Protein AF-0000000069804488 (afdb_homodimer)

Organism: Juglans regia (NCBI:txid51240)

Structure (mmCIF, N/CA/C/O backbone):
data_AF-0000000069804488-model_v1
#
loop_
_entity.id
_entity.type
_entity.pdbx_description
1 polymer 'soluble epoxide hydrolase'
#
loop_
_atom_site.group_PDB
_atom_site.id
_atom_site.type_symbol
_atom_site.label_atom_id
_atom_site.label_alt_id
_atom_site.label_comp_id
_atom_site.label_asym_id
_atom_site.label_entity_id
_atom_site.label_seq_id
_atom_site.pdbx_PDB_ins_code
_atom_site.Cartn_x
_atom_site.Cartn_y
_atom_site.Cartn_z
_atom_site.occupancy
_atom_site.B_iso_or_equiv
_atom_site.auth_seq_id
_atom_site.auth_comp_id
_atom_site.auth_asym_id
_atom_site.auth_atom_id
_atom_site.pdbx_PDB_model_num
ATOM 1 N N . MET A 1 1 ? -19.359 28.891 14.188 1 60.56 1 MET A N 1
ATOM 2 C CA . MET A 1 1 ? -19.047 27.469 14.344 1 60.56 1 MET A CA 1
ATOM 3 C C . MET A 1 1 ? -20.344 26.656 14.453 1 60.56 1 MET A C 1
ATOM 5 O O . MET A 1 1 ? -20.297 25.422 14.406 1 60.56 1 MET A O 1
ATOM 9 N N . GLU A 1 2 ? -21.266 27.312 14.578 1 68 2 GLU A N 1
ATOM 10 C CA . GLU A 1 2 ? -22.562 26.703 14.898 1 68 2 GLU A CA 1
ATOM 11 C C . GLU A 1 2 ? -23.141 25.953 13.703 1 68 2 GLU A C 1
ATOM 13 O O . GLU A 1 2 ? -23.938 25.031 13.859 1 68 2 GLU A O 1
ATOM 18 N N . LYS A 1 3 ? -22.578 26.078 12.438 1 87.81 3 LYS A N 1
ATOM 19 C CA . LYS A 1 3 ? -23.188 25.453 11.273 1 87.81 3 LYS A CA 1
ATOM 20 C C . LYS A 1 3 ? -22.422 24.203 10.852 1 87.81 3 LYS A C 1
ATOM 22 O O . LYS A 1 3 ? -22.859 23.453 9.984 1 87.81 3 LYS A O 1
ATOM 27 N N . ILE A 1 4 ? -21.297 23.984 11.594 1 95.69 4 ILE A N 1
ATOM 28 C CA . ILE A 1 4 ? -20.531 22.797 11.25 1 95.69 4 ILE A CA 1
ATOM 29 C C . ILE A 1 4 ? -21.156 21.562 11.891 1 95.69 4 ILE A C 1
ATOM 31 O O . ILE A 1 4 ? -21.375 21.531 13.102 1 95.69 4 ILE A O 1
ATOM 35 N N . GLU A 1 5 ? -21.547 20.656 11.094 1 96.81 5 GLU A N 1
ATOM 36 C CA . GLU A 1 5 ? -22.141 19.406 11.555 1 96.81 5 GLU A CA 1
ATOM 37 C C . GLU A 1 5 ? -21.078 18.391 11.914 1 96.81 5 GLU A C 1
ATOM 39 O O . GLU A 1 5 ? -20.062 18.266 11.219 1 96.81 5 GLU A O 1
ATOM 44 N N . HIS A 1 6 ? -21.266 17.703 13.031 1 97.69 6 HIS A N 1
ATOM 45 C CA . HIS A 1 6 ? -20.359 16.656 13.492 1 97.69 6 HIS A CA 1
ATOM 46 C C . HIS A 1 6 ? -21.016 15.289 13.484 1 97.69 6 HIS A C 1
ATOM 48 O O . HIS A 1 6 ? -22.109 15.117 14.031 1 97.69 6 HIS A O 1
ATOM 54 N N . THR A 1 7 ? -20.391 14.375 12.883 1 97.94 7 THR A N 1
ATOM 55 C CA . THR A 1 7 ? -20.891 13.008 12.836 1 97.94 7 THR A CA 1
ATOM 56 C C . THR A 1 7 ? -19.766 12.008 13.102 1 97.94 7 THR A C 1
ATOM 58 O O . THR A 1 7 ? -18.594 12.383 13.094 1 97.94 7 THR A O 1
ATOM 61 N N . THR A 1 8 ? -20.109 10.836 13.438 1 98.31 8 THR A N 1
ATOM 62 C CA . THR A 1 8 ? -19.188 9.719 13.57 1 98.31 8 THR A CA 1
ATOM 63 C C . THR A 1 8 ? -19.422 8.695 12.461 1 98.31 8 THR A C 1
ATOM 65 O O . THR A 1 8 ? -20.562 8.273 12.227 1 98.31 8 THR A O 1
ATOM 68 N N . VAL A 1 9 ? -18.422 8.375 11.75 1 97.94 9 VAL A N 1
ATOM 69 C CA . VAL A 1 9 ? -18.516 7.402 10.664 1 97.94 9 VAL A CA 1
ATOM 70 C C . VAL A 1 9 ? -17.625 6.203 10.969 1 97.94 9 VAL A C 1
ATOM 72 O O . VAL A 1 9 ? -16.438 6.367 11.266 1 97.94 9 VAL A O 1
ATOM 75 N N . THR A 1 10 ? -18.141 5.008 10.961 1 96.81 10 THR A N 1
ATOM 76 C CA . THR A 1 10 ? -17.359 3.793 11.18 1 96.81 10 THR A CA 1
ATOM 77 C C . THR A 1 10 ? -16.703 3.322 9.883 1 96.81 10 THR A C 1
ATOM 79 O O . THR A 1 10 ? -17.391 3.074 8.891 1 96.81 10 THR A O 1
ATOM 82 N N . THR A 1 11 ? -15.406 3.307 9.922 1 94.19 11 THR A N 1
ATOM 83 C CA . THR A 1 11 ? -14.672 2.871 8.734 1 94.19 11 THR A CA 1
ATOM 84 C C . THR A 1 11 ? -13.461 2.025 9.133 1 94.19 11 THR A C 1
ATOM 86 O O . THR A 1 11 ? -12.758 2.35 10.086 1 94.19 11 THR A O 1
ATOM 89 N N . ASN A 1 12 ? -13.305 0.901 8.445 1 94.56 12 ASN A N 1
ATOM 90 C CA . ASN A 1 12 ? -12.117 0.064 8.562 1 94.56 12 ASN A CA 1
ATOM 91 C C . ASN A 1 12 ? -11.758 -0.197 10.023 1 94.56 12 ASN A C 1
ATOM 93 O O . ASN A 1 12 ? -10.594 -0.061 10.414 1 94.56 12 ASN A O 1
ATOM 97 N N . GLY A 1 13 ? -12.711 -0.42 10.852 1 94.06 13 GLY A N 1
ATOM 98 C CA . GLY A 1 13 ? -12.492 -0.88 12.219 1 94.06 13 GLY A CA 1
ATOM 99 C C . GLY A 1 13 ? -12.359 0.255 13.219 1 94.06 13 GLY A C 1
ATOM 100 O O . GLY A 1 13 ? -12.109 0.02 14.398 1 94.06 13 GLY A O 1
ATOM 101 N N . ILE A 1 14 ? -12.469 1.543 12.758 1 97.44 14 ILE A N 1
ATOM 102 C CA . ILE A 1 14 ? -12.43 2.674 13.68 1 97.44 14 ILE A CA 1
ATOM 103 C C . ILE A 1 14 ? -13.688 3.523 13.516 1 97.44 14 ILE A C 1
ATOM 105 O O . ILE A 1 14 ? -14.367 3.443 12.484 1 97.44 14 ILE A O 1
ATOM 109 N N . ASN A 1 15 ? -13.953 4.27 14.516 1 98.44 15 ASN A N 1
ATOM 110 C CA . ASN A 1 15 ? -14.922 5.352 14.438 1 98.44 15 ASN A CA 1
ATOM 111 C C . ASN A 1 15 ? -14.25 6.699 14.203 1 98.44 15 ASN A C 1
ATOM 113 O O . ASN A 1 15 ? -13.406 7.121 15 1 98.44 15 ASN A O 1
ATOM 117 N N . MET A 1 16 ? -14.633 7.344 13.117 1 98.44 16 MET A N 1
ATOM 118 C CA . MET A 1 16 ? -14.008 8.602 12.719 1 98.44 16 MET A CA 1
ATOM 119 C C . MET A 1 16 ? -14.938 9.781 12.984 1 98.44 16 MET A C 1
ATOM 121 O O . MET A 1 16 ? -16.109 9.758 12.578 1 98.44 16 MET A O 1
ATOM 125 N N . HIS A 1 17 ? -14.43 10.734 13.664 1 98.75 17 HIS A N 1
ATOM 126 C CA . HIS A 1 17 ? -15.141 12 13.797 1 98.75 17 HIS A CA 1
ATOM 127 C C . HIS A 1 17 ? -15.023 12.836 12.523 1 98.75 17 HIS A C 1
ATOM 129 O O . HIS A 1 17 ? -13.922 13.023 12 1 98.75 17 HIS A O 1
ATOM 135 N N . VAL A 1 18 ? -16.141 13.328 12.062 1 98.56 18 VAL A N 1
ATOM 136 C CA . VAL A 1 18 ? -16.188 14.086 10.812 1 98.56 18 VAL A CA 1
ATOM 137 C C . VAL A 1 18 ? -16.938 15.406 11.031 1 98.56 18 VAL A C 1
ATOM 139 O O . VAL A 1 18 ? -18.094 15.406 11.461 1 98.56 18 VAL A O 1
ATOM 142 N N . ALA A 1 19 ? -16.234 16.484 10.789 1 98.44 19 ALA A N 1
ATOM 143 C CA . ALA A 1 19 ? -16.859 17.812 10.727 1 98.44 19 ALA A CA 1
ATOM 144 C C . ALA A 1 19 ? -17.156 18.203 9.281 1 98.44 19 ALA A C 1
ATOM 146 O O . ALA A 1 19 ? -16.328 18.047 8.398 1 98.44 19 ALA A O 1
ATOM 147 N N . SER A 1 20 ? -18.359 18.672 9.07 1 97.56 20 SER A N 1
ATOM 148 C CA . SER A 1 20 ? -18.75 18.984 7.699 1 97.56 20 SER A CA 1
ATOM 149 C C . SER A 1 20 ? -19.688 20.203 7.664 1 97.56 20 SER A C 1
ATOM 151 O O . SER A 1 20 ? -20.422 20.453 8.617 1 97.56 20 SER A O 1
ATOM 153 N N . ILE A 1 21 ? -19.578 20.953 6.578 1 97.69 21 ILE A N 1
ATOM 154 C CA . ILE A 1 21 ? -20.453 22.094 6.336 1 97.69 21 ILE A CA 1
ATOM 155 C C . ILE A 1 21 ? -20.578 22.328 4.836 1 97.69 21 ILE A C 1
ATOM 157 O O . ILE A 1 21 ? -19.609 22.188 4.086 1 97.69 21 ILE A O 1
ATOM 161 N N . GLY A 1 22 ? -21.797 22.609 4.348 1 93.94 22 GLY A N 1
ATOM 162 C CA . GLY A 1 22 ? -22.031 22.922 2.949 1 93.94 22 GLY A CA 1
ATOM 163 C C . GLY A 1 22 ? -22.562 21.734 2.158 1 93.94 22 GLY A C 1
ATOM 164 O O . GLY A 1 22 ? -22.938 20.719 2.734 1 93.94 22 GLY A O 1
ATOM 165 N N . THR A 1 23 ? -22.703 21.891 0.799 1 85.69 23 THR A N 1
ATOM 166 C CA . THR A 1 23 ? -23.406 20.875 0.028 1 85.69 23 THR A CA 1
ATOM 167 C C . THR A 1 23 ? -22.484 20.281 -1.043 1 85.69 23 THR A C 1
ATOM 169 O O . THR A 1 23 ? -22.156 19.094 -1.003 1 85.69 23 THR A O 1
ATOM 172 N N . CYS A 1 24 ? -22.141 21 -2.172 1 87.5 24 CYS A N 1
ATOM 173 C CA . CYS A 1 24 ? -21.266 20.562 -3.25 1 87.5 24 CYS A CA 1
ATOM 174 C C . CYS A 1 24 ? -20.703 21.766 -4.02 1 87.5 24 CYS A C 1
ATOM 176 O O . CYS A 1 24 ? -21.281 22.844 -3.988 1 87.5 24 CYS A O 1
ATOM 178 N N . PRO A 1 25 ? -19.516 21.406 -4.652 1 95.69 25 PRO A N 1
ATOM 179 C CA . PRO A 1 25 ? -18.625 20.234 -4.688 1 95.69 25 PRO A CA 1
ATOM 180 C C . PRO A 1 25 ? -17.859 20.047 -3.387 1 95.69 25 PRO A C 1
ATOM 182 O O . PRO A 1 25 ? -17.875 20.922 -2.516 1 95.69 25 PRO A O 1
ATOM 185 N N . VAL A 1 26 ? -17.125 18.906 -3.225 1 98.19 26 VAL A N 1
ATOM 186 C CA . VAL A 1 26 ? -16.625 18.484 -1.916 1 98.19 26 VAL A CA 1
ATOM 187 C C . VAL A 1 26 ? -15.141 18.828 -1.798 1 98.19 26 VAL A C 1
ATOM 189 O O . VAL A 1 26 ? -14.359 18.531 -2.697 1 98.19 26 VAL A O 1
ATOM 192 N N . VAL A 1 27 ? -14.742 19.484 -0.734 1 98.81 27 VAL A N 1
ATOM 193 C CA . VAL A 1 27 ? -13.359 19.703 -0.316 1 98.81 27 VAL A CA 1
ATOM 194 C C . VAL A 1 27 ? -13.062 18.859 0.928 1 98.81 27 VAL A C 1
ATOM 196 O O . VAL A 1 27 ? -13.797 18.922 1.917 1 98.81 27 VAL A O 1
ATOM 199 N N . LEU A 1 28 ? -12.094 18.016 0.867 1 98.94 28 LEU A N 1
ATOM 200 C CA . LEU A 1 28 ? -11.648 17.203 1.995 1 98.94 28 LEU A CA 1
ATOM 201 C C . LEU A 1 28 ? -10.359 17.75 2.586 1 98.94 28 LEU A C 1
ATOM 203 O O . LEU A 1 28 ? -9.375 17.938 1.87 1 98.94 28 LEU A O 1
ATOM 207 N N . PHE A 1 29 ? -10.367 18.047 3.885 1 98.94 29 PHE A N 1
ATOM 208 C CA . PHE A 1 29 ? -9.227 18.641 4.57 1 98.94 29 PHE A CA 1
ATOM 209 C C . PHE A 1 29 ? -8.539 17.625 5.473 1 98.94 29 PHE A C 1
ATOM 211 O O . PHE A 1 29 ? -9.203 16.922 6.238 1 98.94 29 PHE A O 1
ATOM 218 N N . LEU A 1 30 ? -7.211 17.547 5.406 1 98.94 30 LEU A N 1
ATOM 219 C CA . LEU A 1 30 ? -6.41 16.656 6.23 1 98.94 30 LEU A CA 1
ATOM 220 C C . LEU A 1 30 ? -5.445 17.438 7.113 1 98.94 30 LEU A C 1
ATOM 222 O O . LEU A 1 30 ? -4.578 18.156 6.605 1 98.94 30 LEU A O 1
ATOM 226 N N . HIS A 1 31 ? -5.547 17.25 8.422 1 98.88 31 HIS A N 1
ATOM 227 C CA . HIS A 1 31 ? -4.758 18.031 9.367 1 98.88 31 HIS A CA 1
ATOM 228 C C . HIS A 1 31 ? -3.449 17.328 9.711 1 98.88 31 HIS A C 1
ATOM 230 O O . HIS A 1 31 ? -3.25 16.172 9.344 1 98.88 31 HIS A O 1
ATOM 236 N N . GLY A 1 32 ? -2.57 18.094 10.352 1 98.31 32 GLY A N 1
ATOM 237 C CA . GLY A 1 32 ? -1.296 17.547 10.797 1 98.31 32 GLY A CA 1
ATOM 238 C C . GLY A 1 32 ? -1.172 17.469 12.305 1 98.31 32 GLY A C 1
ATOM 239 O O . GLY A 1 32 ? -2.168 17.266 13.008 1 98.31 32 GLY A O 1
ATOM 240 N N . PHE A 1 33 ? 0.049 17.453 12.828 1 98.12 33 PHE A N 1
ATOM 241 C CA . PHE A 1 33 ? 0.357 17.359 14.25 1 98.12 33 PHE A CA 1
ATOM 242 C C . PHE A 1 33 ? 0.805 18.719 14.789 1 98.12 33 PHE A C 1
ATOM 244 O O . PHE A 1 33 ? 1.603 19.406 14.156 1 98.12 33 PHE A O 1
ATOM 251 N N . PRO A 1 34 ? 0.34 19.062 15.938 1 97.56 34 PRO A N 1
ATOM 252 C CA . PRO A 1 34 ? -0.697 18.438 16.766 1 97.56 34 PRO A CA 1
ATOM 253 C C . PRO A 1 34 ? -2.068 19.078 16.578 1 97.56 34 PRO A C 1
ATOM 255 O O . PRO A 1 34 ? -2.67 19.562 17.547 1 97.56 34 PRO A O 1
ATOM 258 N N . GLU A 1 35 ? -2.508 18.953 15.391 1 98.31 35 GLU A N 1
ATOM 259 C CA . GLU A 1 35 ? -3.752 19.609 15 1 98.31 35 GLU A CA 1
ATOM 260 C C . GLU A 1 35 ? -4.93 18.641 15.055 1 98.31 35 GLU A C 1
ATOM 262 O O . GLU A 1 35 ? -4.789 17.516 15.539 1 98.31 35 GLU A O 1
ATOM 267 N N . LEU A 1 36 ? -6.113 19.125 14.805 1 98.69 36 LEU A N 1
ATOM 268 C CA . LEU A 1 36 ? -7.406 18.453 14.703 1 98.69 36 LEU A CA 1
ATOM 269 C C . LEU A 1 36 ? -8.203 18.984 13.516 1 98.69 36 LEU A C 1
ATOM 271 O O . LEU A 1 36 ? -7.754 19.906 12.82 1 98.69 36 LEU A O 1
ATOM 275 N N . TRP A 1 37 ? -9.414 18.375 13.289 1 98.69 37 TRP A N 1
ATOM 276 C CA . TRP A 1 37 ? -10.312 18.969 12.305 1 98.69 37 TRP A CA 1
ATOM 277 C C . TRP A 1 37 ? -10.438 20.484 12.523 1 98.69 37 TRP A C 1
ATOM 279 O O . TRP A 1 37 ? -10.547 21.234 11.562 1 98.69 37 TRP A O 1
ATOM 289 N N . TYR A 1 38 ? -10.391 20.891 13.719 1 98.62 38 TYR A N 1
ATOM 290 C CA . TYR A 1 38 ? -10.609 22.234 14.211 1 98.62 38 TYR A CA 1
ATOM 291 C C . TYR A 1 38 ? -9.625 23.219 13.578 1 98.62 38 TYR A C 1
ATOM 293 O O . TYR A 1 38 ? -9.93 24.391 13.406 1 98.62 38 TYR A O 1
ATOM 301 N N . SER A 1 39 ? -8.484 22.719 13.18 1 98.56 39 SER A N 1
ATOM 302 C CA . SER A 1 39 ? -7.465 23.562 12.57 1 98.56 39 SER A CA 1
ATOM 303 C C . SER A 1 39 ? -7.934 24.109 11.227 1 98.56 39 SER A C 1
ATOM 305 O O . SER A 1 39 ? -7.359 25.078 10.711 1 98.56 39 SER A O 1
ATOM 307 N N . TRP A 1 40 ? -8.969 23.516 10.688 1 98.75 40 TRP A N 1
ATOM 308 C CA . TRP A 1 40 ? -9.484 23.906 9.383 1 98.75 40 TRP A CA 1
ATOM 309 C C . TRP A 1 40 ? -10.734 24.766 9.531 1 98.75 40 TRP A C 1
ATOM 311 O O . TRP A 1 40 ? -11.406 25.078 8.539 1 98.75 40 TRP A O 1
ATOM 321 N N . ARG A 1 41 ? -11.055 25.281 10.703 1 98.06 41 ARG A N 1
ATOM 322 C CA . ARG A 1 41 ? -12.312 25.953 10.992 1 98.06 41 ARG A CA 1
ATOM 323 C C . ARG A 1 41 ? -12.492 27.172 10.102 1 98.06 41 ARG A C 1
ATOM 325 O O . ARG A 1 41 ? -13.602 27.469 9.641 1 98.06 41 ARG A O 1
ATOM 332 N N . HIS A 1 42 ? -11.414 27.906 9.789 1 98.12 42 HIS A N 1
ATOM 333 C CA . HIS A 1 42 ? -11.516 29.109 8.977 1 98.12 42 HIS A CA 1
ATOM 334 C C . HIS A 1 42 ? -11.812 28.766 7.516 1 98.12 42 HIS A C 1
ATOM 336 O O . HIS A 1 42 ? -12.648 29.406 6.879 1 98.12 42 HIS A O 1
ATOM 342 N N . GLN A 1 43 ? -11.133 27.766 6.98 1 98.69 43 GLN A N 1
ATOM 343 C CA . GLN A 1 43 ? -11.32 27.328 5.602 1 98.69 43 GLN A CA 1
ATOM 344 C C . GLN A 1 43 ? -12.703 26.719 5.402 1 98.69 43 GLN A C 1
ATOM 346 O O . GLN A 1 43 ? -13.336 26.906 4.363 1 98.69 43 GLN A O 1
ATOM 351 N N . LEU A 1 44 ? -13.133 25.906 6.441 1 98.25 44 LEU A N 1
ATOM 352 C CA . LEU A 1 44 ? -14.469 25.312 6.375 1 98.25 44 LEU A CA 1
ATOM 353 C C . LEU A 1 44 ? -15.531 26.391 6.195 1 98.25 44 LEU A C 1
ATOM 355 O O . LEU A 1 44 ? -16.359 26.297 5.289 1 98.25 44 LEU A O 1
ATOM 359 N N . LEU A 1 45 ? -15.453 27.422 7.02 1 97.38 45 LEU A N 1
ATOM 360 C CA . LEU A 1 45 ? -16.469 28.469 6.992 1 97.38 45 LEU A CA 1
ATOM 361 C C . LEU A 1 45 ? -16.359 29.297 5.711 1 97.38 45 LEU A C 1
ATOM 363 O O . LEU A 1 45 ? -17.359 29.609 5.078 1 97.38 45 LEU A O 1
ATOM 367 N N . TYR A 1 46 ? -15.164 29.609 5.305 1 97.69 46 TYR A N 1
ATOM 368 C CA . TYR A 1 46 ? -14.945 30.453 4.125 1 97.69 46 TYR A CA 1
ATOM 369 C C . TYR A 1 46 ? -15.43 29.75 2.863 1 97.69 46 TYR A C 1
ATOM 371 O O . TYR A 1 46 ? -16.25 30.281 2.119 1 97.69 46 TYR A O 1
ATOM 379 N N . LEU A 1 47 ? -15.023 28.516 2.629 1 98.06 47 LEU A N 1
ATOM 380 C CA . LEU A 1 47 ? -15.312 27.828 1.379 1 98.06 47 LEU A CA 1
ATOM 381 C C . LEU A 1 47 ? -16.781 27.422 1.312 1 98.06 47 LEU A C 1
ATOM 383 O O . LEU A 1 47 ? -17.375 27.406 0.232 1 98.06 47 LEU A O 1
ATOM 387 N N . SER A 1 48 ? -17.328 27.062 2.512 1 97.19 48 SER A N 1
ATOM 388 C CA . SER A 1 48 ? -18.75 26.75 2.508 1 97.19 48 SER A CA 1
ATOM 389 C C . SER A 1 48 ? -19.578 27.969 2.107 1 97.19 48 SER A C 1
ATOM 391 O O . SER A 1 48 ? -20.625 27.812 1.455 1 97.19 48 SER A O 1
ATOM 393 N N . SER A 1 49 ? -19.172 29.109 2.51 1 96.44 49 SER A N 1
ATOM 394 C CA . SER A 1 49 ? -19.875 30.344 2.152 1 96.44 49 SER A CA 1
ATOM 395 C C . SER A 1 49 ? -19.844 30.578 0.648 1 96.44 49 SER A C 1
ATOM 397 O O . SER A 1 49 ? -20.656 31.328 0.111 1 96.44 49 SER A O 1
ATOM 399 N N . LEU A 1 50 ? -18.922 29.953 -0.021 1 96.44 50 LEU A N 1
ATOM 400 C CA . LEU A 1 50 ? -18.781 30.109 -1.464 1 96.44 50 LEU A CA 1
ATOM 401 C C . LEU A 1 50 ? -19.422 28.938 -2.203 1 96.44 50 LEU A C 1
ATOM 403 O O . LEU A 1 50 ? -19.266 28.812 -3.42 1 96.44 50 LEU A O 1
ATOM 407 N N . GLY A 1 51 ? -20.047 27.984 -1.443 1 95.25 51 GLY A N 1
ATOM 408 C CA . GLY A 1 51 ? -20.859 26.953 -2.084 1 95.25 51 GLY A CA 1
ATOM 409 C C . GLY A 1 51 ? -20.219 25.594 -2.074 1 95.25 51 GLY A C 1
ATOM 410 O O . GLY A 1 51 ? -20.703 24.656 -2.727 1 95.25 51 GLY A O 1
ATOM 411 N N . TYR A 1 52 ? -19.156 25.406 -1.351 1 97.06 52 TYR A N 1
ATOM 412 C CA . TYR A 1 52 ? -18.5 24.109 -1.293 1 97.06 52 TYR A CA 1
ATOM 413 C C . TYR A 1 52 ? -19 23.297 -0.1 1 97.06 52 TYR A C 1
ATOM 415 O O . TYR A 1 52 ? -19.391 23.875 0.922 1 97.06 52 TYR A O 1
ATOM 423 N N . ARG A 1 53 ? -19.031 22.031 -0.28 1 97.69 53 ARG A N 1
ATOM 424 C CA . ARG A 1 53 ? -19.141 21.141 0.877 1 97.69 53 ARG A CA 1
ATOM 425 C C . ARG A 1 53 ? -17.766 20.844 1.452 1 97.69 53 ARG A C 1
ATOM 427 O O . ARG A 1 53 ? -16.953 20.172 0.805 1 97.69 53 ARG A O 1
ATOM 434 N N . CYS A 1 54 ? -17.531 21.297 2.613 1 98.44 54 CYS A N 1
ATOM 435 C CA . CYS A 1 54 ? -16.234 21.125 3.246 1 98.44 54 CYS A CA 1
ATOM 436 C C . CYS A 1 54 ? -16.281 20.047 4.32 1 98.44 54 CYS A C 1
ATOM 438 O O . CYS A 1 54 ? -17.172 20.047 5.164 1 98.44 54 CYS A O 1
ATOM 440 N N . ILE A 1 55 ? -15.344 19.125 4.227 1 98.75 55 ILE A N 1
ATOM 441 C CA . ILE A 1 55 ? -15.258 18.016 5.16 1 98.75 55 ILE A CA 1
ATOM 442 C C . ILE A 1 55 ? -13.875 17.969 5.797 1 98.75 55 ILE A C 1
ATOM 444 O O . ILE A 1 55 ? -12.859 18 5.094 1 98.75 55 ILE A O 1
ATOM 448 N N . ALA A 1 56 ? -13.828 18 7.09 1 98.69 56 ALA A N 1
ATOM 449 C CA . ALA A 1 56 ? -12.609 17.781 7.867 1 98.69 56 ALA A CA 1
ATOM 450 C C . ALA A 1 56 ? -12.82 16.734 8.953 1 98.69 56 ALA A C 1
ATOM 452 O O . ALA A 1 56 ? -13.695 16.891 9.805 1 98.69 56 ALA A O 1
ATOM 453 N N . SER A 1 57 ? -12.086 15.703 8.961 1 98.25 57 SER A N 1
ATOM 454 C CA . SER A 1 57 ? -12.164 14.695 10.008 1 98.25 57 SER A CA 1
ATOM 455 C C . SER A 1 57 ? -10.977 14.797 10.961 1 98.25 57 SER A C 1
ATOM 457 O O . SER A 1 57 ? -9.938 15.367 10.617 1 98.25 57 SER A O 1
ATOM 459 N N . ASP A 1 58 ? -11.18 14.383 12.211 1 98.88 58 ASP A N 1
ATOM 460 C CA . ASP A 1 58 ? -10.008 13.953 12.961 1 98.88 58 ASP A CA 1
ATOM 461 C C . ASP A 1 58 ? -9.414 12.68 12.375 1 98.88 58 ASP A C 1
ATOM 463 O O . ASP A 1 58 ? -10.086 11.648 12.297 1 98.88 58 ASP A O 1
ATOM 467 N N . LEU A 1 59 ? -8.227 12.781 11.945 1 98.81 59 LEU A N 1
ATOM 468 C CA . LEU A 1 59 ? -7.582 11.594 11.398 1 98.81 59 LEU A CA 1
ATOM 469 C C . LEU A 1 59 ? -7.383 10.531 12.477 1 98.81 59 LEU A C 1
ATOM 471 O O . LEU A 1 59 ? -7.426 10.836 13.672 1 98.81 59 LEU A O 1
ATOM 475 N N . ARG A 1 60 ? -7.23 9.336 12.031 1 98.62 60 ARG A N 1
ATOM 476 C CA . ARG A 1 60 ? -6.926 8.234 12.938 1 98.62 60 ARG A CA 1
ATOM 477 C C . ARG A 1 60 ? -5.902 8.648 13.984 1 98.62 60 ARG A C 1
ATOM 479 O O . ARG A 1 60 ? -4.852 9.195 13.656 1 98.62 60 ARG A O 1
ATOM 486 N N . GLY A 1 61 ? -6.289 8.422 15.281 1 98.44 61 GLY A N 1
ATOM 487 C CA . GLY A 1 61 ? -5.324 8.711 16.328 1 98.44 61 GLY A CA 1
ATOM 488 C C . GLY A 1 61 ? -5.48 10.102 16.922 1 98.44 61 GLY A C 1
ATOM 489 O O . GLY A 1 61 ? -4.789 10.461 17.875 1 98.44 61 GLY A O 1
ATOM 490 N N . TYR A 1 62 ? -6.449 10.914 16.453 1 98.62 62 TYR A N 1
ATOM 491 C CA . TYR A 1 62 ? -6.602 12.297 16.891 1 98.62 62 TYR A CA 1
ATOM 492 C C . TYR A 1 62 ? -8.031 12.578 17.328 1 98.62 62 TYR A C 1
ATOM 494 O O . TYR A 1 62 ? -8.977 12.023 16.766 1 98.62 62 TYR A O 1
ATOM 502 N N . GLY A 1 63 ? -8.102 13.484 18.266 1 98.5 63 GLY A N 1
ATOM 503 C CA . GLY A 1 63 ? -9.398 14.039 18.625 1 98.5 63 GLY A CA 1
ATOM 504 C C . GLY A 1 63 ? -10.406 12.984 19.031 1 98.5 63 GLY A C 1
ATOM 505 O O . GLY A 1 63 ? -10.125 12.148 19.891 1 98.5 63 GLY A O 1
ATOM 506 N N . ASP A 1 64 ? -11.531 13.023 18.328 1 98.44 64 ASP A N 1
ATOM 507 C CA . ASP A 1 64 ? -12.617 12.125 18.703 1 98.44 64 ASP A CA 1
ATOM 508 C C . ASP A 1 64 ? -12.656 10.898 17.797 1 98.44 64 ASP A C 1
ATOM 510 O O . ASP A 1 64 ? -13.625 10.133 17.812 1 98.44 64 ASP A O 1
ATOM 514 N N . THR A 1 65 ? -11.695 10.734 16.953 1 98.75 65 THR A N 1
ATOM 515 C CA . THR A 1 65 ? -11.508 9.516 16.188 1 98.75 65 THR A CA 1
ATOM 516 C C . THR A 1 65 ? -10.734 8.477 17 1 98.75 65 THR A C 1
ATOM 518 O O . THR A 1 65 ? -9.852 8.828 17.781 1 98.75 65 THR A O 1
ATOM 521 N N . ASP A 1 66 ? -11.062 7.188 16.781 1 98.5 66 ASP A N 1
ATOM 522 C CA . ASP A 1 66 ? -10.406 6.113 17.516 1 98.5 66 ASP A CA 1
ATOM 523 C C . ASP A 1 66 ? -8.891 6.16 17.328 1 98.5 66 ASP A C 1
ATOM 525 O O . ASP A 1 66 ? -8.406 6.504 16.25 1 98.5 66 ASP A O 1
ATOM 529 N N . ALA A 1 67 ? -8.188 5.766 18.359 1 97.69 67 ALA A N 1
ATOM 530 C CA . ALA A 1 67 ? -6.734 5.844 18.375 1 97.69 67 ALA A CA 1
ATOM 531 C C . ALA A 1 67 ? -6.113 4.492 18.719 1 97.69 67 ALA A C 1
ATOM 533 O O . ALA A 1 67 ? -5.59 4.312 19.828 1 97.69 67 ALA A O 1
ATOM 534 N N . PRO A 1 68 ? -6.059 3.613 17.766 1 97.06 68 PRO A N 1
ATOM 535 C CA . PRO A 1 68 ? -5.352 2.365 18.047 1 97.06 68 PRO A CA 1
ATOM 536 C C . PRO A 1 68 ? -3.949 2.598 18.609 1 97.06 68 PRO A C 1
ATOM 538 O O . PRO A 1 68 ? -3.289 3.574 18.25 1 97.06 68 PRO A O 1
ATOM 541 N N . LEU A 1 69 ? -3.432 1.664 19.375 1 95.44 69 LEU A N 1
ATOM 542 C CA . LEU A 1 69 ? -2.227 1.918 20.156 1 95.44 69 LEU A CA 1
ATOM 543 C C . LEU A 1 69 ? -0.975 1.61 19.344 1 95.44 69 LEU A C 1
ATOM 545 O O . LEU A 1 69 ? 0.027 2.322 19.438 1 95.44 69 LEU A O 1
ATOM 549 N N . SER A 1 70 ? -1.042 0.614 18.531 1 96.88 70 SER A N 1
ATOM 550 C CA . SER A 1 70 ? 0.158 0.134 17.859 1 96.88 70 SER A CA 1
ATOM 551 C C . SER A 1 70 ? 0.568 1.073 16.719 1 96.88 70 SER A C 1
ATOM 553 O O . SER A 1 70 ? -0.249 1.418 15.867 1 96.88 70 SER A O 1
ATOM 555 N N . PRO A 1 71 ? 1.848 1.45 16.688 1 98 71 PRO A N 1
ATOM 556 C CA . PRO A 1 71 ? 2.311 2.293 15.578 1 98 71 PRO A CA 1
ATOM 557 C C . PRO A 1 71 ? 2.045 1.667 14.211 1 98 71 PRO A C 1
ATOM 559 O O . PRO A 1 71 ? 1.792 2.383 13.234 1 98 71 PRO A O 1
ATOM 562 N N . ALA A 1 72 ? 2.023 0.366 14.164 1 97.44 72 ALA A N 1
ATOM 563 C CA . ALA A 1 72 ? 1.866 -0.337 12.898 1 97.44 72 ALA A CA 1
ATOM 564 C C . ALA A 1 72 ? 0.475 -0.109 12.312 1 97.44 72 ALA A C 1
ATOM 566 O O . ALA A 1 72 ? 0.229 -0.413 11.141 1 97.44 72 ALA A O 1
ATOM 567 N N . SER A 1 73 ? -0.421 0.519 13.016 1 97.94 73 SER A N 1
ATOM 568 C CA . SER A 1 73 ? -1.787 0.768 12.57 1 97.94 73 SER A CA 1
ATOM 569 C C . SER A 1 73 ? -1.931 2.172 11.992 1 97.94 73 SER A C 1
ATOM 571 O O . SER A 1 73 ? -3.047 2.654 11.789 1 97.94 73 SER A O 1
ATOM 573 N N . TYR A 1 74 ? -0.815 2.863 11.742 1 98.62 74 TYR A N 1
ATOM 574 C CA . TYR A 1 74 ? -0.882 4.258 11.32 1 98.62 74 TYR A CA 1
ATOM 575 C C . TYR A 1 74 ? -0.139 4.473 10.008 1 98.62 74 TYR A C 1
ATOM 577 O O . TYR A 1 74 ? 0.287 5.586 9.703 1 98.62 74 TYR A O 1
ATOM 585 N N . THR A 1 75 ? 0.081 3.393 9.258 1 98.69 75 THR A N 1
ATOM 586 C CA . THR A 1 75 ? 0.726 3.559 7.957 1 98.69 75 THR A CA 1
ATOM 587 C C . THR A 1 75 ? -0.127 4.43 7.039 1 98.69 75 THR A C 1
ATOM 589 O O . THR A 1 75 ? -1.318 4.621 7.289 1 98.69 75 THR A O 1
ATOM 592 N N . ALA A 1 76 ? 0.492 4.949 6 1 98.5 76 ALA A N 1
ATOM 593 C CA . ALA A 1 76 ? -0.224 5.707 4.977 1 98.5 76 ALA A CA 1
ATOM 594 C C . ALA A 1 76 ? -1.396 4.906 4.418 1 98.5 76 ALA A C 1
ATOM 596 O O . ALA A 1 76 ? -2.432 5.477 4.062 1 98.5 76 ALA A O 1
ATOM 597 N N . PHE A 1 77 ? -1.234 3.623 4.383 1 98.81 77 PHE A N 1
ATOM 598 C CA . PHE A 1 77 ? -2.242 2.723 3.834 1 98.81 77 PHE A CA 1
ATOM 599 C C . PHE A 1 77 ? -3.467 2.664 4.738 1 98.81 77 PHE A C 1
ATOM 601 O O . PHE A 1 77 ? -4.602 2.645 4.258 1 98.81 77 PHE A O 1
ATOM 608 N N . HIS A 1 78 ? -3.258 2.686 6.008 1 98.75 78 HIS A N 1
ATOM 609 C CA . HIS A 1 78 ? -4.371 2.744 6.949 1 98.75 78 HIS A CA 1
ATOM 610 C C . HIS A 1 78 ? -5.125 4.062 6.828 1 98.75 78 HIS A C 1
ATOM 612 O O . HIS A 1 78 ? -6.355 4.07 6.738 1 98.75 78 HIS A O 1
ATOM 618 N N . ILE A 1 79 ? -4.375 5.137 6.797 1 98.88 79 ILE A N 1
ATOM 619 C CA . ILE A 1 79 ? -4.992 6.457 6.848 1 98.88 79 ILE A CA 1
ATOM 620 C C . ILE A 1 79 ? -5.723 6.738 5.539 1 98.88 79 ILE A C 1
ATOM 622 O O . ILE A 1 79 ? -6.879 7.168 5.547 1 98.88 79 ILE A O 1
ATOM 626 N N . VAL A 1 80 ? -5.086 6.492 4.406 1 98.94 80 VAL A N 1
ATOM 627 C CA . VAL A 1 80 ? -5.758 6.684 3.127 1 98.94 80 VAL A CA 1
ATOM 628 C C . VAL A 1 80 ? -6.93 5.711 3.008 1 98.94 80 VAL A C 1
ATOM 630 O O . VAL A 1 80 ? -7.973 6.051 2.445 1 98.94 80 VAL A O 1
ATOM 633 N N . GLY A 1 81 ? -6.73 4.461 3.543 1 98.81 81 GLY A N 1
ATOM 634 C CA . GLY A 1 81 ? -7.84 3.521 3.578 1 98.81 81 GLY A CA 1
ATOM 635 C C . GLY A 1 81 ? -9.047 4.055 4.324 1 98.81 81 GLY A C 1
ATOM 636 O O . GLY A 1 81 ? -10.18 3.895 3.869 1 98.81 81 GLY A O 1
ATOM 637 N N . ASP A 1 82 ? -8.82 4.68 5.465 1 98.81 82 ASP A N 1
ATOM 638 C CA . ASP A 1 82 ? -9.898 5.312 6.219 1 98.81 82 ASP A CA 1
ATOM 639 C C . ASP A 1 82 ? -10.617 6.359 5.375 1 98.81 82 ASP A C 1
ATOM 641 O O . ASP A 1 82 ? -11.852 6.441 5.391 1 98.81 82 ASP A O 1
ATOM 645 N N . LEU A 1 83 ? -9.852 7.117 4.645 1 98.88 83 LEU A N 1
ATOM 646 C CA . LEU A 1 83 ? -10.406 8.219 3.867 1 98.88 83 LEU A CA 1
ATOM 647 C C . LEU A 1 83 ? -11.234 7.703 2.693 1 98.88 83 LEU A C 1
ATOM 649 O O . LEU A 1 83 ? -12.297 8.234 2.395 1 98.88 83 LEU A O 1
ATOM 653 N N . ILE A 1 84 ? -10.734 6.672 2.01 1 98.81 84 ILE A N 1
ATOM 654 C CA . ILE A 1 84 ? -11.484 6.074 0.911 1 98.81 84 ILE A CA 1
ATOM 655 C C . ILE A 1 84 ? -12.812 5.516 1.434 1 98.81 84 ILE A C 1
ATOM 657 O O . ILE A 1 84 ? -13.867 5.734 0.833 1 98.81 84 ILE A O 1
ATOM 661 N N . ALA A 1 85 ? -12.734 4.82 2.562 1 98.44 85 ALA A N 1
ATOM 662 C CA . ALA A 1 85 ? -13.953 4.27 3.15 1 98.44 85 ALA A CA 1
ATOM 663 C C . ALA A 1 85 ? -14.922 5.375 3.541 1 98.44 85 ALA A C 1
ATOM 665 O O . ALA A 1 85 ? -16.141 5.238 3.361 1 98.44 85 ALA A O 1
ATOM 666 N N . LEU A 1 86 ? -14.391 6.434 4.094 1 98.44 86 LEU A N 1
ATOM 667 C CA . LEU A 1 86 ? -15.219 7.586 4.441 1 98.44 86 LEU A CA 1
ATOM 668 C C . LEU A 1 86 ? -15.922 8.141 3.211 1 98.44 86 LEU A C 1
ATOM 670 O O . LEU A 1 86 ? -17.141 8.352 3.232 1 98.44 86 LEU A O 1
ATOM 674 N N . LEU A 1 87 ? -15.18 8.391 2.133 1 98.31 87 LEU A N 1
ATOM 675 C CA . LEU A 1 87 ? -15.758 8.922 0.903 1 98.31 87 LEU A CA 1
ATOM 676 C C . LEU A 1 87 ? -16.828 7.992 0.354 1 98.31 87 LEU A C 1
ATOM 678 O O . LEU A 1 87 ? -17.891 8.445 -0.071 1 98.31 87 LEU A O 1
ATOM 682 N N . ASP A 1 88 ? -16.547 6.695 0.399 1 97.75 88 ASP A N 1
ATOM 683 C CA . ASP A 1 88 ? -17.516 5.715 -0.085 1 97.75 88 ASP A CA 1
ATOM 684 C C . ASP A 1 88 ? -18.797 5.766 0.734 1 97.75 88 ASP A C 1
ATOM 686 O O . ASP A 1 88 ? -19.906 5.746 0.174 1 97.75 88 ASP A O 1
ATOM 690 N N . LYS A 1 89 ? -18.656 5.828 2.031 1 97.12 89 LYS A N 1
ATOM 691 C CA . LYS A 1 89 ? -19.812 5.875 2.918 1 97.12 89 LYS A CA 1
ATOM 692 C C . LYS A 1 89 ? -20.641 7.133 2.674 1 97.12 89 LYS A C 1
ATOM 694 O O . LYS A 1 89 ? -21.859 7.113 2.812 1 97.12 89 LYS A O 1
ATOM 699 N N . LEU A 1 90 ? -19.984 8.18 2.283 1 96.25 90 LEU A N 1
ATOM 700 C CA . LEU A 1 90 ? -20.656 9.461 2.07 1 96.25 90 LEU A CA 1
ATOM 701 C C . LEU A 1 90 ? -21.109 9.594 0.621 1 96.25 90 LEU A C 1
ATOM 703 O O . LEU A 1 90 ? -21.719 10.609 0.248 1 96.25 90 LEU A O 1
ATOM 707 N N . GLY A 1 91 ? -20.844 8.633 -0.209 1 96.56 91 GLY A N 1
ATOM 708 C CA . GLY A 1 91 ? -21.25 8.656 -1.605 1 96.56 91 GLY A CA 1
ATOM 709 C C . GLY A 1 91 ? -20.516 9.703 -2.422 1 96.56 91 GLY A C 1
ATOM 710 O O . GLY A 1 91 ? -21.078 10.297 -3.338 1 96.56 91 GLY A O 1
ATOM 711 N N . ILE A 1 92 ? -19.281 10.008 -2.055 1 97.62 92 ILE A N 1
ATOM 712 C CA . ILE A 1 92 ? -18.484 11.031 -2.725 1 97.62 92 ILE A CA 1
ATOM 713 C C . ILE A 1 92 ? -17.5 10.375 -3.682 1 97.62 92 ILE A C 1
ATOM 715 O O . ILE A 1 92 ? -16.656 9.578 -3.262 1 97.62 92 ILE A O 1
ATOM 719 N N . GLU A 1 93 ? -17.516 10.695 -4.891 1 97.31 93 GLU A N 1
ATOM 720 C CA . GLU A 1 93 ? -16.688 10.062 -5.91 1 97.31 93 GLU A CA 1
ATOM 721 C C . GLU A 1 93 ? -15.312 10.734 -5.988 1 97.31 93 GLU A C 1
ATOM 723 O O . GLU A 1 93 ? -14.289 10.047 -6.039 1 97.31 93 GLU A O 1
ATOM 728 N N . GLN A 1 94 ? -15.312 12.055 -6.008 1 97.81 94 GLN A N 1
ATOM 729 C CA . GLN A 1 94 ? -14.078 12.82 -6.16 1 97.81 94 GLN A CA 1
ATOM 730 C C . GLN A 1 94 ? -14.07 14.047 -5.254 1 97.81 94 GLN A C 1
ATOM 732 O O . GLN A 1 94 ? -15.125 14.609 -4.957 1 97.81 94 GLN A O 1
ATOM 737 N N . VAL A 1 95 ? -12.852 14.453 -4.844 1 98.75 95 VAL A N 1
ATOM 738 C CA . VAL A 1 95 ? -12.773 15.586 -3.924 1 98.75 95 VAL A CA 1
ATOM 739 C C . VAL A 1 95 ? -11.664 16.531 -4.363 1 98.75 95 VAL A C 1
ATOM 741 O O . VAL A 1 95 ? -10.742 16.125 -5.078 1 98.75 95 VAL A O 1
ATOM 744 N N . PHE A 1 96 ? -11.805 17.828 -3.998 1 98.88 96 PHE A N 1
ATOM 745 C CA . PHE A 1 96 ? -10.648 18.688 -3.803 1 98.88 96 PHE A CA 1
ATOM 746 C C . PHE A 1 96 ? -9.93 18.359 -2.502 1 98.88 96 PHE A C 1
ATOM 748 O O . PHE A 1 96 ? -10.531 18.391 -1.427 1 98.88 96 PHE A O 1
ATOM 755 N N . LEU A 1 97 ? -8.703 17.984 -2.611 1 98.94 97 LEU A N 1
ATOM 756 C CA . LEU A 1 97 ? -7.98 17.484 -1.448 1 98.94 97 LEU A CA 1
ATOM 757 C C . LEU A 1 97 ? -6.992 18.531 -0.939 1 98.94 97 LEU A C 1
ATOM 759 O O . LEU A 1 97 ? -6.156 19.016 -1.698 1 98.94 97 LEU A O 1
ATOM 763 N N . VAL A 1 98 ? -7.117 18.938 0.316 1 98.94 98 VAL A N 1
ATOM 764 C CA . VAL A 1 98 ? -6.238 19.922 0.93 1 98.94 98 VAL A CA 1
ATOM 765 C C . VAL A 1 98 ? -5.578 19.328 2.17 1 98.94 98 VAL A C 1
ATOM 767 O O . VAL A 1 98 ? -6.262 18.844 3.076 1 98.94 98 VAL A O 1
ATOM 770 N N . GLY A 1 99 ? -4.289 19.297 2.203 1 98.94 99 GLY A N 1
ATOM 771 C CA . GLY A 1 99 ? -3.566 18.719 3.332 1 98.94 99 GLY A CA 1
ATOM 772 C C . GLY A 1 99 ? -2.561 19.688 3.938 1 98.94 99 GLY A C 1
ATOM 773 O O . GLY A 1 99 ? -1.961 20.5 3.227 1 98.94 99 GLY A O 1
ATOM 774 N N . HIS A 1 100 ? -2.324 19.641 5.23 1 98.88 100 HIS A N 1
ATOM 775 C CA . HIS A 1 100 ? -1.316 20.406 5.961 1 98.88 100 HIS A CA 1
ATOM 776 C C . HIS A 1 100 ? -0.448 19.484 6.816 1 98.88 100 HIS A C 1
ATOM 778 O O . HIS A 1 100 ? -0.963 18.609 7.52 1 98.88 100 HIS A O 1
ATOM 784 N N . ASP A 1 101 ? 0.92 19.688 6.766 1 98.38 101 ASP A N 1
ATOM 785 C CA . ASP A 1 101 ? 1.835 18.938 7.637 1 98.38 101 ASP A CA 1
ATOM 786 C C . ASP A 1 101 ? 1.722 17.438 7.402 1 98.38 101 ASP A C 1
ATOM 788 O O . ASP A 1 101 ? 1.887 16.969 6.273 1 98.38 101 ASP A O 1
ATOM 792 N N . TRP A 1 102 ? 1.376 16.656 8.391 1 98.69 102 TRP A N 1
ATOM 793 C CA . TRP A 1 102 ? 1.154 15.234 8.172 1 98.69 102 TRP A CA 1
ATOM 794 C C . TRP A 1 102 ? -0.012 15 7.219 1 98.69 102 TRP A C 1
ATOM 796 O O . TRP A 1 102 ? -0.007 14.047 6.445 1 98.69 102 TRP A O 1
ATOM 806 N N . GLY A 1 103 ? -1.009 15.852 7.309 1 98.88 103 GLY A N 1
ATOM 807 C CA . GLY A 1 103 ? -2.092 15.766 6.344 1 98.88 103 GLY A CA 1
ATOM 808 C C . GLY A 1 103 ? -1.629 15.953 4.91 1 98.88 103 GLY A C 1
ATOM 809 O O . GLY A 1 103 ? -2.164 15.32 3.994 1 98.88 103 GLY A O 1
ATOM 810 N N . ALA A 1 104 ? -0.672 16.812 4.719 1 98.88 104 ALA A N 1
ATOM 811 C CA . ALA A 1 104 ? -0.092 16.984 3.389 1 98.88 104 ALA A CA 1
ATOM 812 C C . ALA A 1 104 ? 0.619 15.711 2.932 1 98.88 104 ALA A C 1
ATOM 814 O O . ALA A 1 104 ? 0.47 15.289 1.782 1 98.88 104 ALA A O 1
ATOM 815 N N . MET A 1 105 ? 1.407 15.094 3.824 1 98.56 105 MET A N 1
ATOM 816 C CA . MET A 1 105 ? 2.074 13.836 3.492 1 98.56 105 MET A CA 1
ATOM 817 C C . MET A 1 105 ? 1.061 12.773 3.096 1 98.56 105 MET A C 1
ATOM 819 O O . MET A 1 105 ? 1.245 12.078 2.096 1 98.56 105 MET A O 1
ATOM 823 N N . ILE A 1 106 ? 0.009 12.672 3.863 1 98.88 106 ILE A N 1
ATOM 824 C CA . ILE A 1 106 ? -1.044 11.703 3.584 1 98.88 106 ILE A CA 1
ATOM 825 C C . ILE A 1 106 ? -1.7 12.023 2.244 1 98.88 106 ILE A C 1
ATOM 827 O O . ILE A 1 106 ? -2.023 11.117 1.471 1 98.88 106 ILE A O 1
ATOM 831 N N . ALA A 1 107 ? -1.881 13.273 1.962 1 98.94 107 ALA A N 1
ATOM 832 C CA . ALA A 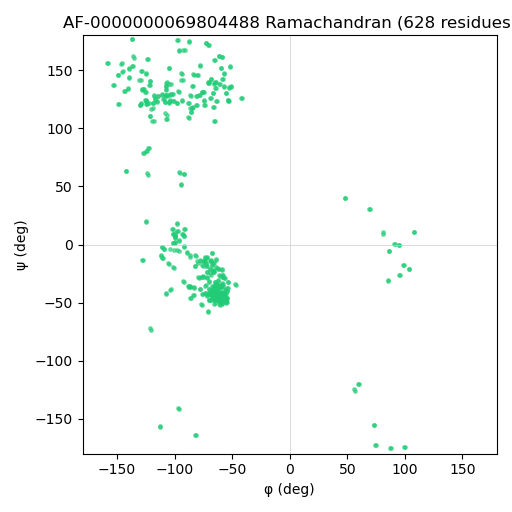1 107 ? -2.475 13.688 0.692 1 98.94 107 ALA A CA 1
ATOM 833 C C . ALA A 1 107 ? -1.6 13.266 -0.484 1 98.94 107 ALA A C 1
ATOM 835 O O . ALA A 1 107 ? -2.109 12.836 -1.521 1 98.94 107 ALA A O 1
ATOM 836 N N . TRP A 1 108 ? -0.296 13.43 -0.346 1 98.88 108 TRP A N 1
ATOM 837 C CA . TRP A 1 108 ? 0.603 12.969 -1.398 1 98.88 108 TRP A CA 1
ATOM 838 C C . TRP A 1 108 ? 0.476 11.461 -1.602 1 98.88 108 TRP A C 1
ATOM 840 O O . TRP A 1 108 ? 0.403 10.984 -2.736 1 98.88 108 TRP A O 1
ATOM 850 N N . TYR A 1 109 ? 0.425 10.68 -0.513 1 98.81 109 TYR A N 1
ATOM 851 C CA . TYR A 1 109 ? 0.212 9.242 -0.63 1 98.81 109 TYR A CA 1
ATOM 852 C C . TYR A 1 109 ? -1.119 8.945 -1.31 1 98.81 109 TYR A C 1
ATOM 854 O O . TYR A 1 109 ? -1.209 8.031 -2.137 1 98.81 109 TYR A O 1
ATOM 862 N N . PHE A 1 110 ? -2.129 9.742 -0.893 1 98.88 110 PHE A N 1
ATOM 863 C CA . PHE A 1 110 ? -3.445 9.609 -1.507 1 98.88 110 PHE A CA 1
ATOM 864 C C . PHE A 1 110 ? -3.357 9.781 -3.02 1 98.88 110 PHE A C 1
ATOM 866 O O . PHE A 1 110 ? -3.961 9.016 -3.773 1 98.88 110 PHE A O 1
ATOM 873 N N . CYS A 1 111 ? -2.564 10.664 -3.545 1 98.81 111 CYS A N 1
ATOM 874 C CA . CYS A 1 111 ? -2.363 10.898 -4.969 1 98.81 111 CYS A CA 1
ATOM 875 C C . CYS A 1 111 ? -1.712 9.695 -5.637 1 98.81 111 CYS A C 1
ATOM 877 O O . CYS A 1 111 ? -2.002 9.383 -6.793 1 98.81 111 CYS A O 1
ATOM 879 N N . TRP A 1 112 ? -0.806 9.031 -4.914 1 98.5 112 TRP A N 1
ATOM 880 C CA . TRP A 1 112 ? -0.185 7.809 -5.422 1 98.5 112 TRP A CA 1
ATOM 881 C C . TRP A 1 112 ? -1.205 6.68 -5.52 1 98.5 112 TRP A C 1
ATOM 883 O O . TRP A 1 112 ? -1.268 5.977 -6.531 1 98.5 112 TRP A O 1
ATOM 893 N N . PHE A 1 113 ? -2.002 6.547 -4.492 1 98.62 113 PHE A N 1
ATOM 894 C CA . PHE A 1 113 ? -2.82 5.355 -4.305 1 98.62 113 PHE A CA 1
ATOM 895 C C . PHE A 1 113 ? -4.109 5.453 -5.105 1 98.62 113 PHE A C 1
ATOM 897 O O . PHE A 1 113 ? -4.531 4.48 -5.734 1 98.62 113 PHE A O 1
ATOM 904 N N . ARG A 1 114 ? -4.742 6.633 -5.07 1 98.62 114 ARG A N 1
ATOM 905 C CA . ARG A 1 114 ? -6.066 6.809 -5.656 1 98.62 114 ARG A CA 1
ATOM 906 C C . ARG A 1 114 ? -6.195 8.172 -6.328 1 98.62 114 ARG A C 1
ATOM 908 O O . ARG A 1 114 ? -7.039 8.984 -5.941 1 98.62 114 ARG A O 1
ATOM 915 N N . PRO A 1 115 ? -5.391 8.375 -7.352 1 98.5 115 PRO A N 1
ATOM 916 C CA . PRO A 1 115 ? -5.504 9.656 -8.055 1 98.5 115 PRO A CA 1
ATOM 917 C C . PRO A 1 115 ? -6.883 9.867 -8.68 1 98.5 115 PRO A C 1
ATOM 919 O O . PRO A 1 115 ? -7.301 11.008 -8.891 1 98.5 115 PRO A O 1
ATOM 922 N N . ASP A 1 116 ? -7.59 8.773 -8.891 1 98.06 116 ASP A N 1
ATOM 923 C CA . ASP A 1 116 ? -8.906 8.812 -9.523 1 98.06 116 ASP A CA 1
ATOM 924 C C . ASP A 1 116 ? -9.93 9.492 -8.625 1 98.06 116 ASP A C 1
ATOM 926 O O . ASP A 1 116 ? -10.984 9.938 -9.094 1 98.06 116 ASP A O 1
ATOM 930 N N . ARG A 1 117 ? -9.641 9.617 -7.328 1 98.69 117 ARG A N 1
ATOM 931 C CA . ARG A 1 117 ? -10.586 10.164 -6.359 1 98.69 117 ARG A CA 1
ATOM 932 C C . ARG A 1 117 ? -10.281 11.625 -6.062 1 98.69 117 ARG A C 1
ATOM 934 O O . ARG A 1 117 ? -10.922 12.242 -5.203 1 98.69 117 ARG A O 1
ATOM 941 N N . ILE A 1 118 ? -9.312 12.242 -6.789 1 98.81 118 ILE A N 1
ATOM 942 C CA . ILE A 1 118 ? -8.859 13.594 -6.473 1 98.81 118 ILE A CA 1
ATOM 943 C C . ILE A 1 118 ? -8.977 14.477 -7.711 1 98.81 118 ILE A C 1
ATOM 945 O O . ILE A 1 118 ? -8.414 14.164 -8.758 1 98.81 118 ILE A O 1
ATOM 949 N N . LYS A 1 119 ? -9.68 15.547 -7.582 1 98.38 119 LYS A N 1
ATOM 950 C CA . LYS A 1 119 ? -9.75 16.516 -8.664 1 98.38 119 LYS A CA 1
ATOM 951 C C . LYS A 1 119 ? -8.469 17.359 -8.734 1 98.38 119 LYS A C 1
ATOM 953 O O . LYS A 1 119 ? -7.859 17.484 -9.797 1 98.38 119 LYS A O 1
ATOM 958 N N . VAL A 1 120 ? -8.07 17.953 -7.633 1 98.44 120 VAL A N 1
ATOM 959 C CA . VAL A 1 120 ? -6.801 18.641 -7.453 1 98.44 120 VAL A CA 1
ATOM 960 C C . VAL A 1 120 ? -6.312 18.453 -6.02 1 98.44 120 VAL A C 1
ATOM 962 O O . VAL A 1 120 ? -7.098 18.141 -5.121 1 98.44 120 VAL A O 1
ATOM 965 N N . VAL A 1 121 ? -5.008 18.578 -5.832 1 98.81 121 VAL A N 1
ATOM 966 C CA . VAL A 1 121 ? -4.43 18.516 -4.492 1 98.81 121 VAL A CA 1
ATOM 967 C C . VAL A 1 121 ? -3.752 19.844 -4.16 1 98.81 121 VAL A C 1
ATOM 969 O O . VAL A 1 121 ? -3.053 20.422 -5 1 98.81 121 VAL A O 1
ATOM 972 N N . ILE A 1 122 ? -4.094 20.422 -3.02 1 98.94 122 ILE A N 1
ATOM 973 C CA . ILE A 1 122 ? -3.465 21.625 -2.49 1 98.94 122 ILE A CA 1
ATOM 974 C C . ILE A 1 122 ? -2.809 21.312 -1.146 1 98.94 122 ILE A C 1
ATOM 976 O O . ILE A 1 122 ? -3.496 21.172 -0.133 1 98.94 122 ILE A O 1
ATOM 980 N N . ASN A 1 123 ? -1.509 21.25 -1.175 1 98.81 123 ASN A N 1
ATOM 981 C CA . ASN A 1 123 ? -0.794 20.875 0.041 1 98.81 123 ASN A CA 1
ATOM 982 C C . ASN A 1 123 ? -0.071 22.062 0.657 1 98.81 123 ASN A C 1
ATOM 984 O O . ASN A 1 123 ? 0.504 22.891 -0.061 1 98.81 123 ASN A O 1
ATOM 988 N N . LEU A 1 124 ? -0.209 22.125 1.943 1 98.88 124 LEU A N 1
ATOM 989 C CA . LEU A 1 124 ? 0.379 23.203 2.732 1 98.88 124 LEU A CA 1
ATOM 990 C C . LEU A 1 124 ? 1.562 22.688 3.549 1 98.88 124 LEU A C 1
ATOM 992 O O . LEU A 1 124 ? 1.479 21.641 4.18 1 98.88 124 LEU A O 1
ATOM 996 N N . SER A 1 125 ? 2.734 23.359 3.459 1 98.56 125 SER A N 1
ATOM 997 C CA . SER A 1 125 ? 3.873 23.312 4.371 1 98.56 125 SER A CA 1
ATOM 998 C C . SER A 1 125 ? 4.797 22.141 4.039 1 98.56 125 SER A C 1
ATOM 1000 O O . SER A 1 125 ? 6 22.203 4.305 1 98.56 125 SER A O 1
ATOM 1002 N N . VAL A 1 126 ? 4.297 21.016 3.52 1 98.38 126 VAL A N 1
ATOM 1003 C CA . VAL A 1 126 ? 5.137 19.859 3.258 1 98.38 126 VAL A CA 1
ATOM 1004 C C . VAL A 1 126 ? 5.066 19.484 1.776 1 98.38 126 VAL A C 1
ATOM 1006 O O . VAL A 1 126 ? 4.023 19.047 1.287 1 98.38 126 VAL A O 1
ATOM 1009 N N . PRO A 1 127 ? 6.137 19.672 1.03 1 98.44 127 PRO A N 1
ATOM 1010 C CA . PRO A 1 127 ? 6.145 19.266 -0.379 1 98.44 127 PRO A CA 1
ATOM 1011 C C . PRO A 1 127 ? 6.207 17.75 -0.562 1 98.44 127 PRO A C 1
ATOM 1013 O O . PRO A 1 127 ? 6.301 17.016 0.42 1 98.44 127 PRO A O 1
ATOM 1016 N N . PHE A 1 128 ? 6.078 17.359 -1.776 1 98.12 128 PHE A N 1
ATOM 1017 C CA . PHE A 1 128 ? 6.227 15.938 -2.084 1 98.12 128 PHE A CA 1
ATOM 1018 C C . PHE A 1 128 ? 7.688 15.516 -2.025 1 98.12 128 PHE A C 1
ATOM 1020 O O . PHE A 1 128 ? 8.547 16.141 -2.662 1 98.12 128 PHE A O 1
ATOM 1027 N N . PHE A 1 129 ? 7.969 14.539 -1.224 1 94.31 129 PHE A N 1
ATOM 1028 C CA . PHE A 1 129 ? 9.281 13.898 -1.194 1 94.31 129 PHE A CA 1
ATOM 1029 C C . PHE A 1 129 ? 9.227 12.516 -1.823 1 94.31 129 PHE A C 1
ATOM 1031 O O . PHE A 1 129 ? 8.695 11.57 -1.222 1 94.31 129 PHE A O 1
ATOM 1038 N N . PRO A 1 130 ? 9.82 12.352 -3.041 1 95.94 130 PRO A N 1
ATOM 1039 C CA . PRO A 1 130 ? 9.844 11 -3.602 1 95.94 130 PRO A CA 1
ATOM 1040 C C . PRO A 1 130 ? 10.57 10 -2.705 1 95.94 130 PRO A C 1
ATOM 1042 O O . PRO A 1 130 ? 11.438 10.391 -1.921 1 95.94 130 PRO A O 1
ATOM 1045 N N . ARG A 1 131 ? 10.172 8.758 -2.805 1 96.38 131 ARG A N 1
ATOM 1046 C CA . ARG A 1 131 ? 10.828 7.73 -2.002 1 96.38 131 ARG A CA 1
ATOM 1047 C C . ARG A 1 131 ? 12.297 7.594 -2.389 1 96.38 131 ARG A C 1
ATOM 1049 O O . ARG A 1 131 ? 12.617 7.438 -3.566 1 96.38 131 ARG A O 1
ATOM 1056 N N . ASN A 1 132 ? 13.148 7.758 -1.424 1 95 132 ASN A N 1
ATOM 1057 C CA . ASN A 1 132 ? 14.555 7.418 -1.581 1 95 132 ASN A CA 1
ATOM 1058 C C . ASN A 1 132 ? 14.828 5.957 -1.232 1 95 132 ASN A C 1
ATOM 1060 O O . ASN A 1 132 ? 14.75 5.566 -0.066 1 95 132 ASN A O 1
ATOM 1064 N N . PRO A 1 133 ? 15.125 5.133 -2.229 1 93.56 133 PRO A N 1
ATOM 1065 C CA . PRO A 1 133 ? 15.227 3.695 -1.971 1 93.56 133 PRO A CA 1
ATOM 1066 C C . PRO A 1 133 ? 16.359 3.346 -1.015 1 93.56 133 PRO A C 1
ATOM 1068 O O . PRO A 1 133 ? 16.422 2.227 -0.497 1 93.56 133 PRO A O 1
ATOM 1071 N N . THR A 1 134 ? 17.281 4.273 -0.716 1 92.31 134 THR A N 1
ATOM 1072 C CA . THR A 1 134 ? 18.469 3.922 0.062 1 92.31 134 THR A CA 1
ATOM 1073 C C . THR A 1 134 ? 18.422 4.574 1.441 1 92.31 134 THR A C 1
ATOM 1075 O O . THR A 1 134 ? 19.266 4.297 2.295 1 92.31 134 THR A O 1
ATOM 1078 N N . LEU A 1 135 ? 17.484 5.453 1.627 1 92.62 135 LEU A N 1
ATOM 1079 C CA . LEU A 1 135 ? 17.453 6.227 2.865 1 92.62 135 LEU A CA 1
ATOM 1080 C C . LEU A 1 135 ? 16.031 6.578 3.262 1 92.62 135 LEU A C 1
ATOM 1082 O O . LEU A 1 135 ? 15.32 7.246 2.506 1 92.62 135 LEU A O 1
ATOM 1086 N N . ASP A 1 136 ? 15.656 6.113 4.488 1 92.31 136 ASP A N 1
ATOM 1087 C CA . ASP A 1 136 ? 14.328 6.531 4.91 1 92.31 136 ASP A CA 1
ATOM 1088 C C . ASP A 1 136 ? 14.375 7.879 5.625 1 92.31 136 ASP A C 1
ATOM 1090 O O . ASP A 1 136 ? 15.461 8.43 5.855 1 92.31 136 ASP A O 1
ATOM 1094 N N . LEU A 1 137 ? 13.227 8.445 5.992 1 91.62 137 LEU A N 1
ATOM 1095 C CA . LEU A 1 137 ? 13.094 9.797 6.523 1 91.62 137 LEU A CA 1
ATOM 1096 C C . LEU A 1 137 ? 13.844 9.938 7.844 1 91.62 137 LEU A C 1
ATOM 1098 O O . LEU A 1 137 ? 14.594 10.898 8.031 1 91.62 137 LEU A O 1
ATOM 1102 N N . ALA A 1 138 ? 13.664 8.992 8.734 1 93.81 138 ALA A N 1
ATOM 1103 C CA . ALA A 1 138 ? 14.273 9.07 10.055 1 93.81 138 ALA A CA 1
ATOM 1104 C C . ALA A 1 138 ? 15.797 9.031 9.961 1 93.81 138 ALA A C 1
ATOM 1106 O O . ALA A 1 138 ? 16.484 9.789 10.648 1 93.81 138 ALA A O 1
ATOM 1107 N N . GLU A 1 139 ? 16.297 8.195 9.094 1 94.31 139 GLU A N 1
ATOM 1108 C CA . GLU A 1 139 ? 17.734 8.117 8.875 1 94.31 139 GLU A CA 1
ATOM 1109 C C . GLU A 1 139 ? 18.281 9.422 8.297 1 94.31 139 GLU A C 1
ATOM 1111 O O . GLU A 1 139 ? 19.359 9.875 8.688 1 94.31 139 GLU A O 1
ATOM 1116 N N . GLY A 1 140 ? 17.578 9.938 7.395 1 94.56 140 GLY A N 1
ATOM 1117 C CA . GLY A 1 140 ? 17.969 11.227 6.836 1 94.56 140 GLY A CA 1
ATOM 1118 C C . GLY A 1 140 ? 18.016 12.336 7.871 1 94.56 140 GLY A C 1
ATOM 1119 O O . GLY A 1 140 ? 18.984 13.102 7.914 1 94.56 140 GLY A O 1
ATOM 1120 N N . PHE A 1 141 ? 16.984 12.398 8.727 1 96.31 141 PHE A N 1
ATOM 1121 C CA . PHE A 1 141 ? 16.938 13.43 9.758 1 96.31 141 PHE A CA 1
ATOM 1122 C C . PHE A 1 141 ? 18.031 13.219 10.797 1 96.31 141 PHE A C 1
ATOM 1124 O O . PHE A 1 141 ? 18.625 14.188 11.289 1 96.31 141 PHE A O 1
ATOM 1131 N N . ARG A 1 142 ? 18.281 12.016 11.141 1 96 142 ARG A N 1
ATOM 1132 C CA . ARG A 1 142 ? 19.375 11.742 12.07 1 96 142 ARG A CA 1
ATOM 1133 C C . ARG A 1 142 ? 20.703 12.25 11.523 1 96 142 ARG A C 1
ATOM 1135 O O . ARG A 1 142 ? 21.484 12.859 12.258 1 96 142 ARG A O 1
ATOM 1142 N N . ALA A 1 143 ? 20.922 11.945 10.25 1 95.56 143 ALA A N 1
ATOM 1143 C CA . ALA A 1 143 ? 22.172 12.359 9.609 1 95.56 143 ALA A CA 1
ATOM 1144 C C . ALA A 1 143 ? 22.297 13.883 9.57 1 95.56 143 ALA A C 1
ATOM 1146 O O . ALA A 1 143 ? 23.391 14.43 9.719 1 95.56 143 ALA A O 1
ATOM 1147 N N . SER A 1 144 ? 21.219 14.531 9.398 1 94.62 144 SER A N 1
ATOM 1148 C CA . SER A 1 144 ? 21.219 15.977 9.203 1 94.62 144 SER A CA 1
ATOM 1149 C C . SER A 1 144 ? 21.219 16.719 10.539 1 94.62 144 SER A C 1
ATOM 1151 O O . SER A 1 144 ? 21.844 17.766 10.664 1 94.62 144 SER A O 1
ATOM 1153 N N . PHE A 1 145 ? 20.484 16.156 11.57 1 96.25 145 PHE A N 1
ATOM 1154 C CA . PHE A 1 145 ? 20.188 16.984 12.734 1 96.25 145 PHE A CA 1
ATOM 1155 C C . PHE A 1 145 ? 20.594 16.281 14.016 1 96.25 145 PHE A C 1
ATOM 1157 O O . PHE A 1 145 ? 20.656 16.891 15.078 1 96.25 145 PHE A O 1
ATOM 1164 N N . GLY A 1 146 ? 20.875 15 13.922 1 96.19 146 GLY A N 1
ATOM 1165 C CA . GLY A 1 146 ? 21.266 14.242 15.102 1 96.19 146 GLY A CA 1
ATOM 1166 C C . GLY A 1 146 ? 20.094 13.672 15.867 1 96.19 146 GLY A C 1
ATOM 1167 O O . GLY A 1 146 ? 18.938 13.844 15.469 1 96.19 146 GLY A O 1
ATOM 1168 N N . ASP A 1 147 ? 20.312 13.07 16.984 1 96.25 147 ASP A N 1
ATOM 1169 C CA . ASP A 1 147 ? 19.328 12.258 17.719 1 96.25 147 ASP A CA 1
ATOM 1170 C C . ASP A 1 147 ? 18.391 13.141 18.531 1 96.25 147 ASP A C 1
ATOM 1172 O O . ASP A 1 147 ? 17.328 12.68 18.969 1 96.25 147 ASP A O 1
ATOM 1176 N N . ASP A 1 148 ? 18.75 14.383 18.703 1 96.69 148 ASP A N 1
ATOM 1177 C CA . ASP A 1 148 ? 17.922 15.258 19.531 1 96.69 148 ASP A CA 1
ATOM 1178 C C . ASP A 1 148 ? 16.859 15.953 18.703 1 96.69 148 ASP A C 1
ATOM 1180 O O . ASP A 1 148 ? 16 16.656 19.234 1 96.69 148 ASP A O 1
ATOM 1184 N N . TYR A 1 149 ? 16.969 15.758 17.391 1 96.5 149 TYR A N 1
ATOM 1185 C CA . TYR A 1 149 ? 15.93 16.312 16.531 1 96.5 149 TYR A CA 1
ATOM 1186 C C . TYR A 1 149 ? 14.562 15.781 16.922 1 96.5 149 TYR A C 1
ATOM 1188 O O . TYR A 1 149 ? 14.406 14.594 17.219 1 96.5 149 TYR A O 1
ATOM 1196 N N . TYR A 1 150 ? 13.578 16.594 16.984 1 96.12 150 TYR A N 1
ATOM 1197 C CA . TYR A 1 150 ? 12.289 16.234 17.578 1 96.12 150 TYR A CA 1
ATOM 1198 C C . TYR A 1 150 ? 11.734 14.977 16.938 1 96.12 150 TYR A C 1
ATOM 1200 O O . TYR A 1 150 ? 11.172 14.109 17.625 1 96.12 150 TYR A O 1
ATOM 1208 N N . PHE A 1 151 ? 11.867 14.836 15.617 1 97 151 PHE A N 1
ATOM 1209 C CA . PHE A 1 151 ? 11.359 13.688 14.875 1 97 151 PHE A CA 1
ATOM 1210 C C . PHE A 1 151 ? 11.906 12.383 15.453 1 97 151 PHE A C 1
ATOM 1212 O O . PHE A 1 151 ? 11.156 11.422 15.648 1 97 151 PHE A O 1
ATOM 1219 N N . LEU A 1 152 ? 13.156 12.328 15.789 1 97.62 152 LEU A N 1
ATOM 1220 C CA . LEU A 1 152 ? 13.828 11.156 16.328 1 97.62 152 LEU A CA 1
ATOM 1221 C C . LEU A 1 152 ? 13.445 10.938 17.797 1 97.62 152 LEU A C 1
ATOM 1223 O O . LEU A 1 152 ? 13.359 9.789 18.25 1 97.62 152 LEU A O 1
ATOM 1227 N N . ARG A 1 153 ? 13.102 12 18.453 1 97.25 153 ARG A N 1
ATOM 1228 C CA . ARG A 1 153 ? 12.711 11.922 19.859 1 97.25 153 ARG A CA 1
ATOM 1229 C C . ARG A 1 153 ? 11.312 11.328 20 1 97.25 153 ARG A C 1
ATOM 1231 O O . ARG A 1 153 ? 10.914 10.898 21.078 1 97.25 153 ARG A O 1
ATOM 1238 N N . PHE A 1 154 ? 10.594 11.258 18.891 1 97.88 154 PHE A N 1
ATOM 1239 C CA . PHE A 1 154 ? 9.219 10.758 18.922 1 97.88 154 PHE A CA 1
ATOM 1240 C C . PHE A 1 154 ? 9.18 9.273 18.562 1 97.88 154 PHE A C 1
ATOM 1242 O O . PHE A 1 154 ? 8.109 8.664 18.562 1 97.88 154 PHE A O 1
ATOM 1249 N N . GLN A 1 155 ? 10.297 8.562 18.328 1 97.56 155 GLN A N 1
ATOM 1250 C CA . GLN A 1 155 ? 10.32 7.25 17.688 1 97.56 155 GLN A CA 1
ATOM 1251 C C . GLN A 1 155 ? 10.039 6.141 18.703 1 97.56 155 GLN A C 1
ATOM 1253 O O . GLN A 1 155 ? 9.336 5.176 18.391 1 97.56 155 GLN A O 1
ATOM 1258 N N . GLU A 1 156 ? 10.516 6.25 19.938 1 96.88 156 GLU A N 1
ATOM 1259 C CA . GLU A 1 156 ? 10.398 5.188 20.922 1 96.88 156 GLU A CA 1
ATOM 1260 C C . GLU A 1 156 ? 9.07 5.262 21.672 1 96.88 156 GLU A C 1
ATOM 1262 O O . GLU A 1 156 ? 8.797 6.23 22.375 1 96.88 156 GLU A O 1
ATOM 1267 N N . PRO A 1 157 ? 8.234 4.207 21.531 1 97.69 157 PRO A N 1
ATOM 1268 C CA . PRO A 1 157 ? 6.941 4.25 22.219 1 97.69 157 PRO A CA 1
ATOM 1269 C C . PRO A 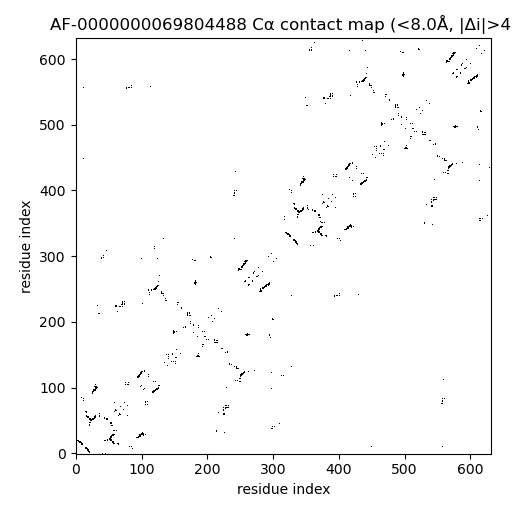1 157 ? 7.078 4.488 23.719 1 97.69 157 PRO A C 1
ATOM 1271 O O . PRO A 1 157 ? 7.871 3.816 24.391 1 97.69 157 PRO A O 1
ATOM 1274 N N . GLY A 1 158 ? 6.316 5.449 24.172 1 97.38 158 GLY A N 1
ATOM 1275 C CA . GLY A 1 158 ? 6.27 5.715 25.609 1 97.38 158 GLY A CA 1
ATOM 1276 C C . GLY A 1 158 ? 7.211 6.82 26.047 1 97.38 158 GLY A C 1
ATOM 1277 O O . GLY A 1 158 ? 6.973 7.484 27.047 1 97.38 158 GLY A O 1
ATOM 1278 N N . GLU A 1 159 ? 8.281 7.07 25.344 1 97.5 159 GLU A N 1
ATOM 1279 C CA . GLU A 1 159 ? 9.281 8.039 25.766 1 97.5 159 GLU A CA 1
ATOM 1280 C C . GLU A 1 159 ? 8.758 9.469 25.656 1 97.5 159 GLU A C 1
ATOM 1282 O O . GLU A 1 159 ? 8.75 10.211 26.641 1 97.5 159 GLU A O 1
ATOM 1287 N N . ALA A 1 160 ? 8.359 9.852 24.484 1 97.88 160 ALA A N 1
ATOM 1288 C CA . ALA A 1 160 ? 7.844 11.203 24.281 1 97.88 160 ALA A CA 1
ATOM 1289 C C . ALA A 1 160 ? 6.578 11.438 25.109 1 97.88 160 ALA A C 1
ATOM 1291 O O . ALA A 1 160 ? 6.371 12.531 25.641 1 97.88 160 ALA A O 1
ATOM 1292 N N . GLU A 1 161 ? 5.75 10.43 25.203 1 97.94 161 GLU A N 1
ATOM 1293 C CA . GLU A 1 161 ? 4.543 10.539 26.016 1 97.94 161 GLU A CA 1
ATOM 1294 C C . GLU A 1 161 ? 4.875 10.891 27.453 1 97.94 161 GLU A C 1
ATOM 1296 O O . GLU A 1 161 ? 4.242 11.766 28.047 1 97.94 161 GLU A O 1
ATOM 1301 N N . GLU A 1 162 ? 5.801 10.188 27.984 1 97.69 162 GLU A N 1
ATOM 1302 C CA . GLU A 1 162 ? 6.223 10.453 29.359 1 97.69 162 GLU A CA 1
ATOM 1303 C C . GLU A 1 162 ? 6.777 11.867 29.5 1 97.69 162 GLU A C 1
ATOM 1305 O O . GLU A 1 162 ? 6.504 12.547 30.484 1 97.69 162 GLU A O 1
ATOM 1310 N N . ASP A 1 163 ? 7.543 12.234 28.594 1 98.06 163 ASP A N 1
ATOM 1311 C CA . ASP A 1 163 ? 8.094 13.586 28.594 1 98.06 163 ASP A CA 1
ATOM 1312 C C . ASP A 1 163 ? 6.988 14.633 28.531 1 98.06 163 ASP A C 1
ATOM 1314 O O . ASP A 1 163 ? 6.988 15.586 29.312 1 98.06 163 ASP A O 1
ATOM 1318 N N . PHE A 1 164 ? 6.043 14.477 27.609 1 98.06 164 PHE A N 1
ATOM 1319 C CA . PHE A 1 164 ? 4.93 15.406 27.422 1 98.06 164 PHE A CA 1
ATOM 1320 C C . PHE A 1 164 ? 4.109 15.516 28.703 1 98.06 164 PHE A C 1
ATOM 1322 O O . PHE A 1 164 ? 3.582 16.594 29.016 1 98.06 164 PHE A O 1
ATOM 1329 N N . ALA A 1 165 ? 3.998 14.461 29.453 1 96.75 165 ALA A N 1
ATOM 1330 C CA . ALA A 1 165 ? 3.182 14.406 30.656 1 96.75 165 ALA A CA 1
ATOM 1331 C C . ALA A 1 165 ? 3.77 15.281 31.766 1 96.75 165 ALA A C 1
ATOM 1333 O O . ALA A 1 165 ? 3.092 15.594 32.75 1 96.75 165 ALA A O 1
ATOM 1334 N N . CYS A 1 166 ? 4.965 15.703 31.609 1 95.69 166 CYS A N 1
ATOM 1335 C CA . CYS A 1 166 ? 5.637 16.516 32.625 1 95.69 166 CYS A CA 1
ATOM 1336 C C . CYS A 1 166 ? 5.234 17.969 32.5 1 95.69 166 CYS A C 1
ATOM 1338 O O . CYS A 1 166 ? 5.578 18.781 33.375 1 95.69 166 CYS A O 1
ATOM 1340 N N . VAL A 1 167 ? 4.559 18.312 31.484 1 96.38 167 VAL A N 1
ATOM 1341 C CA . VAL A 1 167 ? 4.145 19.688 31.219 1 96.38 167 VAL A CA 1
ATOM 1342 C C . VAL A 1 167 ? 2.623 19.75 31.094 1 96.38 167 VAL A C 1
ATOM 1344 O O . VAL A 1 167 ? 2.002 18.844 30.531 1 96.38 167 VAL A O 1
ATOM 1347 N N . ASP A 1 168 ? 2.049 20.812 31.719 1 97 168 ASP A N 1
ATOM 1348 C CA . ASP A 1 168 ? 0.616 21.016 31.516 1 97 168 ASP A CA 1
ATOM 1349 C C . ASP A 1 168 ? 0.267 21 30.031 1 97 168 ASP A C 1
ATOM 1351 O O . ASP A 1 168 ? 0.962 21.625 29.219 1 97 168 ASP A O 1
ATOM 1355 N N . THR A 1 169 ? -0.774 20.328 29.641 1 98.06 169 THR A N 1
ATOM 1356 C CA . THR A 1 169 ? -1.088 20.094 28.234 1 98.06 169 THR A CA 1
ATOM 1357 C C . THR A 1 169 ? -1.319 21.422 27.516 1 98.06 169 THR A C 1
ATOM 1359 O O . THR A 1 169 ? -0.942 21.578 26.344 1 98.06 169 THR A O 1
ATOM 1362 N N . ALA A 1 170 ? -2.031 22.328 28.141 1 97.69 170 ALA A N 1
ATOM 1363 C CA . ALA A 1 170 ? -2.24 23.625 27.5 1 97.69 170 ALA A CA 1
ATOM 1364 C C . ALA A 1 170 ? -0.913 24.328 27.234 1 97.69 170 ALA A C 1
ATOM 1366 O O . ALA A 1 170 ? -0.726 24.938 26.188 1 97.69 170 ALA A O 1
ATOM 1367 N N . ILE A 1 171 ? 0.015 24.297 28.188 1 97.19 171 ILE A N 1
ATOM 1368 C CA . ILE A 1 171 ? 1.342 24.875 28.031 1 97.19 171 ILE A CA 1
ATOM 1369 C C . ILE A 1 171 ? 2.088 24.156 26.906 1 97.19 171 ILE A C 1
ATOM 1371 O O . ILE A 1 171 ? 2.75 24.797 26.094 1 97.19 171 ILE A O 1
ATOM 1375 N N . LEU A 1 172 ? 2 22.844 26.922 1 97.56 172 LEU A N 1
ATOM 1376 C CA . LEU A 1 172 ? 2.623 22.062 25.859 1 97.56 172 LEU A CA 1
ATOM 1377 C C . LEU A 1 172 ? 2.098 22.484 24.5 1 97.56 172 LEU A C 1
ATOM 1379 O O . LEU A 1 172 ? 2.873 22.625 23.547 1 97.56 172 LEU A O 1
ATOM 1383 N N . MET A 1 173 ? 0.766 22.656 24.375 1 97.56 173 MET A N 1
ATOM 1384 C CA . MET A 1 173 ? 0.174 23.094 23.125 1 97.56 173 MET A CA 1
ATOM 1385 C C . MET A 1 173 ? 0.719 24.453 22.719 1 97.56 173 MET A C 1
ATOM 1387 O O . MET A 1 173 ? 1.004 24.688 21.531 1 97.56 173 MET A O 1
ATOM 1391 N N . LYS A 1 174 ? 0.858 25.375 23.688 1 97.12 174 LYS A N 1
ATOM 1392 C CA . LYS A 1 174 ? 1.444 26.688 23.406 1 97.12 174 LYS A CA 1
ATOM 1393 C C . LYS A 1 174 ? 2.861 26.547 22.859 1 97.12 174 LYS A C 1
ATOM 1395 O O . LYS A 1 174 ? 3.234 27.234 21.906 1 97.12 174 LYS A O 1
ATOM 1400 N N . LYS A 1 175 ? 3.646 25.672 23.484 1 95.81 175 LYS A N 1
ATOM 1401 C CA . LYS A 1 175 ? 5.004 25.422 23.016 1 95.81 175 LYS A CA 1
ATOM 1402 C C . LYS A 1 175 ? 4.996 24.891 21.578 1 95.81 175 LYS A C 1
ATOM 1404 O O . LYS A 1 175 ? 5.715 25.406 20.719 1 95.81 175 LYS A O 1
ATOM 1409 N N . PHE A 1 176 ? 4.188 23.938 21.25 1 95.94 176 PHE A N 1
ATOM 1410 C CA . PHE A 1 176 ? 4.172 23.281 19.938 1 95.94 176 PHE A CA 1
ATOM 1411 C C . PHE A 1 176 ? 3.715 24.234 18.859 1 95.94 176 PHE A C 1
ATOM 1413 O O . PHE A 1 176 ? 4.262 24.234 17.75 1 95.94 176 PHE A O 1
ATOM 1420 N N . PHE A 1 177 ? 2.74 25.016 19.094 1 95.75 177 PHE A N 1
ATOM 1421 C CA . PHE A 1 177 ? 2.229 25.922 18.078 1 95.75 177 PHE A CA 1
ATOM 1422 C C . PHE A 1 177 ? 3.191 27.094 17.844 1 95.75 177 PHE A C 1
ATOM 1424 O O . PHE A 1 177 ? 3.07 27.812 16.859 1 95.75 177 PHE A O 1
ATOM 1431 N N . SER A 1 178 ? 4.207 27.219 18.766 1 90.5 178 SER A N 1
ATOM 1432 C CA . SER A 1 178 ? 5.109 28.359 18.672 1 90.5 178 SER A CA 1
ATOM 1433 C C . SER A 1 178 ? 6.508 27.922 18.25 1 90.5 178 SER A C 1
ATOM 1435 O O . SER A 1 178 ? 7.328 28.75 17.844 1 90.5 178 SER A O 1
ATOM 1437 N N . ILE A 1 179 ? 6.848 26.641 18.234 1 86 179 ILE A N 1
ATOM 1438 C CA . ILE A 1 179 ? 8.234 26.203 18.109 1 86 179 ILE A CA 1
ATOM 1439 C C . ILE A 1 179 ? 8.539 25.875 16.641 1 86 179 ILE A C 1
ATOM 1441 O O . ILE A 1 179 ? 9.695 25.625 16.281 1 86 179 ILE A O 1
ATOM 1445 N N . PHE A 1 180 ? 7.562 25.906 15.766 1 84.88 180 PHE A N 1
ATOM 1446 C CA . PHE A 1 180 ? 7.77 25.469 14.391 1 84.88 180 PHE A CA 1
ATOM 1447 C C . PHE A 1 180 ? 8.102 26.656 13.5 1 84.88 180 PHE A C 1
ATOM 1449 O O . PHE A 1 180 ? 7.508 26.828 12.43 1 84.88 180 PHE A O 1
ATOM 1456 N N . GLY A 1 181 ? 9.148 27.469 13.93 1 87.94 181 GLY A N 1
ATOM 1457 C CA . GLY A 1 181 ? 9.82 28.484 13.125 1 87.94 181 GLY A CA 1
ATOM 1458 C C . GLY A 1 181 ? 10.891 27.906 12.219 1 87.94 181 GLY A C 1
ATOM 1459 O O . GLY A 1 181 ? 10.883 26.703 11.914 1 87.94 181 GLY A O 1
ATOM 1460 N N . PRO A 1 182 ? 11.773 28.688 11.688 1 93 182 PRO A N 1
ATOM 1461 C CA . PRO A 1 182 ? 12.734 28.234 10.68 1 93 182 PRO A CA 1
ATOM 1462 C C . PRO A 1 182 ? 13.828 27.344 11.258 1 93 182 PRO A C 1
ATOM 1464 O O . PRO A 1 182 ? 14.523 26.656 10.508 1 93 182 PRO A O 1
ATOM 1467 N N . ASN A 1 183 ? 13.977 27.391 12.594 1 91.81 183 ASN A N 1
ATOM 1468 C CA . ASN A 1 183 ? 15.023 26.578 13.211 1 91.81 183 ASN A CA 1
ATOM 1469 C C . ASN A 1 183 ? 14.492 25.219 13.648 1 91.81 183 ASN A C 1
ATOM 1471 O O . ASN A 1 183 ? 13.352 25.109 14.102 1 91.81 183 ASN A O 1
ATOM 1475 N N . PRO A 1 184 ? 15.297 24.203 13.477 1 90 184 PRO A N 1
ATOM 1476 C CA . PRO A 1 184 ? 14.844 22.859 13.867 1 90 184 PRO A CA 1
ATOM 1477 C C . PRO A 1 184 ? 14.656 22.719 15.375 1 90 184 PRO A C 1
ATOM 1479 O O . PRO A 1 184 ? 15.539 23.094 16.156 1 90 184 PRO A O 1
ATOM 1482 N N . PRO A 1 185 ? 13.531 22.219 15.758 1 91.88 185 PRO A N 1
ATOM 1483 C CA . PRO A 1 185 ? 13.344 21.984 17.188 1 91.88 185 PRO A CA 1
ATOM 1484 C C . PRO A 1 185 ? 14.227 20.844 17.719 1 91.88 185 PRO A C 1
ATOM 1486 O O . PRO A 1 185 ? 14.203 19.75 17.172 1 91.88 185 PRO A O 1
ATOM 1489 N N . MET A 1 186 ? 14.969 21.141 18.719 1 94.94 186 MET A N 1
ATOM 1490 C CA . MET A 1 186 ? 15.836 20.172 19.391 1 94.94 186 MET A CA 1
ATOM 1491 C C . MET A 1 186 ? 15.32 19.859 20.781 1 94.94 186 MET A C 1
ATOM 1493 O O . MET A 1 186 ? 15.016 20.766 21.562 1 94.94 186 MET A O 1
ATOM 1497 N N . ILE A 1 187 ? 15.172 18.578 21.094 1 96.19 187 ILE A N 1
ATOM 1498 C CA . ILE A 1 187 ? 14.648 18.125 22.375 1 96.19 187 ILE A CA 1
ATOM 1499 C C . ILE A 1 187 ? 15.641 17.156 23.031 1 96.19 187 ILE A C 1
ATOM 1501 O O . ILE A 1 187 ? 15.445 15.945 23 1 96.19 187 ILE A O 1
ATOM 1505 N N . PRO A 1 188 ? 16.594 17.703 23.625 1 95.81 188 PRO A N 1
ATOM 1506 C CA . PRO A 1 188 ? 17.547 16.812 24.297 1 95.81 188 PRO A CA 1
ATOM 1507 C C . PRO A 1 188 ? 16.875 15.922 25.344 1 95.81 188 PRO A C 1
ATOM 1509 O O . PRO A 1 188 ? 15.969 16.359 26.047 1 95.81 188 PRO A O 1
ATOM 1512 N N . LYS A 1 189 ? 17.328 14.711 25.438 1 90.88 189 LYS A N 1
ATOM 1513 C CA . LYS A 1 189 ? 16.734 13.703 26.312 1 90.88 189 LYS A CA 1
ATOM 1514 C C . LYS A 1 189 ? 16.766 14.148 27.766 1 90.88 189 LYS A C 1
ATOM 1516 O O . LYS A 1 189 ? 15.836 13.859 28.531 1 90.88 189 LYS A O 1
ATOM 1521 N N . GLU A 1 190 ? 17.781 14.844 28.156 1 93.38 190 GLU A N 1
ATOM 1522 C CA . GLU A 1 190 ? 18 15.227 29.547 1 93.38 190 GLU A CA 1
ATOM 1523 C C . GLU A 1 190 ? 16.984 16.281 30 1 93.38 190 GLU A C 1
ATOM 1525 O O . GLU A 1 190 ? 16.594 16.328 31.156 1 93.38 190 GLU A O 1
ATOM 1530 N N . VAL A 1 191 ? 16.578 17.094 29.125 1 95.38 191 VAL A N 1
ATOM 1531 C CA . VAL A 1 191 ? 15.734 18.219 29.484 1 95.38 191 VAL A CA 1
ATOM 1532 C C . VAL A 1 191 ? 14.305 17.969 29 1 95.38 191 VAL A C 1
ATOM 1534 O O . VAL A 1 191 ? 13.344 18.281 29.703 1 95.38 191 VAL A O 1
ATOM 1537 N N . GLY A 1 192 ? 14.172 17.438 27.781 1 96.38 192 GLY A N 1
ATOM 1538 C CA . GLY A 1 192 ? 12.867 17.156 27.203 1 96.38 192 GLY A CA 1
ATOM 1539 C C . GLY A 1 192 ? 12.133 18.406 26.766 1 96.38 192 GLY A C 1
ATOM 1540 O O . GLY A 1 192 ? 12.758 19.422 26.469 1 96.38 192 GLY A O 1
ATOM 1541 N N . VAL A 1 193 ? 10.828 18.328 26.703 1 96.06 193 VAL A N 1
ATOM 1542 C CA . VAL A 1 193 ? 10.008 19.406 26.156 1 96.06 193 VAL A CA 1
ATOM 1543 C C . VAL A 1 193 ? 9.984 20.578 27.141 1 96.06 193 VAL A C 1
ATOM 1545 O O . VAL A 1 193 ? 9.602 21.688 26.766 1 96.06 193 VAL A O 1
ATOM 1548 N N . ARG A 1 194 ? 10.32 20.328 28.359 1 94.31 194 ARG A N 1
ATOM 1549 C CA . ARG A 1 194 ? 10.422 21.422 29.328 1 94.31 194 ARG A CA 1
ATOM 1550 C C . ARG A 1 194 ? 11.438 22.469 28.875 1 94.31 194 ARG A C 1
ATOM 1552 O O . ARG A 1 194 ? 11.328 23.641 29.234 1 94.31 194 ARG A O 1
ATOM 1559 N N . GLY A 1 195 ? 12.398 21.953 28.094 1 92.5 195 GLY A N 1
ATOM 1560 C CA . GLY A 1 195 ? 13.438 22.844 27.594 1 92.5 195 GLY A CA 1
ATOM 1561 C C . GLY A 1 195 ? 12.969 23.734 26.453 1 92.5 195 GLY A C 1
ATOM 1562 O O . GLY A 1 195 ? 13.633 24.719 26.109 1 92.5 195 GLY A O 1
ATOM 1563 N N . LEU A 1 196 ? 11.883 23.422 25.812 1 92.62 196 LEU A N 1
ATOM 1564 C CA . LEU A 1 196 ? 11.336 24.25 24.734 1 92.62 196 LEU A CA 1
ATOM 1565 C C . LEU A 1 196 ? 10.75 25.547 25.297 1 92.62 196 LEU A C 1
ATOM 1567 O O . LEU A 1 196 ? 10.125 25.547 26.359 1 92.62 196 LEU A O 1
ATOM 1571 N N . PRO A 1 197 ? 10.961 26.625 24.641 1 90.19 197 PRO A N 1
ATOM 1572 C CA . PRO A 1 197 ? 10.445 27.906 25.141 1 90.19 197 PRO A CA 1
ATOM 1573 C C . PRO A 1 197 ? 8.914 27.969 25.141 1 90.19 197 PRO A C 1
ATOM 1575 O O . PRO A 1 197 ? 8.273 27.453 24.219 1 90.19 197 PRO A O 1
ATOM 1578 N N . THR A 1 198 ? 8.359 28.516 26.188 1 91.19 198 THR A N 1
ATOM 1579 C CA . THR A 1 198 ? 6.949 28.891 26.234 1 91.19 198 THR A CA 1
ATOM 1580 C C . THR A 1 198 ? 6.754 30.344 25.844 1 91.19 198 THR A C 1
ATOM 1582 O O . THR A 1 198 ? 7.379 31.234 26.406 1 91.19 198 THR A O 1
ATOM 1585 N N . PRO A 1 199 ? 5.941 30.531 24.859 1 91.56 199 PRO A N 1
ATOM 1586 C CA . PRO A 1 199 ? 5.773 31.922 24.453 1 91.56 199 PRO A CA 1
ATOM 1587 C C . PRO A 1 199 ? 5.133 32.781 25.531 1 91.56 199 PRO A C 1
ATOM 1589 O O . PRO A 1 199 ? 4.23 32.344 26.25 1 91.56 199 PRO A O 1
ATOM 1592 N N . ASP A 1 200 ? 5.613 33.938 25.672 1 90.25 200 ASP A N 1
ATOM 1593 C CA . ASP A 1 200 ? 5.07 34.906 26.641 1 90.25 200 ASP A CA 1
ATOM 1594 C C . ASP A 1 200 ? 3.65 35.312 26.281 1 90.25 200 ASP A C 1
ATOM 1596 O O . ASP A 1 200 ? 2.797 35.469 27.141 1 90.25 200 ASP A O 1
ATOM 1600 N N . ALA A 1 201 ? 3.512 35.562 25.031 1 93.5 201 ALA A N 1
ATOM 1601 C CA . ALA A 1 201 ? 2.213 35.906 24.469 1 93.5 201 ALA A CA 1
ATOM 1602 C C . ALA A 1 201 ? 1.887 35.062 23.25 1 93.5 201 ALA A C 1
ATOM 1604 O O . ALA A 1 201 ? 2.779 34.719 22.469 1 93.5 201 ALA A O 1
ATOM 1605 N N . LEU A 1 202 ? 0.646 34.719 23.172 1 95.44 202 LEU A N 1
ATOM 1606 C CA . LEU A 1 202 ? 0.209 34 22 1 95.44 202 LEU A CA 1
ATOM 1607 C C . LEU A 1 202 ? 0.235 34.875 20.75 1 95.44 202 LEU A C 1
ATOM 1609 O O . LEU A 1 202 ? 0.006 36.062 20.844 1 95.44 202 LEU A O 1
ATOM 1613 N N . PRO A 1 203 ? 0.617 34.219 19.672 1 93.31 203 PRO A N 1
ATOM 1614 C CA . PRO A 1 203 ? 0.464 35 18.438 1 93.31 203 PRO A CA 1
ATOM 1615 C C . PRO A 1 203 ? -0.98 35.438 18.188 1 93.31 203 PRO A C 1
ATOM 1617 O O . PRO A 1 203 ? -1.909 34.844 18.734 1 93.31 203 PRO A O 1
ATOM 1620 N N . SER A 1 204 ? -1.22 36.438 17.344 1 93.81 204 SER A N 1
ATOM 1621 C CA . SER A 1 204 ? -2.521 37.062 17.156 1 93.81 204 SER A CA 1
ATOM 1622 C C . SER A 1 204 ? -3.527 36.062 16.547 1 93.81 204 SER A C 1
ATOM 1624 O O . SER A 1 204 ? -4.734 36.219 16.75 1 93.81 204 SER A O 1
ATOM 1626 N N . TRP A 1 205 ? -3.037 35.062 15.875 1 95.5 205 TRP A N 1
ATOM 1627 C CA . TRP A 1 205 ? -3.939 34.156 15.172 1 95.5 205 TRP A CA 1
ATOM 1628 C C . TRP A 1 205 ? -4.422 33.031 16.094 1 95.5 205 TRP A C 1
ATOM 1630 O O . TRP A 1 205 ? -5.309 32.281 15.734 1 95.5 205 TRP A O 1
ATOM 1640 N N . LEU A 1 206 ? -3.828 32.906 17.312 1 96.44 206 LEU A N 1
ATOM 1641 C CA . LEU A 1 206 ? -4.105 31.812 18.25 1 96.44 206 LEU A CA 1
ATOM 1642 C C . LEU A 1 206 ? -4.633 32.344 19.578 1 96.44 206 LEU A C 1
ATOM 1644 O O . LEU A 1 206 ? -3.938 33.125 20.266 1 96.44 206 LEU A O 1
ATOM 1648 N N . SER A 1 207 ? -5.879 32 19.953 1 97.44 207 SER A N 1
ATOM 1649 C CA . SER A 1 207 ? -6.477 32.469 21.203 1 97.44 207 SER A CA 1
ATOM 1650 C C . SER A 1 207 ? -6.32 31.453 22.312 1 97.44 207 SER A C 1
ATOM 1652 O O . SER A 1 207 ? -6.008 30.297 22.047 1 97.44 207 SER A O 1
ATOM 1654 N N . GLU A 1 208 ? -6.59 31.906 23.484 1 97.5 208 GLU A N 1
ATOM 1655 C CA . GLU A 1 208 ? -6.609 30.984 24.609 1 97.5 208 GLU A CA 1
ATOM 1656 C C . GLU A 1 208 ? -7.711 29.938 24.453 1 97.5 208 GLU A C 1
ATOM 1658 O O . GLU A 1 208 ? -7.555 28.797 24.875 1 97.5 208 GLU A O 1
ATOM 1663 N N . GLU A 1 209 ? -8.781 30.359 23.859 1 97.88 209 GLU A N 1
ATOM 1664 C CA . GLU A 1 209 ? -9.867 29.422 23.609 1 97.88 209 GLU A CA 1
ATOM 1665 C C . GLU A 1 209 ? -9.438 28.328 22.625 1 97.88 209 GLU A C 1
ATOM 1667 O O . GLU A 1 209 ? -9.797 27.156 22.797 1 97.88 209 GLU A O 1
ATOM 1672 N N . ASP A 1 210 ? -8.711 28.719 21.609 1 98.06 210 ASP A N 1
ATOM 1673 C CA . ASP A 1 210 ? -8.164 27.734 20.672 1 98.06 210 ASP A CA 1
ATOM 1674 C C . ASP A 1 210 ? -7.266 26.75 21.406 1 98.06 210 ASP A C 1
ATOM 1676 O O . ASP A 1 210 ? -7.414 25.531 21.234 1 98.06 210 ASP A O 1
ATOM 1680 N N . ILE A 1 211 ? -6.336 27.266 22.203 1 98.19 211 ILE A N 1
ATOM 1681 C CA . ILE A 1 211 ? -5.398 26.438 22.953 1 98.19 211 ILE A CA 1
ATOM 1682 C C . ILE A 1 211 ? -6.164 25.453 23.828 1 98.19 211 ILE A C 1
ATOM 1684 O O . ILE A 1 211 ? -5.848 24.266 23.875 1 98.19 211 ILE A O 1
ATOM 1688 N N . ASN A 1 212 ? -7.145 25.969 24.484 1 98.19 212 ASN A N 1
ATOM 1689 C CA . ASN A 1 212 ? -7.926 25.125 25.391 1 98.19 212 ASN A CA 1
ATOM 1690 C C . ASN A 1 212 ? -8.664 24.031 24.641 1 98.19 212 ASN A C 1
ATOM 1692 O O . ASN A 1 212 ? -8.82 22.922 25.156 1 98.19 212 ASN A O 1
ATOM 1696 N N . TYR A 1 213 ? -9.125 24.312 23.484 1 98.19 213 TYR A N 1
ATOM 1697 C CA . TYR A 1 213 ? -9.789 23.297 22.672 1 98.19 213 TYR A CA 1
ATOM 1698 C C . TYR A 1 213 ? -8.836 22.141 22.359 1 98.19 213 TYR A C 1
ATOM 1700 O O . TYR A 1 213 ? -9.156 20.984 22.609 1 98.19 213 TYR A O 1
ATOM 1708 N N . TYR A 1 214 ? -7.699 22.453 21.859 1 98.5 214 TYR A N 1
ATOM 1709 C CA . TYR A 1 214 ? -6.703 21.438 21.547 1 98.5 214 TYR A CA 1
ATOM 1710 C C . TYR A 1 214 ? -6.309 20.672 22.812 1 98.5 214 TYR A C 1
ATOM 1712 O O . TYR A 1 214 ? -6.289 19.438 22.812 1 98.5 214 TYR A O 1
ATOM 1720 N N . ALA A 1 215 ? -6.02 21.438 23.828 1 98.56 215 ALA A N 1
ATOM 1721 C CA . ALA A 1 215 ? -5.543 20.844 25.062 1 98.56 215 ALA A CA 1
ATOM 1722 C C . ALA A 1 215 ? -6.566 19.859 25.641 1 98.56 215 ALA A C 1
ATOM 1724 O O . ALA A 1 215 ? -6.203 18.781 26.109 1 98.56 215 ALA A O 1
ATOM 1725 N N . THR A 1 216 ? -7.773 20.234 25.594 1 98.25 216 THR A N 1
ATOM 1726 C CA . THR A 1 216 ? -8.828 19.375 26.125 1 98.25 216 THR A CA 1
ATOM 1727 C C . THR A 1 216 ? -8.883 18.047 25.375 1 98.25 216 THR A C 1
ATOM 1729 O O . THR A 1 216 ? -8.977 16.984 25.969 1 98.25 216 THR A O 1
ATOM 1732 N N . LYS A 1 217 ? -8.805 18.078 24.047 1 98.31 217 LYS A N 1
ATOM 1733 C CA . LYS A 1 217 ? -8.859 16.875 23.234 1 98.31 217 LYS A CA 1
ATOM 1734 C C . LYS A 1 217 ? -7.633 15.992 23.453 1 98.31 217 LYS A C 1
ATOM 1736 O O . LYS A 1 217 ? -7.758 14.781 23.625 1 98.31 217 LYS A O 1
ATOM 1741 N N . PHE A 1 218 ? -6.477 16.578 23.562 1 98.25 218 PHE A N 1
ATOM 1742 C CA . PHE A 1 218 ? -5.254 15.812 23.734 1 98.25 218 PHE A CA 1
ATOM 1743 C C . PHE A 1 218 ? -5.121 15.297 25.156 1 98.25 218 PHE A C 1
ATOM 1745 O O . PHE A 1 218 ? -4.453 14.289 25.406 1 98.25 218 PHE A O 1
ATOM 1752 N N . LYS A 1 219 ? -5.734 16.062 26.094 1 97.06 219 LYS A N 1
ATOM 1753 C CA . LYS A 1 219 ? -5.793 15.523 27.453 1 97.06 219 LYS A CA 1
ATOM 1754 C C . LYS A 1 219 ? -6.605 14.242 27.5 1 97.06 219 LYS A C 1
ATOM 1756 O O . LYS A 1 219 ? -6.293 13.328 28.266 1 97.06 219 LYS A O 1
ATOM 1761 N N . GLN A 1 220 ? -7.578 14.188 26.719 1 95.25 220 GLN A N 1
ATOM 1762 C CA . GLN A 1 220 ? -8.477 13.039 26.703 1 95.25 220 GLN A CA 1
ATOM 1763 C C . GLN A 1 220 ? -7.828 11.852 25.984 1 95.25 220 GLN A C 1
ATOM 1765 O O . GLN A 1 220 ? -7.898 10.719 26.469 1 95.25 220 GLN A O 1
ATOM 1770 N N . THR A 1 221 ? -7.156 11.984 24.875 1 94.06 221 THR A N 1
ATOM 1771 C CA . THR A 1 221 ? -6.727 10.891 24.016 1 94.06 221 THR A CA 1
ATOM 1772 C C . THR A 1 221 ? -5.227 10.648 24.172 1 94.06 221 THR A C 1
ATOM 1774 O O . THR A 1 221 ? -4.723 9.594 23.766 1 94.06 221 THR A O 1
ATOM 1777 N N . GLY A 1 222 ? -4.523 11.648 24.75 1 95.69 222 GLY A N 1
ATOM 1778 C CA . GLY A 1 222 ? -3.068 11.586 24.766 1 95.69 222 GLY A CA 1
ATOM 1779 C C . GLY A 1 222 ? -2.449 11.898 23.406 1 95.69 222 GLY A C 1
ATOM 1780 O O . GLY A 1 222 ? -3.145 12.312 22.484 1 95.69 222 GLY A O 1
ATOM 1781 N N . PHE A 1 223 ? -1.16 11.703 23.344 1 98.25 223 PHE A N 1
ATOM 1782 C CA . PHE A 1 223 ? -0.43 12.109 22.141 1 98.25 223 PHE A CA 1
ATOM 1783 C C . PHE A 1 223 ? 0.022 10.898 21.344 1 98.25 223 PHE A C 1
ATOM 1785 O O . PHE A 1 223 ? 0.539 11.031 20.234 1 98.25 223 PHE A O 1
ATOM 1792 N N . THR A 1 224 ? -0.218 9.68 21.859 1 98.38 224 THR A N 1
ATOM 1793 C CA . THR A 1 224 ? 0.303 8.461 21.25 1 98.38 224 THR A CA 1
ATOM 1794 C C . THR A 1 224 ? -0.135 8.352 19.797 1 98.38 224 THR A C 1
ATOM 1796 O O . THR A 1 224 ? 0.674 8.039 18.922 1 98.38 224 THR A O 1
ATOM 1799 N N . GLY A 1 225 ? -1.397 8.57 19.484 1 98.5 225 GLY A N 1
ATOM 1800 C CA . GLY A 1 225 ? -1.891 8.508 18.109 1 98.5 225 GLY A CA 1
ATOM 1801 C C . GLY A 1 225 ? -1.123 9.406 17.156 1 98.5 225 GLY A C 1
ATOM 1802 O O . GLY A 1 225 ? -0.655 8.953 16.109 1 98.5 225 GLY A O 1
ATOM 1803 N N . GLY A 1 226 ? -0.96 10.656 17.578 1 98.56 226 GLY A N 1
ATOM 1804 C CA . GLY A 1 226 ? -0.202 11.594 16.766 1 98.56 226 GLY A CA 1
ATOM 1805 C C . GLY A 1 226 ? 1.25 11.188 16.594 1 98.56 226 GLY A C 1
ATOM 1806 O O . GLY A 1 226 ? 1.798 11.289 15.492 1 98.56 226 GLY A O 1
ATOM 1807 N N . LEU A 1 227 ? 1.864 10.68 17.672 1 98.69 227 LEU A N 1
ATOM 1808 C CA . LEU A 1 227 ? 3.271 10.297 17.641 1 98.69 227 LEU A CA 1
ATOM 1809 C C . LEU A 1 227 ? 3.486 9.07 16.766 1 98.69 227 LEU A C 1
ATOM 1811 O O . LEU A 1 227 ? 4.559 8.898 16.188 1 98.69 227 LEU A O 1
ATOM 1815 N N . ASN A 1 228 ? 2.467 8.281 16.609 1 98.81 228 ASN A N 1
ATOM 1816 C CA . ASN A 1 228 ? 2.582 7.07 15.805 1 98.81 228 ASN A CA 1
ATOM 1817 C C . ASN A 1 228 ? 2.746 7.391 14.32 1 98.81 228 ASN A C 1
ATOM 1819 O O . ASN A 1 228 ? 3.258 6.57 13.555 1 98.81 228 ASN A O 1
ATOM 1823 N N . TYR A 1 229 ? 2.35 8.578 13.867 1 98.69 229 TYR A N 1
ATOM 1824 C CA . TYR A 1 229 ? 2.607 9.016 12.5 1 98.69 229 TYR A CA 1
ATOM 1825 C C . TYR A 1 229 ? 4.102 9.172 12.25 1 98.69 229 TYR A C 1
ATOM 1827 O O . TYR A 1 229 ? 4.57 8.992 11.117 1 98.69 229 TYR A O 1
ATOM 1835 N N . TYR A 1 230 ? 4.828 9.547 13.281 1 98.38 230 TYR A N 1
ATOM 1836 C CA . TYR A 1 230 ? 6.281 9.648 13.18 1 98.38 230 TYR A CA 1
ATOM 1837 C C . TYR A 1 230 ? 6.93 8.266 13.25 1 98.38 230 TYR A C 1
ATOM 1839 O O . TYR A 1 230 ? 7.863 7.98 12.5 1 98.38 230 TYR A O 1
ATOM 1847 N N . ARG A 1 231 ? 6.398 7.445 14.07 1 98.44 231 ARG A N 1
ATOM 1848 C CA . ARG A 1 231 ? 7.004 6.156 14.391 1 98.44 231 ARG A CA 1
ATOM 1849 C C . ARG A 1 231 ? 6.883 5.191 13.219 1 98.44 231 ARG A C 1
ATOM 1851 O O . ARG A 1 231 ? 7.684 4.262 13.086 1 98.44 231 ARG A O 1
ATOM 1858 N N . VAL A 1 232 ? 5.914 5.422 12.359 1 98 232 VAL A N 1
ATOM 1859 C CA . VAL A 1 232 ? 5.641 4.453 11.305 1 98 232 VAL A CA 1
ATOM 1860 C C . VAL A 1 232 ? 6.41 4.836 10.039 1 98 232 VAL A C 1
ATOM 1862 O O . VAL A 1 232 ? 6.262 4.195 9 1 98 232 VAL A O 1
ATOM 1865 N N . SER A 1 233 ? 7.285 5.773 10.109 1 96.69 233 SER A N 1
ATOM 1866 C CA . SER A 1 233 ? 7.961 6.316 8.938 1 96.69 233 SER A CA 1
ATOM 1867 C C . SER A 1 233 ? 8.773 5.246 8.227 1 96.69 233 SER A C 1
ATOM 1869 O O . SER A 1 233 ? 8.781 5.176 6.992 1 96.69 233 SER A O 1
ATOM 1871 N N . HIS A 1 234 ? 9.469 4.422 8.992 1 96.94 234 HIS A N 1
ATOM 1872 C CA . HIS A 1 234 ? 10.258 3.365 8.367 1 96.94 234 HIS A CA 1
ATOM 1873 C C . HIS A 1 234 ? 9.359 2.357 7.656 1 96.94 234 HIS A C 1
ATOM 1875 O O . HIS A 1 234 ? 9.656 1.938 6.535 1 96.94 234 HIS A O 1
ATOM 1881 N N . LEU A 1 235 ? 8.344 1.946 8.344 1 97.69 235 LEU A N 1
ATOM 1882 C CA . LEU A 1 235 ? 7.426 0.98 7.754 1 97.69 235 LEU A CA 1
ATOM 1883 C C . LEU A 1 235 ? 6.781 1.546 6.492 1 97.69 235 LEU A C 1
ATOM 1885 O O . LEU A 1 235 ? 6.645 0.84 5.492 1 97.69 235 LEU A O 1
ATOM 1889 N N . ASN A 1 236 ? 6.344 2.809 6.516 1 98.19 236 ASN A N 1
ATOM 1890 C CA . ASN A 1 236 ? 5.852 3.463 5.309 1 98.19 236 ASN A CA 1
ATOM 1891 C C . ASN A 1 236 ? 6.879 3.406 4.184 1 98.19 236 ASN A C 1
ATOM 1893 O O . ASN A 1 236 ? 6.539 3.096 3.041 1 98.19 236 ASN A O 1
ATOM 1897 N N . TRP A 1 237 ? 8.102 3.719 4.566 1 98 237 TRP A N 1
ATOM 1898 C CA . TRP A 1 237 ? 9.188 3.691 3.59 1 98 237 TRP A CA 1
ATOM 1899 C C . TRP A 1 237 ? 9.328 2.305 2.971 1 98 237 TRP A C 1
ATOM 1901 O O . TRP A 1 237 ? 9.445 2.172 1.75 1 98 237 TRP A O 1
ATOM 1911 N N . GLU A 1 238 ? 9.289 1.345 3.779 1 97.5 238 GLU A N 1
ATOM 1912 C CA . GLU A 1 238 ? 9.398 -0.039 3.326 1 97.5 238 GLU A CA 1
ATOM 1913 C C . GLU A 1 238 ? 8.234 -0.412 2.412 1 97.5 238 GLU A C 1
ATOM 1915 O O . GLU A 1 238 ? 8.445 -0.929 1.312 1 97.5 238 GLU A O 1
ATOM 1920 N N . LEU A 1 239 ? 7.047 -0.085 2.766 1 98.5 239 LEU A N 1
ATOM 1921 C CA . LEU A 1 239 ? 5.848 -0.572 2.092 1 98.5 239 LEU A CA 1
ATOM 1922 C C . LEU A 1 239 ? 5.559 0.247 0.838 1 98.5 239 LEU A C 1
ATOM 1924 O O . LEU A 1 239 ? 4.816 -0.195 -0.04 1 98.5 239 LEU A O 1
ATOM 1928 N N . THR A 1 240 ? 6.098 1.408 0.693 1 98.56 240 THR A N 1
ATOM 1929 C CA . THR A 1 240 ? 5.832 2.227 -0.485 1 98.56 240 THR A CA 1
ATOM 1930 C C . THR A 1 240 ? 6.871 1.959 -1.572 1 98.56 240 THR A C 1
ATOM 1932 O O . THR A 1 240 ? 6.949 2.697 -2.557 1 98.56 240 THR A O 1
ATOM 1935 N N . ALA A 1 241 ? 7.637 0.918 -1.444 1 98.5 241 ALA A N 1
ATOM 1936 C CA . ALA A 1 241 ? 8.656 0.551 -2.418 1 98.5 241 ALA A CA 1
ATOM 1937 C C . ALA A 1 241 ? 8.07 0.444 -3.82 1 98.5 241 ALA A C 1
ATOM 1939 O O . ALA A 1 241 ? 8.703 0.836 -4.801 1 98.5 241 ALA A O 1
ATOM 1940 N N . PRO A 1 242 ? 6.84 -0.052 -4.031 1 98.69 242 PRO A N 1
ATOM 1941 C CA . PRO A 1 242 ? 6.281 -0.136 -5.383 1 98.69 242 PRO A CA 1
ATOM 1942 C C . PRO A 1 242 ? 6.207 1.223 -6.074 1 98.69 242 PRO A C 1
ATOM 1944 O O . PRO A 1 242 ? 6.176 1.291 -7.309 1 98.69 242 PRO A O 1
ATOM 1947 N N . TRP A 1 243 ? 6.203 2.287 -5.371 1 98.56 243 TRP A N 1
ATOM 1948 C CA . TRP A 1 243 ? 5.969 3.596 -5.973 1 98.56 243 TRP A CA 1
ATOM 1949 C C . TRP A 1 243 ? 7.277 4.348 -6.168 1 98.56 243 TRP A C 1
ATOM 1951 O O . TRP A 1 243 ? 7.277 5.547 -6.457 1 98.56 243 TRP A O 1
ATOM 1961 N N . THR A 1 244 ? 8.391 3.627 -5.945 1 97.56 244 THR A N 1
ATOM 1962 C CA . THR A 1 244 ? 9.672 4.254 -6.234 1 97.56 244 THR A CA 1
ATOM 1963 C C . THR A 1 244 ? 9.703 4.789 -7.664 1 97.56 244 THR A C 1
ATOM 1965 O O . THR A 1 244 ? 9.406 4.059 -8.609 1 97.56 244 THR A O 1
ATOM 1968 N N . GLY A 1 245 ? 10 6.098 -7.742 1 96.44 245 GLY A N 1
ATOM 1969 C CA . GLY A 1 245 ? 10.195 6.711 -9.047 1 96.44 245 GLY A CA 1
ATOM 1970 C C . GLY A 1 245 ? 8.906 7.18 -9.688 1 96.44 245 GLY A C 1
ATOM 1971 O O . GLY A 1 245 ? 8.922 7.781 -10.766 1 96.44 245 GLY A O 1
ATOM 1972 N N . LEU A 1 246 ? 7.77 6.883 -9.055 1 98 246 LEU A N 1
ATOM 1973 C CA . LEU A 1 246 ? 6.496 7.258 -9.656 1 98 246 LEU A CA 1
ATOM 1974 C C . LEU A 1 246 ? 6.18 8.727 -9.391 1 98 246 LEU A C 1
ATOM 1976 O O . LEU A 1 246 ? 6.184 9.164 -8.234 1 98 246 LEU A O 1
ATOM 1980 N N . GLN A 1 247 ? 5.875 9.492 -10.375 1 98.12 247 GLN A N 1
ATOM 1981 C CA . GLN A 1 247 ? 5.512 10.906 -10.273 1 98.12 247 GLN A CA 1
ATOM 1982 C C . GLN A 1 247 ? 4.07 11.07 -9.805 1 98.12 247 GLN A C 1
ATOM 1984 O O . GLN A 1 247 ? 3.266 10.141 -9.914 1 98.12 247 GLN A O 1
ATOM 1989 N N . ILE A 1 248 ? 3.779 12.18 -9.18 1 98.25 248 ILE A N 1
ATOM 1990 C CA . ILE A 1 248 ? 2.408 12.594 -8.906 1 98.25 248 ILE A CA 1
ATOM 1991 C C . ILE A 1 248 ? 1.857 13.391 -10.086 1 98.25 248 ILE A C 1
ATOM 1993 O O . ILE A 1 248 ? 2.381 14.453 -10.422 1 98.25 248 ILE A O 1
ATOM 1997 N N . LYS A 1 249 ? 0.763 12.906 -10.641 1 97.56 249 LYS A N 1
ATOM 1998 C CA . LYS A 1 249 ? 0.294 13.539 -11.867 1 97.56 249 LYS A CA 1
ATOM 1999 C C . LYS A 1 249 ? -1.008 14.297 -11.633 1 97.56 249 LYS A C 1
ATOM 2001 O O . LYS A 1 249 ? -1.537 14.93 -12.547 1 97.56 249 LYS A O 1
ATOM 2006 N N . VAL A 1 250 ? -1.563 14.258 -10.422 1 98.12 250 VAL A N 1
ATOM 2007 C CA . VAL A 1 250 ? -2.723 15.062 -10.047 1 98.12 250 VAL A CA 1
ATOM 2008 C C . VAL A 1 250 ? -2.363 16.547 -10.094 1 98.12 250 VAL A C 1
ATOM 2010 O O . VAL A 1 250 ? -1.288 16.938 -9.641 1 98.12 250 VAL A O 1
ATOM 2013 N N . PRO A 1 251 ? -3.275 17.406 -10.719 1 98.56 251 PRO A N 1
ATOM 2014 C CA . PRO A 1 251 ? -2.996 18.844 -10.617 1 98.56 251 PRO A CA 1
ATOM 2015 C C . PRO A 1 251 ? -2.775 19.297 -9.172 1 98.56 251 PRO A C 1
ATOM 2017 O O . PRO A 1 251 ? -3.551 18.938 -8.281 1 98.56 251 PRO A O 1
ATOM 2020 N N . ALA A 1 252 ? -1.705 20.125 -9 1 98.69 252 ALA A N 1
ATOM 2021 C CA . ALA A 1 252 ? -1.291 20.375 -7.621 1 98.69 252 ALA A CA 1
ATOM 2022 C C . ALA A 1 252 ? -0.913 21.828 -7.41 1 98.69 252 ALA A C 1
ATOM 2024 O O . ALA A 1 252 ? -0.429 22.5 -8.336 1 98.69 252 ALA A O 1
ATOM 2025 N N . LYS A 1 253 ? -1.211 22.359 -6.273 1 98.69 253 LYS A N 1
ATOM 2026 C CA . LYS A 1 253 ? -0.714 23.609 -5.73 1 98.69 253 LYS A CA 1
ATOM 2027 C C . LYS A 1 253 ? -0.012 23.391 -4.395 1 98.69 253 LYS A C 1
ATOM 2029 O O . LYS A 1 253 ? -0.436 22.562 -3.592 1 98.69 253 LYS A O 1
ATOM 2034 N N . PHE A 1 254 ? 1.081 24.125 -4.234 1 98.81 254 PHE A N 1
ATOM 2035 C CA . PHE A 1 254 ? 1.831 24.047 -2.986 1 98.81 254 PHE A CA 1
ATOM 2036 C C . PHE A 1 254 ? 2 25.422 -2.359 1 98.81 254 PHE A C 1
ATOM 2038 O O . PHE A 1 254 ? 2.307 26.391 -3.055 1 98.81 254 PHE A O 1
ATOM 2045 N N . ILE A 1 255 ? 1.689 25.5 -1.034 1 98.88 255 ILE A N 1
ATOM 2046 C CA . ILE A 1 255 ? 1.812 26.75 -0.291 1 98.88 255 ILE A CA 1
ATOM 2047 C C . ILE A 1 255 ? 2.652 26.516 0.964 1 98.88 255 ILE A C 1
ATOM 2049 O O . ILE A 1 255 ? 2.43 25.562 1.701 1 98.88 255 ILE A O 1
ATOM 2053 N N . VAL A 1 256 ? 3.621 27.406 1.235 1 98.69 256 VAL A N 1
ATOM 2054 C CA . VAL A 1 256 ? 4.473 27.25 2.412 1 98.69 256 VAL A CA 1
ATOM 2055 C C . VAL A 1 256 ? 4.898 28.625 2.926 1 98.69 256 VAL A C 1
ATOM 2057 O O . VAL A 1 256 ? 4.938 29.594 2.164 1 98.69 256 VAL A O 1
ATOM 2060 N N . GLY A 1 257 ? 5.027 28.734 4.215 1 98.31 257 GLY A N 1
ATOM 2061 C CA . GLY A 1 257 ? 5.641 29.922 4.773 1 98.31 257 GLY A CA 1
ATOM 2062 C C . GLY A 1 257 ? 7.156 29.906 4.711 1 98.31 257 GLY A C 1
ATOM 2063 O O . GLY A 1 257 ? 7.773 28.859 4.895 1 98.31 257 GLY A O 1
ATOM 2064 N N . ASP A 1 258 ? 7.781 31.062 4.523 1 97.88 258 ASP A N 1
ATOM 2065 C CA . ASP A 1 258 ? 9.234 31.109 4.402 1 97.88 258 ASP A CA 1
ATOM 2066 C C . ASP A 1 258 ? 9.906 30.891 5.758 1 97.88 258 ASP A C 1
ATOM 2068 O O . ASP A 1 258 ? 11.109 30.641 5.832 1 97.88 258 ASP A O 1
ATOM 2072 N N . GLN A 1 259 ? 9.109 31 6.844 1 97.19 259 GLN A N 1
ATOM 2073 C CA . GLN A 1 259 ? 9.648 30.766 8.18 1 97.19 259 GLN A CA 1
ATOM 2074 C C . GLN A 1 259 ? 9.289 29.359 8.664 1 97.19 259 GLN A C 1
ATOM 2076 O O . GLN A 1 259 ? 9.5 29.031 9.836 1 97.19 259 GLN A O 1
ATOM 2081 N N . ASP A 1 260 ? 8.734 28.547 7.789 1 97.62 260 ASP A N 1
ATOM 2082 C CA . ASP A 1 260 ? 8.328 27.188 8.117 1 97.62 260 ASP A CA 1
ATOM 2083 C C . ASP A 1 260 ? 9.547 26.297 8.336 1 97.62 260 ASP A C 1
ATOM 2085 O O . ASP A 1 260 ? 10.516 26.359 7.582 1 97.62 260 ASP A O 1
ATOM 2089 N N . ILE A 1 261 ? 9.523 25.453 9.281 1 96.06 261 ILE A N 1
ATOM 2090 C CA . ILE A 1 261 ? 10.617 24.562 9.633 1 96.06 261 ILE A CA 1
ATOM 2091 C C . ILE A 1 261 ? 10.945 23.656 8.445 1 96.06 261 ILE A C 1
ATOM 2093 O O . ILE A 1 261 ? 12.117 23.406 8.164 1 96.06 261 ILE A O 1
ATOM 2097 N N . VAL A 1 262 ? 9.938 23.125 7.719 1 96.56 262 VAL A N 1
ATOM 2098 C CA . VAL A 1 262 ? 10.148 22.203 6.609 1 96.56 262 VAL A CA 1
ATOM 2099 C C . VAL A 1 262 ? 10.828 22.922 5.453 1 96.56 262 VAL A C 1
ATOM 2101 O O . VAL A 1 262 ? 11.773 22.406 4.859 1 96.56 262 VAL A O 1
ATOM 2104 N N . TYR A 1 263 ? 10.375 24.125 5.195 1 97.44 263 TYR A N 1
ATOM 2105 C CA . TYR A 1 263 ? 10.953 24.938 4.133 1 97.44 263 TYR A CA 1
ATOM 2106 C C . TYR A 1 263 ? 12.43 25.219 4.402 1 97.44 263 TYR A C 1
ATOM 2108 O O . TYR A 1 263 ? 13.211 25.406 3.469 1 97.44 263 TYR A O 1
ATOM 2116 N N . ASN A 1 264 ? 12.797 25.203 5.641 1 96.69 264 ASN A N 1
ATOM 2117 C CA . ASN A 1 264 ? 14.148 25.594 6.02 1 96.69 264 ASN A CA 1
ATOM 2118 C C . ASN A 1 264 ? 15.031 24.391 6.289 1 96.69 264 ASN A C 1
ATOM 2120 O O . ASN A 1 264 ? 16.172 24.531 6.715 1 96.69 264 ASN A O 1
ATOM 2124 N N . ILE A 1 265 ? 14.516 23.188 6.125 1 95.44 265 ILE A N 1
ATOM 2125 C CA . ILE A 1 265 ? 15.375 22 6.121 1 95.44 265 ILE A CA 1
ATOM 2126 C C . ILE A 1 265 ? 16.375 22.094 4.98 1 95.44 265 ILE A C 1
ATOM 2128 O O . ILE A 1 265 ? 16.031 22.484 3.865 1 95.44 265 ILE A O 1
ATOM 2132 N N . PRO A 1 266 ? 17.609 21.734 5.219 1 94.56 266 PRO A N 1
ATOM 2133 C CA . PRO A 1 266 ? 18.625 21.812 4.164 1 94.56 266 PRO A CA 1
ATOM 2134 C C . PRO A 1 266 ? 18.203 21.094 2.887 1 94.56 266 PRO A C 1
ATOM 2136 O O . PRO A 1 266 ? 17.797 19.922 2.939 1 94.56 266 PRO A O 1
ATOM 2139 N N . GLY A 1 267 ? 18.188 21.797 1.739 1 94.81 267 GLY A N 1
ATOM 2140 C CA . GLY A 1 267 ? 17.922 21.203 0.442 1 94.81 267 GLY A CA 1
ATOM 2141 C C . GLY A 1 267 ? 16.484 21.391 -0.018 1 94.81 267 GLY A C 1
ATOM 2142 O O . GLY A 1 267 ? 16.188 21.234 -1.202 1 94.81 267 GLY A O 1
ATOM 2143 N N . VAL A 1 268 ? 15.594 21.703 0.859 1 96.75 268 VAL A N 1
ATOM 2144 C CA . VAL A 1 268 ? 14.18 21.75 0.52 1 96.75 268 VAL A CA 1
ATOM 2145 C C . VAL A 1 268 ? 13.883 22.969 -0.335 1 96.75 268 VAL A C 1
ATOM 2147 O O . VAL A 1 268 ? 13.133 22.891 -1.313 1 96.75 268 VAL A O 1
ATOM 2150 N N . LYS A 1 269 ? 14.5 24.109 0.036 1 96.75 269 LYS A N 1
ATOM 2151 C CA . LYS A 1 269 ? 14.312 25.297 -0.774 1 96.75 269 LYS A CA 1
ATOM 2152 C C . LYS A 1 269 ? 14.766 25.078 -2.213 1 96.75 269 LYS A C 1
ATOM 2154 O O . LYS A 1 269 ? 14.062 25.438 -3.158 1 96.75 269 LYS A O 1
ATOM 2159 N N . GLU A 1 270 ? 15.891 24.484 -2.32 1 96.81 270 GLU A N 1
ATOM 2160 C CA . GLU A 1 270 ? 16.438 24.172 -3.637 1 96.81 270 GLU A CA 1
ATOM 2161 C C . GLU A 1 270 ? 15.531 23.188 -4.383 1 96.81 270 GLU A C 1
ATOM 2163 O O . GLU A 1 270 ? 15.336 23.312 -5.594 1 96.81 270 GLU A O 1
ATOM 2168 N N . TYR A 1 271 ? 15.039 22.219 -3.717 1 97.38 271 TYR A N 1
ATOM 2169 C CA . TYR A 1 271 ? 14.133 21.25 -4.316 1 97.38 271 TYR A CA 1
ATOM 2170 C C . TYR A 1 271 ? 12.875 21.938 -4.84 1 97.38 271 TYR A C 1
ATOM 2172 O O . TYR A 1 271 ? 12.43 21.672 -5.961 1 97.38 271 TYR A O 1
ATOM 2180 N N . ILE A 1 272 ? 12.297 22.812 -4.004 1 97.12 272 ILE A N 1
ATOM 2181 C CA . ILE A 1 272 ? 11.039 23.469 -4.328 1 97.12 272 ILE A CA 1
ATOM 2182 C C . ILE A 1 272 ? 11.25 24.438 -5.496 1 97.12 272 ILE A C 1
ATOM 2184 O O . ILE A 1 272 ? 10.445 24.469 -6.43 1 97.12 272 ILE A O 1
ATOM 2188 N N . SER A 1 273 ? 12.367 25.156 -5.508 1 93.75 273 SER A N 1
ATOM 2189 C CA . SER A 1 273 ? 12.555 26.234 -6.473 1 93.75 273 SER A CA 1
ATOM 2190 C C . SER A 1 273 ? 13.453 25.797 -7.625 1 93.75 273 SER A C 1
ATOM 2192 O O . SER A 1 273 ? 13.469 26.438 -8.68 1 93.75 273 SER A O 1
ATOM 2194 N N . GLY A 1 274 ? 14.227 24.75 -7.453 1 92.44 274 GLY A N 1
ATOM 2195 C CA . GLY A 1 274 ? 15.242 24.375 -8.422 1 92.44 274 GLY A CA 1
ATOM 2196 C C . GLY A 1 274 ? 14.75 23.391 -9.461 1 92.44 274 GLY A C 1
ATOM 2197 O O . GLY A 1 274 ? 15.539 22.797 -10.195 1 92.44 274 GLY A O 1
ATOM 2198 N N . GLY A 1 275 ? 13.492 23.078 -9.5 1 93.06 275 GLY A N 1
ATOM 2199 C CA . GLY A 1 275 ? 12.953 22.234 -10.555 1 93.06 275 GLY A CA 1
ATOM 2200 C C . GLY A 1 275 ? 12.688 20.797 -10.109 1 93.06 275 GLY A C 1
ATOM 2201 O O . GLY A 1 275 ? 11.969 20.062 -10.781 1 93.06 275 GLY A O 1
ATOM 2202 N N . GLY A 1 276 ? 13.352 20.359 -9.008 1 96.56 276 GLY A N 1
ATOM 2203 C CA . GLY A 1 276 ? 13.125 19.016 -8.508 1 96.56 276 GLY A CA 1
ATOM 2204 C C . GLY A 1 276 ? 11.672 18.719 -8.211 1 96.56 276 GLY A C 1
ATOM 2205 O O . GLY A 1 276 ? 11.148 17.672 -8.609 1 96.56 276 GLY A O 1
ATOM 2206 N N . PHE A 1 277 ? 11.055 19.672 -7.527 1 98.06 277 PHE A N 1
ATOM 2207 C CA . PHE A 1 277 ? 9.648 19.516 -7.191 1 98.06 277 PHE A CA 1
ATOM 2208 C C . PHE A 1 277 ? 8.797 19.406 -8.453 1 98.06 277 PHE A C 1
ATOM 2210 O O . PHE A 1 277 ? 7.941 18.531 -8.555 1 98.06 277 PHE A O 1
ATOM 2217 N N . LYS A 1 278 ? 9 20.141 -9.43 1 96.81 278 LYS A N 1
ATOM 2218 C CA . LYS A 1 278 ? 8.273 20.125 -10.695 1 96.81 278 LYS A CA 1
ATOM 2219 C C . LYS A 1 278 ? 8.539 18.828 -11.461 1 96.81 278 LYS A C 1
ATOM 2221 O O . LYS A 1 278 ? 7.652 18.312 -12.148 1 96.81 278 LYS A O 1
ATOM 2226 N N . ARG A 1 279 ? 9.719 18.375 -11.367 1 97.56 279 ARG A N 1
ATOM 2227 C CA . ARG A 1 279 ? 10.062 17.094 -11.992 1 97.56 279 ARG A CA 1
ATOM 2228 C C . ARG A 1 279 ? 9.227 15.961 -11.414 1 97.56 279 ARG A C 1
ATOM 2230 O O . ARG A 1 279 ? 8.688 15.141 -12.156 1 97.56 279 ARG A O 1
ATOM 2237 N N . ASP A 1 280 ? 9.117 15.883 -10.117 1 98.12 280 ASP A N 1
ATOM 2238 C CA . ASP A 1 280 ? 8.445 14.789 -9.422 1 98.12 280 ASP A CA 1
ATOM 2239 C C . ASP A 1 280 ? 6.93 14.977 -9.445 1 98.12 280 ASP A C 1
ATOM 2241 O O . ASP A 1 280 ? 6.18 14 -9.359 1 98.12 280 ASP A O 1
ATOM 2245 N N . VAL A 1 281 ? 6.445 16.172 -9.508 1 98.5 281 VAL A N 1
ATOM 2246 C CA . VAL A 1 281 ? 5.043 16.547 -9.648 1 98.5 281 VAL A CA 1
ATOM 2247 C C . VAL A 1 281 ? 4.855 17.422 -10.891 1 98.5 281 VAL A C 1
ATOM 2249 O O . VAL A 1 281 ? 4.703 18.641 -10.781 1 98.5 281 VAL A O 1
ATOM 2252 N N . PRO A 1 282 ? 4.738 16.797 -12.031 1 97.94 282 PRO A N 1
ATOM 2253 C CA . PRO A 1 282 ? 4.785 17.547 -13.289 1 97.94 282 PRO A CA 1
ATOM 2254 C C . PRO A 1 282 ? 3.588 18.484 -13.461 1 97.94 282 PRO A C 1
ATOM 2256 O O . PRO A 1 282 ? 3.674 19.469 -14.195 1 97.94 282 PRO A O 1
ATOM 2259 N N . CYS A 1 283 ? 2.5 18.203 -12.773 1 97.19 283 CYS A N 1
ATOM 2260 C CA . CYS A 1 283 ? 1.308 19.047 -12.891 1 97.19 283 CYS A CA 1
ATOM 2261 C C . CYS A 1 283 ? 1.227 20.047 -11.742 1 97.19 283 CYS A C 1
ATOM 2263 O O . CYS A 1 283 ? 0.142 20.516 -11.406 1 97.19 283 CYS A O 1
ATOM 2265 N N . LEU A 1 284 ? 2.332 20.25 -11.102 1 97 284 LEU A N 1
ATOM 2266 C CA . LEU A 1 284 ? 2.432 21.328 -10.117 1 97 284 LEU A CA 1
ATOM 2267 C C . LEU A 1 284 ? 2.297 22.688 -10.789 1 97 284 LEU A C 1
ATOM 2269 O O . LEU A 1 284 ? 3.162 23.094 -11.57 1 97 284 LEU A O 1
ATOM 2273 N N . GLU A 1 285 ? 1.227 23.328 -10.641 1 90.56 285 GLU A N 1
ATOM 2274 C CA . GLU A 1 285 ? 0.919 24.547 -11.391 1 90.56 285 GLU A CA 1
ATOM 2275 C C . GLU A 1 285 ? 1.354 25.797 -10.625 1 90.56 285 GLU A C 1
ATOM 2277 O O . GLU A 1 285 ? 1.641 26.828 -11.227 1 90.56 285 GLU A O 1
ATOM 2282 N N . ASP A 1 286 ? 1.298 25.688 -9.289 1 88.12 286 ASP A N 1
ATOM 2283 C CA . ASP A 1 286 ? 1.522 26.891 -8.5 1 88.12 286 ASP A CA 1
ATOM 2284 C C . ASP A 1 286 ? 2.279 26.578 -7.215 1 88.12 286 ASP A C 1
ATOM 2286 O O . ASP A 1 286 ? 1.984 25.578 -6.543 1 88.12 286 ASP A O 1
ATOM 2290 N N . VAL A 1 287 ? 3.289 27.359 -6.957 1 96.38 287 VAL A N 1
ATOM 2291 C CA . VAL A 1 287 ? 4.023 27.312 -5.695 1 96.38 287 VAL A CA 1
ATOM 2292 C C . VAL A 1 287 ? 4.039 28.703 -5.059 1 96.38 287 VAL A C 1
ATOM 2294 O O . VAL A 1 287 ? 4.469 29.672 -5.68 1 96.38 287 VAL A O 1
ATOM 2297 N N . VAL A 1 288 ? 3.502 28.766 -3.852 1 98.31 288 VAL A N 1
ATOM 2298 C CA . VAL A 1 288 ? 3.432 30.031 -3.137 1 98.31 288 VAL A CA 1
ATOM 2299 C C . VAL A 1 288 ? 4.293 29.969 -1.878 1 98.31 288 VAL A C 1
ATOM 2301 O O . VAL A 1 288 ? 4.121 29.078 -1.047 1 98.31 288 VAL A O 1
ATOM 2304 N N . VAL A 1 289 ? 5.223 30.891 -1.762 1 98.12 289 VAL A N 1
ATOM 2305 C CA . VAL A 1 289 ? 5.988 31.047 -0.532 1 98.12 289 VAL A CA 1
ATOM 2306 C C . VAL A 1 289 ? 5.543 32.344 0.181 1 98.12 289 VAL A C 1
ATOM 2308 O O . VAL A 1 289 ? 5.742 33.438 -0.33 1 98.12 289 VAL A O 1
ATOM 2311 N N . MET A 1 290 ? 4.934 32.188 1.307 1 98.38 290 MET A N 1
ATOM 2312 C CA . MET A 1 290 ? 4.402 33.312 2.064 1 98.38 290 MET A CA 1
ATOM 2313 C C . MET A 1 290 ? 5.473 33.906 2.971 1 98.38 290 MET A C 1
ATOM 2315 O O . MET A 1 290 ? 6.047 33.219 3.805 1 98.38 290 MET A O 1
ATOM 2319 N N . GLU A 1 291 ? 5.676 35.219 2.9 1 97.88 291 GLU A N 1
ATOM 2320 C CA . GLU A 1 291 ? 6.723 35.906 3.645 1 97.88 291 GLU A CA 1
ATOM 2321 C C . GLU A 1 291 ? 6.32 36.125 5.105 1 97.88 291 GLU A C 1
ATOM 2323 O O . GLU A 1 291 ? 5.219 36.562 5.391 1 97.88 291 GLU A O 1
ATOM 2328 N N . GLY A 1 292 ? 7.184 35.719 5.988 1 96.88 292 GLY A N 1
ATOM 2329 C CA . GLY A 1 292 ? 7.02 35.969 7.414 1 96.88 292 GLY A CA 1
ATOM 2330 C C . GLY A 1 292 ? 6.07 34.969 8.086 1 96.88 292 GLY A C 1
ATOM 2331 O O . GLY A 1 292 ? 5.617 35.219 9.203 1 96.88 292 GLY A O 1
ATOM 2332 N N . VAL A 1 293 ? 5.715 33.969 7.363 1 97.62 293 VAL A N 1
ATOM 2333 C CA . VAL A 1 293 ? 4.719 33.031 7.875 1 97.62 293 VAL A CA 1
ATOM 2334 C C . VAL A 1 293 ? 5.395 31.719 8.266 1 97.62 293 VAL A C 1
ATOM 2336 O O . VAL A 1 293 ? 6.293 31.25 7.566 1 97.62 293 VAL A O 1
ATOM 2339 N N . SER A 1 294 ? 5.008 31.125 9.344 1 96.75 294 SER A N 1
ATOM 2340 C CA . SER A 1 294 ? 5.641 29.922 9.875 1 96.75 294 SER A CA 1
ATOM 2341 C C . SER A 1 294 ? 4.879 28.672 9.461 1 96.75 294 SER A C 1
ATOM 2343 O O . SER A 1 294 ? 4.445 28.547 8.32 1 96.75 294 SER A O 1
ATOM 2345 N N . HIS A 1 295 ? 4.711 27.656 10.289 1 97.69 295 HIS A N 1
ATOM 2346 C CA . HIS A 1 295 ? 4.324 26.312 9.898 1 97.69 295 HIS A CA 1
ATOM 2347 C C . HIS A 1 295 ? 2.807 26.172 9.844 1 97.69 295 HIS A C 1
ATOM 2349 O O . HIS A 1 295 ? 2.275 25.484 8.969 1 97.69 295 HIS A O 1
ATOM 2355 N N . PHE A 1 296 ? 2.074 26.797 10.719 1 98.31 296 PHE A N 1
ATOM 2356 C CA . PHE A 1 296 ? 0.631 26.609 10.797 1 98.31 296 PHE A CA 1
ATOM 2357 C C . PHE A 1 296 ? -0.098 27.641 9.945 1 98.31 296 PHE A C 1
ATOM 2359 O O . PHE A 1 296 ? -1.013 28.312 10.422 1 98.31 296 PHE A O 1
ATOM 2366 N N . ILE A 1 297 ? 0.174 27.625 8.68 1 98.19 297 ILE A N 1
ATOM 2367 C CA . ILE A 1 297 ? -0.154 28.703 7.758 1 98.19 297 ILE A CA 1
ATOM 2368 C C . ILE A 1 297 ? -1.662 28.734 7.52 1 98.19 297 ILE A C 1
ATOM 2370 O O . ILE A 1 297 ? -2.232 29.812 7.273 1 98.19 297 ILE A O 1
ATOM 2374 N N . ASN A 1 298 ? -2.363 27.578 7.625 1 98.38 298 ASN A N 1
ATOM 2375 C CA . ASN A 1 298 ? -3.812 27.547 7.465 1 98.38 298 ASN A CA 1
ATOM 2376 C C . ASN A 1 298 ? -4.52 28.312 8.578 1 98.38 298 ASN A C 1
ATOM 2378 O O . ASN A 1 298 ? -5.652 28.766 8.406 1 98.38 298 ASN A O 1
ATOM 2382 N N . GLN A 1 299 ? -3.834 28.469 9.719 1 98.25 299 GLN A N 1
ATOM 2383 C CA . GLN A 1 299 ? -4.383 29.203 10.852 1 98.25 299 GLN A CA 1
ATOM 2384 C C . GLN A 1 299 ? -3.758 30.594 10.961 1 98.25 299 GLN A C 1
ATOM 2386 O O . GLN A 1 299 ? -4.457 31.578 11.195 1 98.25 299 GLN A O 1
ATOM 2391 N N . GLU A 1 300 ? -2.502 30.688 10.703 1 97.75 300 GLU A N 1
ATOM 2392 C CA . GLU A 1 300 ? -1.748 31.922 10.828 1 97.75 300 GLU A CA 1
ATOM 2393 C C . GLU A 1 300 ? -2.199 32.969 9.797 1 97.75 300 GLU A C 1
ATOM 2395 O O . GLU A 1 300 ? -2.311 34.156 10.102 1 97.75 300 GLU A O 1
ATOM 2400 N N . LYS A 1 301 ? -2.367 32.531 8.633 1 98.38 301 LYS A N 1
ATOM 2401 C CA . LYS A 1 301 ? -2.85 33.375 7.535 1 98.38 301 LYS A CA 1
ATOM 2402 C C . LYS A 1 301 ? -4.109 32.781 6.906 1 98.38 301 LYS A C 1
ATOM 2404 O O . LYS A 1 301 ? -4.164 32.562 5.695 1 98.38 301 LYS A O 1
ATOM 2409 N N . ALA A 1 302 ? -5.098 32.688 7.734 1 98.44 302 ALA A N 1
ATOM 2410 C CA . ALA A 1 302 ? -6.316 31.953 7.395 1 98.44 302 ALA A CA 1
ATOM 2411 C C . ALA A 1 302 ? -6.973 32.531 6.145 1 98.44 302 ALA A C 1
ATOM 2413 O O . ALA A 1 302 ? -7.324 31.797 5.219 1 98.44 302 ALA A O 1
ATOM 2414 N N . ASP A 1 303 ? -7.125 33.844 6.09 1 98.19 303 ASP A N 1
ATOM 2415 C CA . ASP A 1 303 ? -7.801 34.469 4.965 1 98.19 303 ASP A CA 1
ATOM 2416 C C . ASP A 1 303 ? -7.02 34.281 3.668 1 98.19 303 ASP A C 1
ATOM 2418 O O . ASP A 1 303 ? -7.594 33.906 2.641 1 98.19 303 ASP A O 1
ATOM 2422 N N . GLU A 1 304 ? -5.766 34.531 3.736 1 98.56 304 GLU A N 1
ATOM 2423 C CA . GLU A 1 304 ? -4.926 34.406 2.549 1 98.56 304 GLU A CA 1
ATOM 2424 C C . GLU A 1 304 ? -4.883 32.969 2.045 1 98.56 304 GLU A C 1
ATOM 2426 O O . GLU A 1 304 ? -5 32.719 0.842 1 98.56 304 GLU A O 1
ATOM 2431 N N . VAL A 1 305 ? -4.703 32.031 2.92 1 98.81 305 VAL A N 1
ATOM 2432 C CA . VAL A 1 305 ? -4.648 30.625 2.551 1 98.81 305 VAL A CA 1
ATOM 2433 C C . VAL A 1 305 ? -5.992 30.188 1.977 1 98.81 305 VAL A C 1
ATOM 2435 O O . VAL A 1 305 ? -6.043 29.469 0.972 1 98.81 305 VAL A O 1
ATOM 2438 N N . SER A 1 306 ? -7.082 30.609 2.605 1 98.75 306 SER A N 1
ATOM 2439 C CA . SER A 1 306 ? -8.406 30.297 2.084 1 98.75 306 SER A CA 1
ATOM 2440 C C . SER A 1 306 ? -8.578 30.797 0.657 1 98.75 306 SER A C 1
ATOM 2442 O O . SER A 1 306 ? -9.117 30.094 -0.197 1 98.75 306 SER A O 1
ATOM 2444 N N . ALA A 1 307 ? -8.109 31.984 0.45 1 98.62 307 ALA A N 1
ATOM 2445 C CA . ALA A 1 307 ? -8.195 32.562 -0.882 1 98.62 307 ALA A CA 1
ATOM 2446 C C . ALA A 1 307 ? -7.375 31.781 -1.893 1 98.62 307 ALA A C 1
ATOM 2448 O O . ALA A 1 307 ? -7.824 31.531 -3.016 1 98.62 307 ALA A O 1
ATOM 2449 N N . HIS A 1 308 ? -6.152 31.406 -1.533 1 98.5 308 HIS A N 1
ATOM 2450 C CA . HIS A 1 308 ? -5.305 30.594 -2.41 1 98.5 308 HIS A CA 1
ATOM 2451 C C . HIS A 1 308 ? -5.977 29.281 -2.77 1 98.5 308 HIS A C 1
ATOM 2453 O O . HIS A 1 308 ? -5.934 28.844 -3.924 1 98.5 308 HIS A O 1
ATOM 2459 N N . ILE A 1 309 ? -6.574 28.609 -1.765 1 98.69 309 ILE A N 1
ATOM 2460 C CA . ILE A 1 309 ? -7.258 27.344 -1.986 1 98.69 309 ILE A CA 1
ATOM 2461 C C . ILE A 1 309 ? -8.414 27.531 -2.961 1 98.69 309 ILE A C 1
ATOM 2463 O O . ILE A 1 309 ? -8.523 26.828 -3.963 1 98.69 309 ILE A O 1
ATOM 2467 N N . TYR A 1 310 ? -9.219 28.547 -2.705 1 98.5 310 TYR A N 1
ATOM 2468 C CA . TYR A 1 310 ? -10.398 28.812 -3.525 1 98.5 310 TYR A CA 1
ATOM 2469 C C . TYR A 1 310 ? -10 29.125 -4.961 1 98.5 310 TYR A C 1
ATOM 2471 O O . TYR A 1 310 ? -10.578 28.578 -5.906 1 98.5 310 TYR A O 1
ATOM 2479 N N . GLU A 1 311 ? -9.039 30 -5.125 1 97.94 311 GLU A N 1
ATOM 2480 C CA . GLU A 1 311 ? -8.617 30.422 -6.453 1 97.94 311 GLU A CA 1
ATOM 2481 C C . GLU A 1 311 ? -8.125 29.25 -7.289 1 97.94 311 GLU A C 1
ATOM 2483 O O . GLU A 1 311 ? -8.406 29.172 -8.484 1 97.94 311 GLU A O 1
ATOM 2488 N N . PHE A 1 312 ? -7.406 28.391 -6.711 1 98.25 312 PHE A N 1
ATOM 2489 C CA . PHE A 1 312 ? -6.895 27.234 -7.445 1 98.25 312 PHE A CA 1
ATOM 2490 C C . PHE A 1 312 ? -8.031 26.297 -7.816 1 98.25 312 PHE A C 1
ATOM 2492 O O . PHE A 1 312 ? -8.094 25.812 -8.953 1 98.25 312 PHE A O 1
ATOM 2499 N N . MET A 1 313 ? -8.906 25.984 -6.816 1 97.62 313 MET A N 1
ATOM 2500 C CA . MET A 1 313 ? -10.023 25.078 -7.055 1 97.62 313 MET A CA 1
ATOM 2501 C C . MET A 1 313 ? -10.922 25.609 -8.164 1 97.62 313 MET A C 1
ATOM 2503 O O . MET A 1 313 ? -11.461 24.828 -8.961 1 97.62 313 MET A O 1
ATOM 2507 N N . ASN A 1 314 ? -11.07 26.906 -8.234 1 95.38 314 ASN A N 1
ATOM 2508 C CA . ASN A 1 314 ? -11.984 27.531 -9.18 1 95.38 314 ASN A CA 1
ATOM 2509 C C . ASN A 1 314 ? -11.492 27.375 -10.617 1 95.38 314 ASN A C 1
ATOM 2511 O O . ASN A 1 314 ? -12.25 27.609 -11.562 1 95.38 314 ASN A O 1
ATOM 2515 N N . LYS A 1 315 ? -10.297 27 -10.859 1 94.44 315 LYS A N 1
ATOM 2516 C CA . LYS A 1 315 ? -9.742 26.75 -12.188 1 94.44 315 LYS A CA 1
ATOM 2517 C C . LYS A 1 315 ? -10.219 25.406 -12.742 1 94.44 315 LYS A C 1
ATOM 2519 O O . LYS A 1 315 ? -10.062 25.125 -13.93 1 94.44 315 LYS A O 1
ATOM 2524 N N . PHE A 1 316 ? -10.719 24.656 -11.969 1 92.31 316 PHE A N 1
ATOM 2525 C CA . PHE A 1 316 ? -11.047 23.281 -12.359 1 92.31 316 PHE A CA 1
ATOM 2526 C C . PHE A 1 316 ? -12.531 23.016 -12.188 1 92.31 316 PHE A C 1
ATOM 2528 O O . PHE A 1 316 ? -13.07 22.078 -12.789 1 92.31 316 PHE A O 1
ATOM 2535 N N . MET B 1 1 ? 17.719 -25.75 -21.734 1 62.69 1 MET B N 1
ATOM 2536 C CA . MET B 1 1 ? 17.875 -25.031 -20.484 1 62.69 1 MET B CA 1
ATOM 2537 C C . MET B 1 1 ? 19.219 -24.297 -20.438 1 62.69 1 MET B C 1
ATOM 2539 O O . MET B 1 1 ? 19.406 -23.375 -19.625 1 62.69 1 MET B O 1
ATOM 2543 N N . GLU B 1 2 ? 19.953 -24.656 -21.234 1 68.88 2 GLU B N 1
ATOM 2544 C CA . GLU B 1 2 ? 21.328 -24.188 -21.203 1 68.88 2 GLU B CA 1
ATOM 2545 C C . GLU B 1 2 ? 21.422 -22.719 -21.609 1 68.88 2 GLU B C 1
ATOM 2547 O O . GLU B 1 2 ? 22.391 -22.031 -21.234 1 68.88 2 GLU B O 1
ATOM 2552 N N . LYS B 1 3 ? 20.359 -22.062 -22.172 1 87.56 3 LYS B N 1
ATOM 2553 C CA . LYS B 1 3 ? 20.469 -20.688 -22.656 1 87.56 3 LYS B CA 1
ATOM 2554 C C . LYS B 1 3 ? 19.891 -19.703 -21.656 1 87.56 3 LYS B C 1
ATOM 2556 O O . LYS B 1 3 ? 20.031 -18.484 -21.797 1 87.56 3 LYS B O 1
ATOM 2561 N N . ILE B 1 4 ? 19.297 -20.297 -20.578 1 95.56 4 ILE B N 1
ATOM 2562 C CA . ILE B 1 4 ? 18.703 -19.406 -19.578 1 95.56 4 ILE B CA 1
ATOM 2563 C C . ILE B 1 4 ? 19.812 -18.875 -18.656 1 95.56 4 ILE B C 1
ATOM 2565 O O . ILE B 1 4 ? 20.562 -19.656 -18.062 1 95.56 4 ILE B O 1
ATOM 2569 N N . GLU B 1 5 ? 19.953 -17.625 -18.641 1 96.75 5 GLU B N 1
ATOM 2570 C CA . GLU B 1 5 ? 20.953 -16.969 -17.781 1 96.75 5 GLU B CA 1
ATOM 2571 C C . GLU B 1 5 ? 20.406 -16.734 -16.375 1 96.75 5 GLU B C 1
ATOM 2573 O O . GLU B 1 5 ? 19.234 -16.375 -16.203 1 96.75 5 GLU B O 1
ATOM 2578 N N . HIS B 1 6 ? 21.234 -17.016 -15.383 1 97.69 6 HIS B N 1
ATOM 2579 C CA . HIS B 1 6 ? 20.875 -16.812 -13.984 1 97.69 6 HIS B CA 1
ATOM 2580 C C . HIS B 1 6 ? 21.734 -15.734 -13.336 1 97.69 6 HIS B C 1
ATOM 2582 O O . HIS B 1 6 ? 22.953 -15.773 -13.414 1 97.69 6 HIS B O 1
ATOM 2588 N N . THR B 1 7 ? 21.109 -14.805 -12.742 1 97.94 7 THR B N 1
ATOM 2589 C CA . THR B 1 7 ? 21.797 -13.734 -12.039 1 97.94 7 THR B CA 1
ATOM 2590 C C . THR B 1 7 ? 21.156 -13.477 -10.68 1 97.94 7 THR B C 1
ATOM 2592 O O . THR B 1 7 ? 20.062 -13.969 -10.398 1 97.94 7 THR B O 1
ATOM 2595 N N . THR B 1 8 ? 21.859 -12.852 -9.82 1 98.31 8 THR B N 1
ATOM 2596 C CA . THR B 1 8 ? 21.359 -12.367 -8.539 1 98.31 8 THR B CA 1
ATOM 2597 C C . THR B 1 8 ? 21.266 -10.844 -8.531 1 98.31 8 THR B C 1
ATOM 2599 O O . THR B 1 8 ? 22.219 -10.156 -8.883 1 98.31 8 THR B O 1
ATOM 2602 N N . VAL B 1 9 ? 20.141 -10.336 -8.242 1 97.94 9 VAL B N 1
ATOM 2603 C CA . VAL B 1 9 ? 19.922 -8.898 -8.188 1 97.94 9 VAL B CA 1
ATOM 2604 C C . VAL B 1 9 ? 19.547 -8.477 -6.773 1 97.94 9 VAL B C 1
ATOM 2606 O O . VAL B 1 9 ? 18.625 -9.047 -6.18 1 97.94 9 VAL B O 1
ATOM 2609 N N . THR B 1 10 ? 20.234 -7.551 -6.18 1 96.81 10 THR B N 1
ATOM 2610 C CA . THR B 1 10 ? 19.922 -7.039 -4.852 1 96.81 10 THR B CA 1
ATOM 2611 C C . THR B 1 10 ? 18.875 -5.941 -4.926 1 96.81 10 THR B C 1
ATOM 2613 O O . THR B 1 10 ? 19.062 -4.934 -5.613 1 96.81 10 THR B O 1
ATOM 2616 N N . THR B 1 11 ? 17.766 -6.227 -4.301 1 94.25 11 THR B N 1
ATOM 2617 C CA . THR B 1 11 ? 16.688 -5.25 -4.297 1 94.25 11 THR B CA 1
ATOM 2618 C C . THR B 1 11 ? 16 -5.211 -2.939 1 94.25 11 THR B C 1
ATOM 2620 O O . THR B 1 11 ? 15.758 -6.258 -2.33 1 94.25 11 THR B O 1
ATOM 2623 N N . ASN B 1 12 ? 15.758 -4 -2.447 1 94.56 12 ASN B N 1
ATOM 2624 C CA . ASN B 1 12 ? 14.961 -3.768 -1.253 1 94.56 12 ASN B CA 1
ATOM 2625 C C . ASN B 1 12 ? 15.375 -4.684 -0.108 1 94.56 12 ASN B C 1
ATOM 2627 O O . ASN B 1 12 ? 14.531 -5.305 0.536 1 94.56 12 ASN B O 1
ATOM 2631 N N . GLY B 1 13 ? 16.641 -4.898 0.058 1 94.06 13 GLY B N 1
ATOM 2632 C CA . GLY B 1 13 ? 17.172 -5.582 1.223 1 94.06 13 GLY B CA 1
ATOM 2633 C C . GLY B 1 13 ? 17.281 -7.086 1.034 1 94.06 13 GLY B C 1
ATOM 2634 O O . GLY B 1 13 ? 17.656 -7.805 1.963 1 94.06 13 GLY B O 1
ATOM 2635 N N . ILE B 1 14 ? 16.891 -7.633 -0.159 1 97.44 14 ILE B N 1
ATOM 2636 C CA . ILE B 1 14 ? 17.047 -9.055 -0.429 1 97.44 14 ILE B CA 1
ATOM 2637 C C . ILE B 1 14 ? 17.875 -9.258 -1.694 1 97.44 14 ILE B C 1
ATOM 2639 O O . ILE B 1 14 ? 18 -8.344 -2.512 1 97.44 14 ILE B O 1
ATOM 2643 N N . ASN B 1 15 ? 18.406 -10.414 -1.791 1 98.44 15 ASN B N 1
ATOM 2644 C CA . ASN B 1 15 ? 18.984 -10.891 -3.041 1 98.44 15 ASN B CA 1
ATOM 2645 C C . ASN B 1 15 ? 18.016 -11.789 -3.801 1 98.44 15 ASN B C 1
ATOM 2647 O O . ASN B 1 15 ? 17.562 -12.805 -3.277 1 98.44 15 ASN B O 1
ATOM 2651 N N . MET B 1 16 ? 17.719 -11.383 -5.027 1 98.44 16 MET B N 1
ATOM 2652 C CA . MET B 1 16 ? 16.734 -12.102 -5.836 1 98.44 16 MET B CA 1
ATOM 2653 C C . MET B 1 16 ? 17.406 -12.891 -6.945 1 98.44 16 MET B C 1
ATOM 2655 O O . MET B 1 16 ? 18.234 -12.352 -7.688 1 98.44 16 MET B O 1
ATOM 2659 N N . HIS B 1 17 ? 17.078 -14.125 -7.016 1 98.75 17 HIS B N 1
ATOM 2660 C CA . HIS B 1 17 ? 17.484 -14.938 -8.156 1 98.75 17 HIS B CA 1
ATOM 2661 C C . HIS B 1 17 ? 16.625 -14.633 -9.383 1 98.75 17 HIS B C 1
ATOM 2663 O O . HIS B 1 17 ? 15.398 -14.633 -9.297 1 98.75 17 HIS B O 1
ATOM 2669 N N . VAL B 1 18 ? 17.281 -14.414 -10.492 1 98.56 18 VAL B N 1
ATOM 2670 C CA . VAL B 1 18 ? 16.578 -14.047 -11.719 1 98.56 18 VAL B CA 1
ATOM 2671 C C . VAL B 1 18 ? 17.047 -14.938 -12.867 1 98.56 18 VAL B C 1
ATOM 2673 O O . VAL B 1 18 ? 18.234 -15 -13.164 1 98.56 18 VAL B O 1
ATOM 2676 N N . ALA B 1 19 ? 16.109 -15.656 -13.445 1 98.44 19 ALA B N 1
ATOM 2677 C CA . ALA B 1 19 ? 16.328 -16.391 -14.688 1 98.44 19 ALA B CA 1
ATOM 2678 C C . ALA B 1 19 ? 15.859 -15.578 -15.891 1 98.44 19 ALA B C 1
ATOM 2680 O O . ALA B 1 19 ? 14.758 -15.023 -15.875 1 98.44 19 ALA B O 1
ATOM 2681 N N . SER B 1 20 ? 16.688 -15.492 -16.875 1 97.56 20 SER B N 1
ATOM 2682 C CA . SER B 1 20 ? 16.328 -14.68 -18.031 1 97.56 20 SER B CA 1
ATOM 2683 C C . SER B 1 20 ? 16.859 -15.281 -19.328 1 97.56 20 SER B C 1
ATOM 2685 O O . SER B 1 20 ? 17.875 -15.969 -19.328 1 97.56 20 SER B O 1
ATOM 2687 N N . ILE B 1 21 ? 16.125 -15.047 -20.406 1 97.69 21 ILE B N 1
ATOM 2688 C CA . ILE B 1 21 ? 16.531 -15.477 -21.734 1 97.69 21 ILE B CA 1
ATOM 2689 C C . ILE B 1 21 ? 15.898 -14.562 -22.781 1 97.69 21 ILE B C 1
ATOM 2691 O O . ILE B 1 21 ? 14.75 -14.148 -22.641 1 97.69 21 ILE B O 1
ATOM 2695 N N . GLY B 1 22 ? 16.656 -14.148 -23.812 1 94.06 22 GLY B N 1
ATOM 2696 C CA . GLY B 1 22 ? 16.156 -13.336 -24.906 1 94.06 22 GLY B CA 1
ATOM 2697 C C . GLY B 1 22 ? 16.484 -11.867 -24.75 1 94.06 22 GLY B C 1
ATOM 2698 O O . GLY B 1 22 ? 17.281 -11.484 -23.891 1 94.06 22 GLY B O 1
ATOM 2699 N N . THR B 1 23 ? 15.953 -10.992 -25.656 1 85.75 23 THR B N 1
ATOM 2700 C CA . THR B 1 23 ? 16.406 -9.609 -25.688 1 85.75 23 THR B CA 1
ATOM 2701 C C . THR B 1 23 ? 15.25 -8.648 -25.453 1 85.75 23 THR B C 1
ATOM 2703 O O . THR B 1 23 ? 15.242 -7.918 -24.453 1 85.75 23 THR B O 1
ATOM 2706 N N . CYS B 1 24 ? 14.281 -8.438 -26.391 1 87.56 24 CYS B N 1
ATOM 2707 C CA . CYS B 1 24 ? 13.125 -7.566 -26.281 1 87.56 24 CYS B CA 1
ATOM 2708 C C . CYS B 1 24 ? 12.039 -7.965 -27.266 1 87.56 24 CYS B C 1
ATOM 2710 O O . CYS B 1 24 ? 12.312 -8.617 -28.266 1 87.56 24 CYS B O 1
ATOM 2712 N N . PRO B 1 25 ? 10.781 -7.512 -26.812 1 95.69 25 PRO B N 1
ATOM 2713 C CA . PRO B 1 25 ? 10.25 -6.875 -25.609 1 95.69 25 PRO B CA 1
ATOM 2714 C C . PRO B 1 25 ? 10.227 -7.812 -24.406 1 95.69 25 PRO B C 1
ATOM 2716 O O . PRO B 1 25 ? 10.461 -9.016 -24.547 1 95.69 25 PRO B O 1
ATOM 2719 N N . VAL B 1 26 ? 9.914 -7.301 -23.188 1 98.19 26 VAL B N 1
ATOM 2720 C CA . VAL B 1 26 ? 10.172 -8.039 -21.953 1 98.19 26 VAL B CA 1
ATOM 2721 C C . VAL B 1 26 ? 8.875 -8.664 -21.438 1 98.19 26 VAL B C 1
ATOM 2723 O O . VAL B 1 26 ? 7.844 -7.988 -21.359 1 98.19 26 VAL B O 1
ATOM 2726 N N . VAL B 1 27 ? 8.883 -9.938 -21.141 1 98.81 27 VAL B N 1
ATOM 2727 C CA . VAL B 1 27 ? 7.84 -10.664 -20.422 1 98.81 27 VAL B CA 1
ATOM 2728 C C . VAL B 1 27 ? 8.328 -11.023 -19.016 1 98.81 27 VAL B C 1
ATOM 2730 O O . VAL B 1 27 ? 9.406 -11.609 -18.859 1 98.81 27 VAL B O 1
ATOM 2733 N N . LEU B 1 28 ? 7.637 -10.609 -18.016 1 98.94 28 LEU B N 1
ATOM 2734 C CA . LEU B 1 28 ? 7.949 -10.938 -16.625 1 98.94 28 LEU B CA 1
ATOM 2735 C C . LEU B 1 28 ? 6.988 -12 -16.094 1 98.94 28 LEU B C 1
ATOM 2737 O O . LEU B 1 28 ? 5.77 -11.828 -16.156 1 98.94 28 LEU B O 1
ATOM 2741 N N . PHE B 1 29 ? 7.539 -13.102 -15.594 1 98.94 29 PHE B N 1
ATOM 2742 C CA . PHE B 1 29 ? 6.746 -14.227 -15.109 1 98.94 29 PHE B CA 1
ATOM 2743 C C . PHE B 1 29 ? 6.785 -14.312 -13.594 1 98.94 29 PHE B C 1
ATOM 2745 O O . PHE B 1 29 ? 7.855 -14.227 -12.984 1 98.94 29 PHE B O 1
ATOM 2752 N N . LEU B 1 30 ? 5.621 -14.5 -12.961 1 98.94 30 LEU B N 1
ATOM 2753 C CA . LEU B 1 30 ? 5.5 -14.633 -11.516 1 98.94 30 LEU B CA 1
ATOM 2754 C C . LEU B 1 30 ? 4.91 -15.992 -11.141 1 98.94 30 LEU B C 1
ATOM 2756 O O . LEU B 1 30 ? 3.777 -16.297 -11.516 1 98.94 30 LEU B O 1
ATOM 2760 N N . HIS B 1 31 ? 5.645 -16.766 -10.352 1 98.88 31 HIS B N 1
ATOM 2761 C CA . HIS B 1 31 ? 5.234 -18.125 -10.023 1 98.88 31 HIS B CA 1
ATOM 2762 C C . HIS B 1 31 ? 4.406 -18.156 -8.75 1 98.88 31 HIS B C 1
ATOM 2764 O O . HIS B 1 31 ? 4.305 -17.156 -8.039 1 98.88 31 HIS B O 1
ATOM 2770 N N . GLY B 1 32 ? 3.783 -19.312 -8.523 1 98.31 32 GLY B N 1
ATOM 2771 C CA . GLY B 1 32 ? 3.002 -19.516 -7.312 1 98.31 32 GLY B CA 1
ATOM 2772 C C . GLY B 1 32 ? 3.609 -20.547 -6.375 1 98.31 32 GLY B C 1
ATOM 2773 O O . GLY B 1 32 ? 4.832 -20.703 -6.328 1 98.31 32 GLY B O 1
ATOM 2774 N N . PHE B 1 33 ? 2.801 -21.141 -5.508 1 98.12 33 PHE B N 1
ATOM 2775 C CA . PHE B 1 33 ? 3.207 -22.141 -4.535 1 98.12 33 PHE B CA 1
ATOM 2776 C C . PHE B 1 33 ? 2.793 -23.531 -4.992 1 98.12 33 PHE B C 1
ATOM 2778 O O . PHE B 1 33 ? 1.669 -23.734 -5.457 1 98.12 33 PHE B O 1
ATOM 2785 N N . PRO B 1 34 ? 3.654 -24.484 -4.812 1 97.56 34 PRO B N 1
ATOM 2786 C CA . PRO B 1 34 ? 5.059 -24.422 -4.398 1 97.56 34 PRO B CA 1
ATOM 2787 C C . PRO B 1 34 ? 6.023 -24.438 -5.578 1 97.56 34 PRO B C 1
ATOM 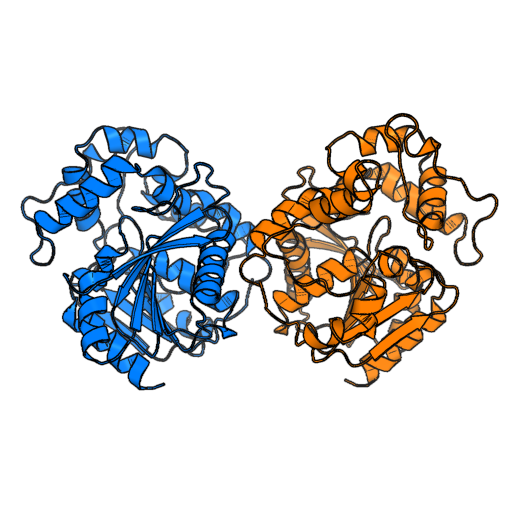2789 O O . PRO B 1 34 ? 6.91 -25.297 -5.645 1 97.56 34 PRO B O 1
ATOM 2792 N N . GLU B 1 35 ? 5.867 -23.438 -6.359 1 98.38 35 GLU B N 1
ATOM 2793 C CA . GLU B 1 35 ? 6.629 -23.359 -7.602 1 98.38 35 GLU B CA 1
ATOM 2794 C C . GLU B 1 35 ? 7.867 -22.484 -7.43 1 9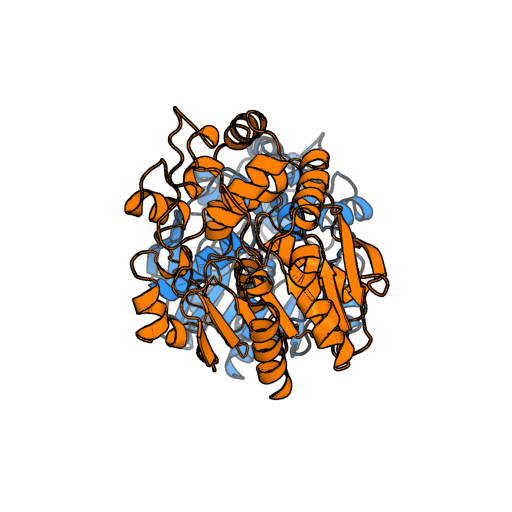8.38 35 GLU B C 1
ATOM 2796 O O . GLU B 1 35 ? 8.195 -22.078 -6.316 1 98.38 35 GLU B O 1
ATOM 2801 N N . LEU B 1 36 ? 8.68 -22.391 -8.445 1 98.69 36 LEU B N 1
ATOM 2802 C CA . LEU B 1 36 ? 9.883 -21.594 -8.625 1 98.69 36 LEU B CA 1
ATOM 2803 C C . LEU B 1 36 ? 9.914 -20.953 -10.016 1 98.69 36 LEU B C 1
ATOM 2805 O O . LEU B 1 36 ? 9.016 -21.188 -10.828 1 98.69 36 LEU B O 1
ATOM 2809 N N . TRP B 1 37 ? 10.984 -20.125 -10.266 1 98.69 37 TRP B N 1
ATOM 2810 C CA . TRP B 1 37 ? 11.188 -19.656 -11.633 1 98.69 37 TRP B CA 1
ATOM 2811 C C . TRP B 1 37 ? 11.078 -20.812 -12.625 1 98.69 37 TRP B C 1
ATOM 2813 O O . TRP B 1 37 ? 10.57 -20.625 -13.734 1 98.69 37 TRP B O 1
ATOM 2823 N N . TYR B 1 38 ? 11.516 -21.938 -12.234 1 98.62 38 TYR B N 1
ATOM 2824 C CA . TYR B 1 38 ? 11.641 -23.156 -13.016 1 98.62 38 TYR B CA 1
ATOM 2825 C C . TYR B 1 38 ? 10.297 -23.578 -13.586 1 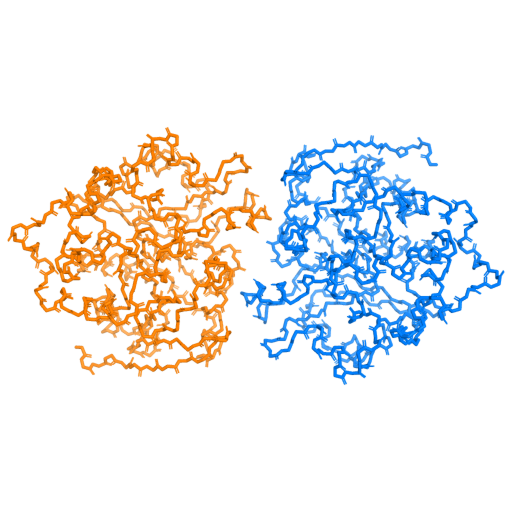98.62 38 TYR B C 1
ATOM 2827 O O . TYR B 1 38 ? 10.234 -24.203 -14.648 1 98.62 38 TYR B O 1
ATOM 2835 N N . SER B 1 39 ? 9.234 -23.203 -12.93 1 98.56 39 SER B N 1
ATOM 2836 C CA . SER B 1 39 ? 7.898 -23.578 -13.391 1 98.56 39 SER B CA 1
ATOM 2837 C C . SER B 1 39 ? 7.57 -22.906 -14.719 1 98.56 39 SER B C 1
ATOM 2839 O O . SER B 1 39 ? 6.633 -23.312 -15.406 1 98.56 39 SER B O 1
ATOM 2841 N N . TRP B 1 40 ? 8.328 -21.906 -15.07 1 98.75 40 TRP B N 1
ATOM 2842 C CA . TRP B 1 40 ? 8.086 -21.141 -16.297 1 98.75 40 TRP B CA 1
ATOM 2843 C C . TRP B 1 40 ? 9.055 -21.578 -17.391 1 98.75 40 TRP B C 1
ATOM 2845 O O . TRP B 1 40 ? 9.117 -20.953 -18.453 1 98.75 40 TRP B O 1
ATOM 2855 N N . ARG B 1 41 ? 9.766 -22.688 -17.266 1 98.06 41 ARG B N 1
ATOM 2856 C CA . ARG B 1 41 ? 10.844 -23.078 -18.156 1 98.06 41 ARG B CA 1
ATOM 2857 C C . ARG B 1 41 ? 10.328 -23.25 -19.578 1 98.06 41 ARG B C 1
ATOM 2859 O O . ARG B 1 41 ? 11.016 -22.906 -20.547 1 98.06 41 ARG B O 1
ATOM 2866 N N . HIS B 1 42 ? 9.102 -23.75 -19.766 1 98.12 42 HIS B N 1
ATOM 2867 C CA . HIS B 1 42 ? 8.562 -23.984 -21.094 1 98.12 42 HIS B CA 1
ATOM 2868 C C . HIS B 1 42 ? 8.219 -22.672 -21.781 1 98.12 42 HIS B C 1
ATOM 2870 O O . HIS B 1 42 ? 8.523 -22.484 -22.969 1 98.12 42 HIS B O 1
ATOM 2876 N N . GLN B 1 43 ? 7.594 -21.75 -21.078 1 98.69 43 GLN B N 1
ATOM 2877 C CA . GLN B 1 43 ? 7.215 -20.453 -21.609 1 98.69 43 GLN B CA 1
ATOM 2878 C C . GLN B 1 43 ? 8.445 -19.594 -21.922 1 98.69 43 GLN B C 1
ATOM 2880 O O . GLN B 1 43 ? 8.469 -18.875 -22.906 1 98.69 43 GLN B O 1
ATOM 2885 N N . LEU B 1 44 ? 9.469 -19.688 -20.984 1 98.25 44 LEU B N 1
ATOM 2886 C CA . LEU B 1 44 ? 10.719 -18.969 -21.219 1 98.25 44 LEU B CA 1
ATOM 2887 C C . LEU B 1 44 ? 11.32 -19.344 -22.562 1 98.25 44 LEU B C 1
ATOM 2889 O O . LEU B 1 44 ? 11.641 -18.484 -23.375 1 98.25 44 LEU B O 1
ATOM 2893 N N . LEU B 1 45 ? 11.422 -20.641 -22.797 1 97.38 45 LEU B N 1
ATOM 2894 C CA . LEU B 1 45 ? 12.055 -21.125 -24.016 1 97.38 45 LEU B CA 1
ATOM 2895 C C . LEU B 1 45 ? 11.203 -20.812 -25.234 1 97.38 45 LEU B C 1
ATOM 2897 O O . LEU B 1 45 ? 11.719 -20.375 -26.266 1 97.38 45 LEU B O 1
ATOM 2901 N N . TYR B 1 46 ? 9.922 -21 -25.141 1 97.75 46 TYR B N 1
ATOM 2902 C CA . TYR B 1 46 ? 9.016 -20.797 -26.266 1 97.75 46 TYR B CA 1
ATOM 2903 C C . TYR B 1 46 ? 9 -19.328 -26.688 1 97.75 46 TYR B C 1
ATOM 2905 O O . TYR B 1 46 ? 9.258 -19 -27.844 1 97.75 46 TYR B O 1
ATOM 2913 N N . LEU B 1 47 ? 8.805 -18.406 -25.766 1 98.06 47 LEU B N 1
ATOM 2914 C CA . LEU B 1 47 ? 8.625 -17 -26.094 1 98.06 47 LEU B CA 1
ATOM 2915 C C . LEU B 1 47 ? 9.945 -16.375 -26.516 1 98.06 47 LEU B C 1
ATOM 2917 O O . LEU B 1 47 ? 9.969 -15.477 -27.359 1 98.06 47 LEU B O 1
ATOM 2921 N N . SER B 1 48 ? 11.039 -16.844 -25.859 1 97.19 48 SER B N 1
ATOM 2922 C CA . SER B 1 48 ? 12.328 -16.328 -26.297 1 97.19 48 SER B CA 1
ATOM 2923 C C . SER B 1 48 ? 12.609 -16.703 -27.75 1 97.19 48 SER B C 1
ATOM 2925 O O . SER B 1 48 ? 13.234 -15.938 -28.484 1 97.19 48 SER B O 1
ATOM 2927 N N . SER B 1 49 ? 12.203 -17.859 -28.156 1 96.44 49 SER B N 1
ATOM 2928 C CA . SER B 1 49 ? 12.391 -18.297 -29.531 1 96.44 49 SER B CA 1
ATOM 2929 C C . SER B 1 49 ? 11.609 -17.422 -30.5 1 96.44 49 SER B C 1
ATOM 2931 O O . SER B 1 49 ? 11.914 -17.391 -31.688 1 96.44 49 SER B O 1
ATOM 2933 N N . LEU B 1 50 ? 10.641 -16.719 -30.016 1 96.44 50 LEU B N 1
ATOM 2934 C CA . LEU B 1 50 ? 9.82 -15.852 -30.844 1 96.44 50 LEU B CA 1
ATOM 2935 C C . LEU B 1 50 ? 10.273 -14.398 -30.719 1 96.44 50 LEU B C 1
ATOM 2937 O O . LEU B 1 50 ? 9.617 -13.492 -31.219 1 96.44 50 LEU B O 1
ATOM 2941 N N . GLY B 1 51 ? 11.367 -14.141 -29.906 1 95.25 51 GLY B N 1
ATOM 2942 C CA . GLY B 1 51 ? 11.992 -12.828 -29.922 1 95.25 51 GLY B CA 1
ATOM 2943 C C . GLY B 1 51 ? 11.719 -12.031 -28.656 1 95.25 51 GLY B C 1
ATOM 2944 O O . GLY B 1 51 ? 12.016 -10.836 -28.594 1 95.25 51 GLY B O 1
ATOM 2945 N N . TYR B 1 52 ? 11.172 -12.641 -27.656 1 97.06 52 TYR B N 1
ATOM 2946 C CA . TYR B 1 52 ? 10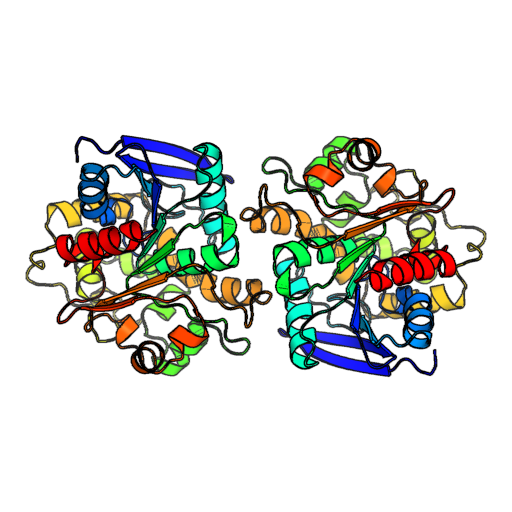.906 -11.93 -26.406 1 97.06 52 TYR B CA 1
ATOM 2947 C C . TYR B 1 52 ? 12.047 -12.109 -25.422 1 97.06 52 TYR B C 1
ATOM 2949 O O . TYR B 1 52 ? 12.734 -13.133 -25.438 1 97.06 52 TYR B O 1
ATOM 2957 N N . ARG B 1 53 ? 12.266 -11.094 -24.656 1 97.69 53 ARG B N 1
ATOM 2958 C CA . ARG B 1 53 ? 13.078 -11.281 -23.453 1 97.69 53 ARG B CA 1
ATOM 2959 C C . ARG B 1 53 ? 12.219 -11.758 -22.281 1 97.69 53 ARG B C 1
ATOM 2961 O O . ARG B 1 53 ? 11.352 -11.023 -21.797 1 97.69 53 ARG B O 1
ATOM 2968 N N . CYS B 1 54 ? 12.461 -12.938 -21.859 1 98.44 54 CYS B N 1
ATOM 2969 C CA . CYS B 1 54 ? 11.664 -13.547 -20.812 1 98.44 54 CYS B CA 1
ATOM 2970 C C . CYS B 1 54 ? 12.422 -13.547 -19.484 1 98.44 54 CYS B C 1
ATOM 2972 O O . CYS B 1 54 ? 13.586 -13.945 -19.438 1 98.44 54 CYS B O 1
ATOM 2974 N N . ILE B 1 55 ? 11.766 -13.047 -18.453 1 98.75 55 ILE B N 1
ATOM 2975 C CA . ILE B 1 55 ? 12.359 -12.953 -17.125 1 98.75 55 ILE B CA 1
ATOM 2976 C C . ILE B 1 55 ? 11.461 -13.664 -16.109 1 98.75 55 ILE B C 1
ATOM 2978 O O . ILE B 1 55 ? 10.258 -13.406 -16.047 1 98.75 55 ILE B O 1
ATOM 2982 N N . ALA B 1 56 ? 12.008 -14.602 -15.406 1 98.69 56 ALA B N 1
ATOM 2983 C CA . ALA B 1 56 ? 11.359 -15.266 -14.281 1 98.69 56 ALA B CA 1
ATOM 2984 C C . ALA B 1 56 ? 12.266 -15.266 -13.047 1 98.69 56 ALA B C 1
ATOM 2986 O O . ALA B 1 56 ? 13.375 -15.805 -13.094 1 98.69 56 ALA B O 1
ATOM 2987 N N . SER B 1 57 ? 11.852 -14.703 -11.984 1 98.25 57 SER B N 1
ATOM 2988 C CA . SER B 1 57 ? 12.617 -14.742 -10.742 1 98.25 57 SER B CA 1
ATOM 2989 C C . SER B 1 57 ? 12.008 -15.719 -9.742 1 98.25 57 SER B C 1
ATOM 2991 O O . SER B 1 57 ? 10.828 -16.078 -9.852 1 98.25 57 SER B O 1
ATOM 2993 N N . ASP B 1 58 ? 12.844 -16.281 -8.875 1 98.88 58 ASP B N 1
ATOM 2994 C CA . ASP B 1 58 ? 12.273 -16.766 -7.621 1 98.88 58 ASP B CA 1
ATOM 2995 C C . ASP B 1 58 ? 11.75 -15.602 -6.773 1 98.88 58 ASP B C 1
ATOM 2997 O O . ASP B 1 58 ? 12.508 -14.695 -6.414 1 98.88 58 ASP B O 1
ATOM 3001 N N . LEU B 1 59 ? 10.508 -15.625 -6.527 1 98.75 59 LEU B N 1
ATOM 3002 C CA . LEU B 1 59 ? 9.945 -14.562 -5.699 1 98.75 59 LEU B CA 1
ATOM 3003 C C . LEU B 1 59 ? 10.492 -14.633 -4.277 1 98.75 59 LEU B C 1
ATOM 3005 O O . LEU B 1 59 ? 11.023 -15.664 -3.861 1 98.75 59 LEU B O 1
ATOM 3009 N N . ARG B 1 60 ? 10.398 -13.539 -3.613 1 98.56 60 ARG B N 1
ATOM 3010 C CA . ARG B 1 60 ? 10.781 -13.477 -2.207 1 98.56 60 ARG B CA 1
ATOM 3011 C C . ARG B 1 60 ? 10.297 -14.703 -1.451 1 98.56 60 ARG B C 1
ATOM 3013 O O . ARG B 1 60 ? 9.125 -15.062 -1.529 1 98.56 60 ARG B O 1
ATOM 3020 N N . GLY B 1 61 ? 11.273 -15.383 -0.762 1 98.38 61 GLY B N 1
ATOM 3021 C CA . GLY B 1 61 ? 10.867 -16.516 0.054 1 98.38 61 GLY B CA 1
ATOM 3022 C C . GLY B 1 61 ? 10.984 -17.844 -0.67 1 98.38 61 GLY B C 1
ATOM 3023 O O . GLY B 1 61 ? 10.75 -18.906 -0.079 1 98.38 61 GLY B O 1
ATOM 3024 N N . TYR B 1 62 ? 11.43 -17.859 -1.945 1 98.62 62 TYR B N 1
ATOM 3025 C CA . TYR B 1 62 ? 11.477 -19.078 -2.742 1 98.62 62 TYR B CA 1
ATOM 3026 C C . TYR B 1 62 ? 12.852 -19.281 -3.369 1 98.62 62 TYR B C 1
ATOM 3028 O O . TYR B 1 62 ? 13.523 -18.312 -3.719 1 98.62 62 TYR B O 1
ATOM 3036 N N . GLY B 1 63 ? 13.156 -20.547 -3.527 1 98.5 63 GLY B N 1
ATOM 3037 C CA . GLY B 1 63 ? 14.32 -20.891 -4.328 1 98.5 63 GLY B CA 1
ATOM 3038 C C . GLY B 1 63 ? 15.602 -20.25 -3.828 1 98.5 63 GLY B C 1
ATOM 3039 O O . GLY B 1 63 ? 15.93 -20.344 -2.645 1 98.5 63 GLY B O 1
ATOM 3040 N N . ASP B 1 64 ? 16.25 -19.562 -4.742 1 98.44 64 ASP B N 1
ATOM 3041 C CA . ASP B 1 64 ? 17.547 -18.984 -4.41 1 98.44 64 ASP B CA 1
ATOM 3042 C C . ASP B 1 64 ? 17.422 -17.5 -4.066 1 98.44 64 ASP B C 1
ATOM 3044 O O . ASP B 1 64 ? 18.422 -16.797 -3.971 1 98.44 64 ASP B O 1
ATOM 3048 N N . THR B 1 65 ? 16.234 -17 -3.971 1 98.75 65 THR B N 1
ATOM 3049 C CA . THR B 1 65 ? 15.969 -15.672 -3.447 1 98.75 65 THR B CA 1
ATOM 3050 C C . THR B 1 65 ? 15.906 -15.688 -1.922 1 98.75 65 THR B C 1
ATOM 3052 O O . THR B 1 65 ? 15.43 -16.656 -1.331 1 98.75 65 THR B O 1
ATOM 3055 N N . ASP B 1 66 ? 16.359 -14.586 -1.28 1 98.5 66 ASP B N 1
ATOM 3056 C CA . ASP B 1 66 ? 16.359 -14.508 0.177 1 98.5 66 ASP B CA 1
ATOM 3057 C C . ASP B 1 66 ? 14.945 -14.719 0.735 1 98.5 66 ASP B C 1
ATOM 3059 O O . ASP B 1 66 ? 13.961 -14.305 0.122 1 98.5 66 ASP B O 1
ATOM 3063 N N . ALA B 1 67 ? 14.906 -15.312 1.9 1 97.62 67 ALA B N 1
ATOM 3064 C CA . ALA B 1 67 ? 13.633 -15.68 2.525 1 97.62 67 ALA B CA 1
ATOM 3065 C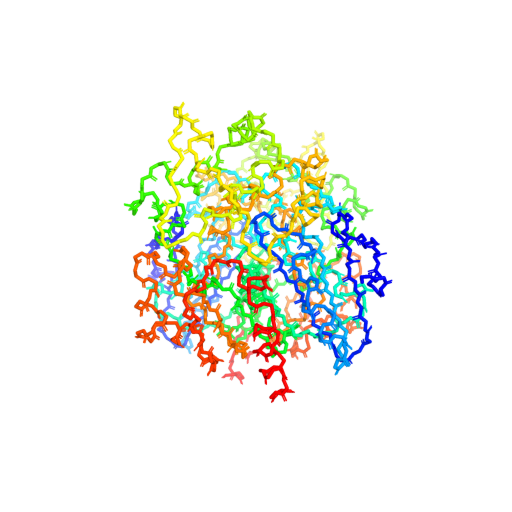 C . ALA B 1 67 ? 13.547 -15.133 3.947 1 97.62 67 ALA B C 1
ATOM 3067 O O . ALA B 1 67 ? 13.617 -15.891 4.914 1 97.62 67 ALA B O 1
ATOM 3068 N N . PRO B 1 68 ? 13.242 -13.867 4.055 1 97 68 PRO B N 1
ATOM 3069 C CA . PRO B 1 68 ? 13.023 -13.359 5.414 1 97 68 PRO B CA 1
ATOM 3070 C C . PRO B 1 68 ? 12.023 -14.203 6.203 1 97 68 PRO B C 1
ATOM 3072 O O . PRO B 1 68 ? 11.078 -14.75 5.625 1 97 68 PRO B O 1
ATOM 3075 N N . LEU B 1 69 ? 12.125 -14.227 7.516 1 95.25 69 LEU B N 1
ATOM 3076 C CA . LEU B 1 69 ? 11.391 -15.203 8.32 1 95.25 69 LEU B CA 1
ATOM 3077 C C . LEU B 1 69 ? 10 -14.68 8.664 1 95.25 69 LEU B C 1
ATOM 3079 O O . LEU B 1 69 ? 9.031 -15.445 8.68 1 95.25 69 LEU B O 1
ATOM 3083 N N . SER B 1 70 ? 9.898 -13.414 8.891 1 96.81 70 SER B N 1
ATOM 3084 C CA . SER B 1 70 ? 8.648 -12.867 9.406 1 96.81 70 SER B CA 1
ATOM 3085 C C . SER B 1 70 ? 7.578 -12.805 8.328 1 96.81 70 SER B C 1
ATOM 3087 O O . SER B 1 70 ? 7.816 -12.266 7.238 1 96.81 70 SER B O 1
ATOM 3089 N N . PRO B 1 71 ? 6.367 -13.297 8.633 1 97.94 71 PRO B N 1
ATOM 3090 C CA . PRO B 1 71 ? 5.285 -13.195 7.652 1 97.94 71 PRO B CA 1
ATOM 3091 C C . PRO B 1 71 ? 5.012 -11.75 7.223 1 97.94 71 PRO B C 1
ATOM 3093 O O . PRO B 1 71 ? 4.633 -11.508 6.074 1 97.94 71 PRO B O 1
ATOM 3096 N N . ALA B 1 72 ? 5.285 -10.828 8.102 1 97.44 72 ALA B N 1
ATOM 3097 C CA . ALA B 1 72 ? 4.98 -9.43 7.828 1 97.44 72 ALA B CA 1
ATOM 3098 C C . ALA B 1 72 ? 5.863 -8.883 6.707 1 97.44 72 ALA B C 1
ATOM 3100 O O . ALA B 1 72 ? 5.602 -7.805 6.172 1 97.44 72 ALA B O 1
ATOM 3101 N N . SER B 1 73 ? 6.836 -9.617 6.242 1 97.88 73 SER B N 1
ATOM 3102 C CA . SER B 1 73 ? 7.758 -9.188 5.195 1 97.88 73 SER B CA 1
ATOM 3103 C C . SER B 1 73 ? 7.32 -9.711 3.83 1 97.88 73 SER B C 1
ATOM 3105 O O . SER B 1 73 ? 8.086 -9.656 2.867 1 97.88 73 SER B O 1
ATOM 3107 N N . TYR B 1 74 ? 6.105 -10.242 3.725 1 98.62 74 TYR B N 1
ATOM 3108 C CA . TYR B 1 74 ? 5.676 -10.883 2.488 1 98.62 74 TYR B CA 1
ATOM 3109 C C . TYR B 1 74 ? 4.387 -10.266 1.966 1 98.62 74 TYR B C 1
ATOM 3111 O O . TYR B 1 74 ? 3.65 -10.898 1.207 1 98.62 74 TYR B O 1
ATOM 3119 N N . THR B 1 75 ? 4.074 -9.055 2.416 1 98.69 75 THR B N 1
ATOM 3120 C CA . THR B 1 75 ? 2.885 -8.398 1.892 1 98.69 75 THR B CA 1
ATOM 3121 C C . THR B 1 75 ? 3.012 -8.172 0.388 1 98.69 75 THR B C 1
ATOM 3123 O O . THR B 1 75 ? 4.113 -8.227 -0.164 1 98.69 75 THR B O 1
ATOM 3126 N N . ALA B 1 76 ? 1.885 -7.922 -0.257 1 98.5 76 ALA B N 1
ATOM 3127 C CA . ALA B 1 76 ? 1.869 -7.574 -1.676 1 98.5 76 ALA B CA 1
ATOM 3128 C C . ALA B 1 76 ? 2.793 -6.395 -1.963 1 98.5 76 ALA B C 1
ATOM 3130 O O . ALA B 1 76 ? 3.408 -6.324 -3.029 1 98.5 76 ALA B O 1
ATOM 3131 N N . PHE B 1 77 ? 2.91 -5.523 -1.012 1 98.81 77 PHE B N 1
ATOM 3132 C CA . PHE B 1 77 ? 3.717 -4.316 -1.146 1 98.81 77 PHE B CA 1
ATOM 3133 C C . PHE B 1 77 ? 5.203 -4.656 -1.176 1 98.81 77 PHE B C 1
ATOM 3135 O O . PHE B 1 77 ? 5.965 -4.07 -1.945 1 98.81 77 PHE B O 1
ATOM 3142 N N . HIS B 1 78 ? 5.598 -5.602 -0.4 1 98.75 78 HIS B N 1
ATOM 3143 C CA . HIS B 1 78 ? 6.977 -6.07 -0.441 1 98.75 78 HIS B CA 1
ATOM 3144 C C . HIS B 1 78 ? 7.297 -6.727 -1.78 1 98.75 78 HIS B C 1
ATOM 3146 O O . HIS B 1 78 ? 8.312 -6.418 -2.402 1 98.75 78 HIS B O 1
ATOM 3152 N N . ILE B 1 79 ? 6.414 -7.594 -2.199 1 98.88 79 ILE B N 1
ATOM 3153 C CA . ILE B 1 79 ? 6.691 -8.406 -3.379 1 98.88 79 ILE B CA 1
ATOM 3154 C C . ILE B 1 79 ? 6.66 -7.523 -4.629 1 98.88 79 ILE B C 1
ATOM 3156 O O . ILE B 1 79 ? 7.566 -7.582 -5.461 1 98.88 79 ILE B O 1
ATOM 3160 N N . VAL B 1 80 ? 5.637 -6.699 -4.777 1 98.94 80 VAL B N 1
ATOM 3161 C CA . VAL B 1 80 ? 5.586 -5.789 -5.918 1 98.94 80 VAL B CA 1
ATOM 3162 C C . VAL B 1 80 ? 6.742 -4.797 -5.84 1 98.94 80 VAL B C 1
ATOM 3164 O O . VAL B 1 80 ? 7.312 -4.418 -6.867 1 98.94 80 VAL B O 1
ATOM 3167 N N . GLY B 1 81 ? 7.078 -4.355 -4.582 1 98.81 81 GLY B N 1
ATOM 3168 C CA . GLY B 1 81 ? 8.25 -3.51 -4.418 1 98.81 81 GLY B CA 1
ATOM 3169 C C . GLY B 1 81 ? 9.523 -4.145 -4.941 1 98.81 81 GLY B C 1
ATOM 3170 O O . GLY B 1 81 ? 10.328 -3.479 -5.602 1 98.81 81 GLY B O 1
ATOM 3171 N N . ASP B 1 82 ? 9.719 -5.422 -4.652 1 98.81 82 ASP B N 1
ATOM 3172 C CA . ASP B 1 82 ? 10.867 -6.152 -5.184 1 98.81 82 ASP B CA 1
ATOM 3173 C C . ASP B 1 82 ? 10.875 -6.125 -6.707 1 98.81 82 ASP B C 1
ATOM 3175 O O . ASP B 1 82 ? 11.93 -5.934 -7.324 1 98.81 82 ASP B O 1
ATOM 3179 N N . LEU B 1 83 ? 9.727 -6.293 -7.285 1 98.88 83 LEU B N 1
ATOM 3180 C CA . LEU B 1 83 ? 9.617 -6.387 -8.734 1 98.88 83 LEU B CA 1
ATOM 3181 C C . LEU B 1 83 ? 9.891 -5.039 -9.391 1 98.88 83 LEU B C 1
ATOM 3183 O O . LEU B 1 83 ? 10.562 -4.973 -10.422 1 98.88 83 LEU B O 1
ATOM 3187 N N . ILE B 1 84 ? 9.367 -3.959 -8.82 1 98.75 84 ILE B N 1
ATOM 3188 C CA . ILE B 1 84 ? 9.633 -2.625 -9.344 1 98.75 84 ILE B CA 1
ATOM 3189 C C . ILE B 1 84 ? 11.133 -2.332 -9.281 1 98.75 84 ILE B C 1
ATOM 3191 O O . ILE B 1 84 ? 11.719 -1.842 -10.25 1 98.75 84 ILE B O 1
ATOM 3195 N N . ALA B 1 85 ? 11.734 -2.664 -8.141 1 98.44 85 ALA B N 1
ATOM 3196 C CA . ALA B 1 85 ? 13.172 -2.445 -7.996 1 98.44 85 ALA B CA 1
ATOM 3197 C C . ALA B 1 85 ? 13.953 -3.273 -9.008 1 98.44 85 ALA B C 1
ATOM 3199 O O . ALA B 1 85 ? 14.945 -2.799 -9.57 1 98.44 85 ALA B O 1
ATOM 3200 N N . LEU B 1 86 ? 13.531 -4.492 -9.195 1 98.44 86 LEU B N 1
ATOM 3201 C CA . LEU B 1 86 ? 14.164 -5.352 -10.195 1 98.44 86 LEU B CA 1
ATOM 3202 C C . LEU B 1 86 ? 14.086 -4.719 -11.578 1 98.44 86 LEU B C 1
ATOM 3204 O O . LEU B 1 86 ? 15.102 -4.629 -12.281 1 98.44 86 LEU B O 1
ATOM 3208 N N . LEU B 1 87 ? 12.898 -4.293 -12.008 1 98.31 87 LEU B N 1
ATOM 3209 C CA . LEU B 1 87 ? 12.711 -3.676 -13.312 1 98.31 87 LEU B CA 1
ATOM 3210 C C . LEU B 1 87 ? 13.586 -2.432 -13.453 1 98.31 87 LEU B C 1
ATOM 3212 O O . LEU B 1 87 ? 14.211 -2.227 -14.492 1 98.31 87 LEU B O 1
ATOM 3216 N N . ASP B 1 88 ? 13.641 -1.639 -12.391 1 97.69 88 ASP B N 1
ATOM 3217 C CA . ASP B 1 88 ? 14.461 -0.429 -12.414 1 97.69 88 ASP B CA 1
ATOM 3218 C C . ASP B 1 88 ? 15.938 -0.77 -12.602 1 97.69 88 ASP B C 1
ATOM 3220 O O . ASP B 1 88 ? 16.625 -0.136 -13.398 1 97.69 88 ASP B O 1
ATOM 3224 N N . LYS B 1 89 ? 16.391 -1.748 -11.859 1 97.12 89 LYS B N 1
ATOM 3225 C CA . LYS B 1 89 ? 17.781 -2.162 -11.945 1 97.12 89 LYS B CA 1
ATOM 3226 C C . LYS B 1 89 ? 18.125 -2.678 -13.336 1 97.12 89 LYS B C 1
ATOM 3228 O O . LYS B 1 89 ? 19.25 -2.506 -13.812 1 97.12 89 LYS B O 1
ATOM 3233 N N . LEU B 1 90 ? 17.156 -3.25 -13.977 1 96.25 90 LEU B N 1
ATOM 3234 C CA . LEU B 1 90 ? 17.375 -3.83 -15.297 1 96.25 90 LEU B CA 1
ATOM 3235 C C . LEU B 1 90 ? 17.078 -2.816 -16.391 1 96.25 90 LEU B C 1
ATOM 3237 O O . LEU B 1 90 ? 17.203 -3.121 -17.578 1 96.25 90 LEU B O 1
ATOM 3241 N N . GLY B 1 91 ? 16.656 -1.636 -16.047 1 96.56 91 GLY B N 1
ATOM 3242 C CA . GLY B 1 91 ? 16.359 -0.592 -17.016 1 96.56 91 GLY B CA 1
ATOM 3243 C C . GLY B 1 91 ? 15.125 -0.885 -17.859 1 96.56 91 GLY B C 1
ATOM 3244 O O . GLY B 1 91 ? 15.07 -0.532 -19.031 1 96.56 91 GLY B O 1
ATOM 3245 N N . ILE B 1 92 ? 14.164 -1.605 -17.297 1 97.62 92 ILE B N 1
ATOM 3246 C CA . ILE B 1 92 ? 12.953 -1.999 -18.016 1 97.62 92 ILE B CA 1
ATOM 3247 C C . ILE B 1 92 ? 11.805 -1.086 -17.609 1 97.62 92 ILE B C 1
ATOM 3249 O O . ILE B 1 92 ? 11.438 -1.012 -16.438 1 97.62 92 ILE B O 1
ATOM 3253 N N . GLU B 1 93 ? 11.195 -0.448 -18.516 1 97.38 93 GLU B N 1
ATOM 3254 C CA . GLU B 1 93 ? 10.141 0.522 -18.234 1 97.38 93 GLU B CA 1
ATOM 3255 C C . GLU B 1 93 ? 8.781 -0.161 -18.109 1 97.38 93 GLU B C 1
ATOM 3257 O O . GLU B 1 93 ? 8.023 0.127 -17.188 1 97.38 93 GLU B O 1
ATOM 3262 N N . GLN B 1 94 ? 8.492 -1.054 -19.047 1 97.81 94 GLN B N 1
ATOM 3263 C CA . GLN B 1 94 ? 7.199 -1.727 -19.094 1 97.81 94 GLN B CA 1
ATOM 3264 C C . GLN B 1 94 ? 7.359 -3.199 -19.453 1 97.81 94 GLN B C 1
ATOM 3266 O O . GLN B 1 94 ? 8.289 -3.57 -20.172 1 97.81 94 GLN B O 1
ATOM 3271 N N . VAL B 1 95 ? 6.406 -4.016 -18.969 1 98.75 95 VAL B N 1
ATOM 3272 C CA . VAL B 1 95 ? 6.531 -5.449 -19.234 1 98.75 95 VAL B CA 1
ATOM 3273 C C . VAL B 1 95 ? 5.168 -6.023 -19.625 1 98.75 95 VAL B C 1
ATOM 3275 O O . VAL B 1 95 ? 4.129 -5.445 -19.297 1 98.75 95 VAL B O 1
ATOM 3278 N N . PHE B 1 96 ? 5.188 -7.133 -20.406 1 98.88 96 PHE B N 1
ATOM 3279 C CA . PHE B 1 96 ? 4.098 -8.102 -20.375 1 98.88 96 PHE B CA 1
ATOM 3280 C C . PHE B 1 96 ? 4.152 -8.93 -19.094 1 98.88 96 PHE B C 1
ATOM 3282 O O . PHE B 1 96 ? 5.164 -9.578 -18.812 1 98.88 96 PHE B O 1
ATOM 3289 N N . LEU B 1 97 ? 3.123 -8.852 -18.328 1 98.94 97 LEU B N 1
ATOM 3290 C CA . LEU B 1 97 ? 3.135 -9.484 -17.016 1 98.94 97 LEU B CA 1
ATOM 3291 C C . LEU B 1 97 ? 2.301 -10.758 -17.016 1 98.94 97 LEU B C 1
ATOM 3293 O O . LEU B 1 97 ? 1.124 -10.742 -17.375 1 98.94 97 LEU B O 1
ATOM 3297 N N . VAL B 1 98 ? 2.906 -11.883 -16.656 1 98.94 98 VAL B N 1
ATOM 3298 C CA . VAL B 1 98 ? 2.225 -13.172 -16.625 1 98.94 98 VAL B CA 1
ATOM 3299 C C . VAL B 1 98 ? 2.35 -13.773 -15.219 1 98.94 98 VAL B C 1
ATOM 3301 O O . VAL B 1 98 ? 3.459 -13.938 -14.703 1 98.94 98 VAL B O 1
ATOM 3304 N N . GLY B 1 99 ? 1.261 -14.047 -14.578 1 98.94 99 GLY B N 1
ATOM 3305 C CA . GLY B 1 99 ? 1.276 -14.609 -13.234 1 98.94 99 GLY B CA 1
ATOM 3306 C C . GLY B 1 99 ? 0.486 -15.898 -13.117 1 98.94 99 GLY B C 1
ATOM 3307 O O . GLY B 1 99 ? -0.53 -16.078 -13.789 1 98.94 99 GLY B O 1
ATOM 3308 N N . HIS B 1 100 ? 0.889 -16.812 -12.273 1 98.94 100 HIS B N 1
ATOM 3309 C CA . HIS B 1 100 ? 0.197 -18.062 -11.938 1 98.94 100 HIS B CA 1
ATOM 3310 C C . HIS B 1 100 ? 0.034 -18.219 -10.43 1 98.94 100 HIS B C 1
ATOM 3312 O O . HIS B 1 100 ? 0.984 -18 -9.672 1 98.94 100 HIS B O 1
ATOM 3318 N N . ASP B 1 101 ? -1.209 -18.594 -9.961 1 98.38 101 ASP B N 1
ATOM 3319 C CA . ASP B 1 101 ? -1.444 -18.891 -8.547 1 98.38 101 ASP B CA 1
ATOM 3320 C C . ASP B 1 101 ? -1.134 -17.672 -7.676 1 98.38 101 ASP B C 1
ATOM 3322 O O . ASP B 1 101 ? -1.706 -16.609 -7.867 1 98.38 101 ASP B O 1
ATOM 3326 N N . TRP B 1 102 ? -0.212 -17.766 -6.746 1 98.69 102 TRP B N 1
ATOM 3327 C CA . TRP B 1 102 ? 0.179 -16.594 -5.969 1 98.69 102 TRP B CA 1
ATOM 3328 C C . TRP B 1 102 ? 0.792 -15.531 -6.867 1 98.69 102 TRP B C 1
ATOM 3330 O O . TRP B 1 102 ? 0.632 -14.336 -6.613 1 98.69 102 TRP B O 1
ATOM 3340 N N . GLY B 1 103 ? 1.513 -15.961 -7.871 1 98.88 103 GLY B N 1
ATOM 3341 C CA . GLY B 1 103 ? 2.018 -15 -8.836 1 98.88 103 GLY B CA 1
ATOM 3342 C C . GLY B 1 103 ? 0.917 -14.219 -9.531 1 98.88 103 GLY B C 1
ATOM 3343 O O . GLY B 1 103 ? 1.087 -13.039 -9.844 1 98.88 103 GLY B O 1
ATOM 3344 N N . ALA B 1 104 ? -0.178 -14.875 -9.805 1 98.88 104 ALA B N 1
ATOM 3345 C CA . ALA B 1 104 ? -1.327 -14.18 -10.383 1 98.88 104 ALA B CA 1
ATOM 3346 C C . ALA B 1 104 ? -1.886 -13.141 -9.414 1 98.88 104 ALA B C 1
ATOM 3348 O O . ALA B 1 104 ? -2.201 -12.023 -9.812 1 98.88 104 ALA B O 1
ATOM 3349 N N . MET B 1 105 ? -2.025 -13.523 -8.133 1 98.56 105 MET B N 1
ATOM 3350 C CA . MET B 1 105 ? -2.492 -12.57 -7.125 1 98.56 105 MET B CA 1
ATOM 3351 C C . MET B 1 105 ? -1.578 -11.352 -7.062 1 98.56 105 MET B C 1
ATOM 3353 O O . MET B 1 105 ? -2.053 -10.219 -7.027 1 98.56 105 MET B O 1
ATOM 3357 N N . ILE B 1 106 ? -0.302 -11.594 -7.055 1 98.88 106 ILE B N 1
ATOM 3358 C CA . ILE B 1 106 ? 0.68 -10.516 -7.012 1 98.88 106 ILE B CA 1
ATOM 3359 C C . ILE B 1 106 ? 0.561 -9.656 -8.266 1 98.88 106 ILE B C 1
ATOM 3361 O O . ILE B 1 106 ? 0.67 -8.43 -8.203 1 98.88 106 ILE B O 1
ATOM 3365 N N . ALA B 1 107 ? 0.329 -10.281 -9.383 1 98.94 107 ALA B N 1
ATOM 3366 C CA . ALA B 1 107 ? 0.171 -9.547 -10.641 1 98.94 107 ALA B CA 1
ATOM 3367 C C . ALA B 1 107 ? -1.039 -8.617 -10.578 1 98.94 107 ALA B C 1
ATOM 3369 O O . ALA B 1 107 ? -0.987 -7.488 -11.078 1 98.94 107 ALA B O 1
ATOM 3370 N N . TRP B 1 108 ? -2.135 -9.102 -10.023 1 98.88 108 TRP B N 1
ATOM 3371 C CA . TRP B 1 108 ? -3.299 -8.234 -9.859 1 98.88 108 TRP B CA 1
ATOM 3372 C C . TRP B 1 108 ? -2.969 -7.043 -8.969 1 98.88 108 TRP B C 1
ATOM 3374 O O . TRP B 1 108 ? -3.33 -5.906 -9.289 1 98.88 108 TRP B O 1
ATOM 3384 N N . TYR B 1 109 ? -2.266 -7.266 -7.859 1 98.81 109 TYR B N 1
ATOM 3385 C CA . TYR B 1 109 ? -1.835 -6.16 -7.008 1 98.81 109 TYR B CA 1
ATOM 3386 C C . TYR B 1 109 ? -0.936 -5.199 -7.781 1 98.81 109 TYR B C 1
ATOM 3388 O O . TYR B 1 109 ? -1.046 -3.98 -7.629 1 98.81 109 TYR B O 1
ATOM 3396 N N . PHE B 1 110 ? -0.041 -5.824 -8.578 1 98.88 110 PHE B N 1
ATOM 3397 C CA . PHE B 1 110 ? 0.839 -5.023 -9.422 1 98.88 110 PHE B CA 1
ATOM 3398 C C . PHE B 1 110 ? 0.03 -4.105 -10.328 1 98.88 110 PHE B C 1
ATOM 3400 O O . PHE B 1 110 ? 0.362 -2.926 -10.477 1 98.88 110 PHE B O 1
ATOM 3407 N N . CYS B 1 111 ? -1.077 -4.5 -10.867 1 98.81 111 CYS B N 1
ATOM 3408 C CA . CYS B 1 111 ? -1.959 -3.707 -11.711 1 98.81 111 CYS B CA 1
ATOM 3409 C C . CYS B 1 111 ? -2.578 -2.557 -10.93 1 98.81 111 CYS B C 1
ATOM 3411 O O . CYS B 1 111 ? -2.799 -1.475 -11.477 1 98.81 111 CYS B O 1
ATOM 3413 N N . TRP B 1 112 ? -2.881 -2.803 -9.656 1 98.5 112 TRP B N 1
ATOM 3414 C CA . TRP B 1 112 ? -3.396 -1.748 -8.789 1 98.5 112 TRP B CA 1
ATOM 3415 C C . TRP B 1 112 ? -2.33 -0.691 -8.523 1 98.5 112 TRP B C 1
ATOM 3417 O O . TRP B 1 112 ? -2.6 0.509 -8.609 1 98.5 112 TRP B O 1
ATOM 3427 N N . PHE B 1 113 ? -1.146 -1.149 -8.242 1 98.62 113 PHE B N 1
ATOM 3428 C CA . PHE B 1 113 ? -0.107 -0.295 -7.676 1 98.62 113 PHE B CA 1
ATOM 3429 C C . PHE B 1 113 ? 0.615 0.473 -8.781 1 98.62 113 PHE B C 1
ATOM 3431 O O . PHE B 1 113 ? 0.889 1.666 -8.633 1 98.62 113 PHE B O 1
ATOM 3438 N N . ARG B 1 114 ? 0.924 -0.227 -9.867 1 98.62 114 ARG B N 1
ATOM 3439 C CA . ARG B 1 114 ? 1.763 0.342 -10.914 1 98.62 114 ARG B CA 1
ATOM 3440 C C . ARG B 1 114 ? 1.281 -0.092 -12.297 1 98.62 114 ARG B C 1
ATOM 3442 O O . ARG B 1 114 ? 2.018 -0.741 -13.039 1 98.62 114 ARG B O 1
ATOM 3449 N N . PRO B 1 115 ? 0.077 0.321 -12.633 1 98.5 115 PRO B N 1
ATOM 3450 C CA . PRO B 1 115 ? -0.413 -0.035 -13.969 1 98.5 115 PRO B CA 1
ATOM 3451 C C . PRO B 1 115 ? 0.444 0.554 -15.086 1 98.5 115 PRO B C 1
ATOM 3453 O O . PRO B 1 115 ? 0.469 0.017 -16.203 1 98.5 115 PRO B O 1
ATOM 3456 N N . ASP B 1 116 ? 1.185 1.597 -14.766 1 98.06 116 ASP B N 1
ATOM 3457 C CA . ASP B 1 116 ? 2.021 2.291 -15.742 1 98.06 116 ASP B CA 1
ATOM 3458 C C . ASP B 1 116 ? 3.178 1.406 -16.203 1 98.06 116 ASP B C 1
ATOM 3460 O O . ASP B 1 116 ? 3.783 1.66 -17.25 1 98.06 116 ASP B O 1
ATOM 3464 N N . ARG B 1 117 ? 3.5 0.344 -15.445 1 98.69 117 ARG B N 1
ATOM 3465 C CA . ARG B 1 117 ? 4.648 -0.509 -15.742 1 98.69 117 ARG B CA 1
ATOM 3466 C C . ARG B 1 117 ? 4.215 -1.779 -16.469 1 98.69 117 ARG B C 1
ATOM 3468 O O . ARG B 1 117 ? 5.031 -2.668 -16.719 1 98.69 117 ARG B O 1
ATOM 3475 N N . ILE B 1 118 ? 2.914 -1.893 -16.844 1 98.81 118 ILE B N 1
ATOM 3476 C CA . ILE B 1 118 ? 2.387 -3.129 -17.406 1 98.81 118 ILE B CA 1
ATOM 3477 C C . ILE B 1 118 ? 1.73 -2.842 -18.766 1 98.81 118 ILE B C 1
ATOM 3479 O O . ILE B 1 118 ? 0.825 -2.01 -18.844 1 98.81 118 ILE B O 1
ATOM 3483 N N . LYS B 1 119 ? 2.178 -3.512 -19.766 1 98.38 119 LYS B N 1
ATOM 3484 C CA . LYS B 1 119 ? 1.531 -3.4 -21.062 1 98.38 119 LYS B CA 1
ATOM 3485 C C . LYS B 1 119 ? 0.228 -4.195 -21.109 1 98.38 119 LYS B C 1
ATOM 3487 O O . LYS B 1 119 ? -0.817 -3.664 -21.484 1 98.38 119 LYS B O 1
ATOM 3492 N N . VAL B 1 120 ? 0.266 -5.453 -20.734 1 98.44 120 VAL B N 1
ATOM 3493 C CA . VAL B 1 120 ? -0.893 -6.316 -20.547 1 98.44 120 VAL B CA 1
ATOM 3494 C C . VAL B 1 120 ? -0.617 -7.301 -19.406 1 98.44 120 VAL B C 1
ATOM 3496 O O . VAL B 1 120 ? 0.54 -7.547 -19.062 1 98.44 120 VAL B O 1
ATOM 3499 N N . VAL B 1 121 ? -1.687 -7.785 -18.797 1 98.81 121 VAL B N 1
ATOM 3500 C CA . VAL B 1 121 ? -1.555 -8.805 -17.75 1 98.81 121 VAL B CA 1
ATOM 3501 C C . VAL B 1 121 ? -2.262 -10.086 -18.203 1 98.81 121 VAL B C 1
ATOM 3503 O O . VAL B 1 121 ? -3.369 -10.031 -18.734 1 98.81 121 VAL B O 1
ATOM 3506 N N . ILE B 1 122 ? -1.556 -11.195 -18.125 1 98.94 122 ILE B N 1
ATOM 3507 C CA . ILE B 1 122 ? -2.105 -12.523 -18.391 1 98.94 122 ILE B CA 1
ATOM 3508 C C . ILE B 1 122 ? -1.983 -13.391 -17.141 1 98.94 122 ILE B C 1
ATOM 3510 O O . ILE B 1 122 ? -0.891 -13.852 -16.812 1 98.94 122 ILE B O 1
ATOM 3514 N N . ASN B 1 123 ? -3.104 -13.602 -16.5 1 98.81 123 ASN B N 1
ATOM 3515 C CA . ASN B 1 123 ? -3.076 -14.352 -15.258 1 98.81 123 ASN B CA 1
ATOM 3516 C C . ASN B 1 123 ? -3.666 -15.742 -15.422 1 98.81 123 ASN B C 1
ATOM 3518 O O . ASN B 1 123 ? -4.668 -15.922 -16.125 1 98.81 123 ASN B O 1
ATOM 3522 N N . LEU B 1 124 ? -2.965 -16.656 -14.828 1 98.88 124 LEU B N 1
ATOM 3523 C CA . LEU B 1 124 ? -3.336 -18.062 -14.883 1 98.88 124 LEU B CA 1
ATOM 3524 C C . LEU B 1 124 ? -3.877 -18.531 -13.539 1 98.88 124 LEU B C 1
ATOM 3526 O O . LEU B 1 124 ? -3.289 -18.25 -12.492 1 98.88 124 LEU B O 1
ATOM 3530 N N . SER B 1 125 ? -5.07 -19.172 -13.508 1 98.56 125 SER B N 1
ATOM 3531 C CA . SER B 1 125 ? -5.625 -20.016 -12.453 1 98.56 125 SER B CA 1
ATOM 3532 C C . SER B 1 125 ? -6.324 -19.188 -11.391 1 98.56 125 SER B C 1
ATOM 3534 O O . SER B 1 125 ? -7.25 -19.656 -10.727 1 98.56 125 SER B O 1
ATOM 3536 N N . VAL B 1 126 ? -5.902 -17.953 -11.117 1 98.38 126 VAL B N 1
ATOM 3537 C CA . VAL B 1 126 ? -6.496 -17.141 -10.062 1 98.38 126 VAL B CA 1
ATOM 3538 C C . VAL B 1 126 ? -7.043 -15.844 -10.648 1 98.38 126 VAL B C 1
ATOM 3540 O O . VAL B 1 126 ? -6.281 -14.984 -11.094 1 98.38 126 VAL B O 1
ATOM 3543 N N . PRO B 1 127 ? -8.352 -15.664 -10.688 1 98.44 127 PRO B N 1
ATOM 3544 C CA . PRO B 1 127 ? -8.93 -14.406 -11.172 1 98.44 127 PRO B CA 1
ATOM 3545 C C . PRO B 1 127 ? -8.75 -13.258 -10.18 1 98.44 127 PRO B C 1
ATOM 3547 O O . PRO B 1 127 ? -8.219 -13.461 -9.086 1 98.44 127 PRO B O 1
ATOM 3550 N N . PHE B 1 128 ? -9.125 -12.109 -10.617 1 98.12 128 PHE B N 1
ATOM 3551 C CA . PHE B 1 128 ? -9.094 -10.961 -9.727 1 98.12 128 PHE B CA 1
ATOM 3552 C C . PHE B 1 128 ? -10.234 -11.023 -8.719 1 98.12 128 PHE B C 1
ATOM 3554 O O . PHE B 1 128 ? -11.398 -11.188 -9.102 1 98.12 128 PHE B O 1
ATOM 3561 N N . PHE B 1 129 ? -9.891 -10.969 -7.473 1 94.31 129 PHE B N 1
ATOM 3562 C CA . PHE B 1 129 ? -10.867 -10.828 -6.398 1 94.31 129 PHE B CA 1
ATOM 3563 C C . PHE B 1 129 ? -10.82 -9.43 -5.801 1 94.31 129 PHE B C 1
ATOM 3565 O O . PHE B 1 129 ? -9.891 -9.102 -5.055 1 94.31 129 PHE B O 1
ATOM 3572 N N . PRO B 1 130 ? -11.859 -8.609 -6.074 1 95.94 130 PRO B N 1
ATOM 3573 C CA . PRO B 1 130 ? -11.859 -7.293 -5.426 1 95.94 130 PRO B CA 1
ATOM 3574 C C . PRO B 1 130 ? -11.859 -7.387 -3.902 1 95.94 130 PRO B C 1
ATOM 3576 O O . PRO B 1 130 ? -12.336 -8.383 -3.344 1 95.94 130 PRO B O 1
ATOM 3579 N N . ARG B 1 131 ? -11.305 -6.383 -3.271 1 96.44 131 ARG B N 1
ATOM 3580 C CA . ARG B 1 131 ? -11.289 -6.379 -1.812 1 96.44 131 ARG B CA 1
ATOM 3581 C C . ARG B 1 131 ? -12.703 -6.316 -1.252 1 96.44 131 ARG B C 1
ATOM 3583 O O . ARG B 1 131 ? -13.5 -5.457 -1.646 1 96.44 131 ARG B O 1
ATOM 3590 N N . ASN B 1 132 ? -13.039 -7.27 -0.442 1 95 132 ASN B N 1
ATOM 3591 C CA . ASN B 1 132 ? -14.258 -7.219 0.358 1 95 132 ASN B CA 1
ATOM 3592 C C . ASN B 1 132 ? -14.016 -6.523 1.694 1 95 132 ASN B C 1
ATOM 3594 O O . ASN B 1 132 ? -13.336 -7.059 2.566 1 95 132 ASN B O 1
ATOM 3598 N N . PRO B 1 133 ? -14.562 -5.332 1.866 1 93.69 133 PRO B N 1
ATOM 3599 C CA . PRO B 1 133 ? -14.234 -4.551 3.061 1 93.69 133 PRO B CA 1
ATOM 3600 C C . PRO B 1 133 ? -14.703 -5.215 4.352 1 93.69 133 PRO B C 1
ATOM 3602 O O . PRO B 1 133 ? -14.281 -4.824 5.441 1 93.69 133 PRO B O 1
ATOM 3605 N N . THR B 1 134 ? -15.555 -6.238 4.285 1 92.38 134 THR B N 1
ATOM 3606 C CA . THR B 1 134 ? -16.141 -6.789 5.5 1 92.38 134 THR B CA 1
ATOM 3607 C C . THR B 1 134 ? -15.609 -8.195 5.773 1 92.38 134 THR B C 1
ATOM 3609 O O . THR B 1 134 ? -15.883 -8.773 6.828 1 92.38 134 THR B O 1
ATOM 3612 N N . LEU B 1 135 ? -14.898 -8.734 4.832 1 92.62 135 LEU B N 1
ATOM 3613 C CA . LEU B 1 135 ? -14.477 -10.125 4.961 1 92.62 135 LEU B CA 1
ATOM 3614 C C . LEU B 1 135 ? -13.133 -10.352 4.27 1 92.62 135 LEU B C 1
ATOM 3616 O O . LEU B 1 135 ? -13.008 -10.141 3.061 1 92.62 135 LEU B O 1
ATOM 3620 N N . ASP B 1 136 ? -12.156 -10.812 5.094 1 92.19 136 ASP B N 1
ATOM 3621 C CA . ASP B 1 136 ? -10.898 -11.117 4.414 1 92.19 136 ASP B CA 1
ATOM 3622 C C . ASP B 1 136 ? -10.891 -12.547 3.887 1 92.19 136 ASP B C 1
ATOM 3624 O O . ASP B 1 136 ? -11.828 -13.312 4.133 1 92.19 136 ASP B O 1
ATOM 3628 N N . LEU B 1 137 ? -9.867 -12.953 3.15 1 91.62 137 LEU B N 1
ATOM 3629 C CA . LEU B 1 137 ? -9.781 -14.219 2.43 1 91.62 137 LEU B CA 1
ATOM 3630 C C . LEU B 1 137 ? -9.852 -15.398 3.395 1 91.62 137 LEU B C 1
ATOM 3632 O O . LEU B 1 137 ? -10.609 -16.344 3.176 1 91.62 137 LEU B O 1
ATOM 3636 N N . ALA B 1 138 ? -9.078 -15.344 4.453 1 93.75 138 ALA B N 1
ATOM 3637 C CA . ALA B 1 138 ? -9.008 -16.453 5.402 1 93.75 138 ALA B CA 1
ATOM 3638 C C . ALA B 1 138 ? -10.359 -16.672 6.082 1 93.75 138 ALA B C 1
ATOM 3640 O O . ALA B 1 138 ? -10.797 -17.812 6.246 1 93.75 138 ALA B O 1
ATOM 3641 N N . GLU B 1 139 ? -11.016 -15.594 6.434 1 94.31 139 GLU B N 1
ATOM 3642 C CA . GLU B 1 139 ? -12.344 -15.695 7.039 1 94.31 139 GLU B CA 1
ATOM 3643 C C . GLU B 1 139 ? -13.352 -16.297 6.066 1 94.31 139 GLU B C 1
ATOM 3645 O O . GLU B 1 139 ? -14.195 -17.094 6.457 1 94.31 139 GLU B O 1
ATOM 3650 N N . GLY B 1 140 ? -13.266 -15.859 4.875 1 94.56 140 GLY B N 1
ATOM 3651 C CA . GLY B 1 140 ? -14.133 -16.438 3.854 1 94.56 140 GLY B CA 1
ATOM 3652 C C . GLY B 1 140 ? -13.93 -17.922 3.662 1 94.56 140 GLY B C 1
ATOM 3653 O O . GLY B 1 140 ? -14.898 -18.688 3.59 1 94.56 140 GLY B O 1
ATOM 3654 N N . PHE B 1 141 ? -12.664 -18.359 3.611 1 96.31 141 PHE B N 1
ATOM 3655 C CA . PHE B 1 141 ? -12.352 -19.766 3.424 1 96.31 141 PHE B CA 1
ATOM 3656 C C . PHE B 1 141 ? -12.773 -20.578 4.641 1 96.31 141 PHE B C 1
ATOM 3658 O O . PHE B 1 141 ? -13.266 -21.703 4.504 1 96.31 141 PHE B O 1
ATOM 3665 N N . ARG B 1 142 ? -12.578 -20.047 5.777 1 95.94 142 ARG B N 1
ATOM 3666 C CA . ARG B 1 142 ? -13.031 -20.734 6.984 1 95.94 142 ARG B CA 1
ATOM 3667 C C . ARG B 1 142 ? -14.531 -20.969 6.945 1 95.94 142 ARG B C 1
ATOM 3669 O O . ARG B 1 142 ? -15 -22.062 7.281 1 95.94 142 ARG B O 1
ATOM 3676 N N . ALA B 1 143 ? -15.258 -19.922 6.578 1 95.5 143 ALA B N 1
ATOM 3677 C CA . ALA B 1 143 ? -16.719 -20.016 6.52 1 95.5 143 ALA B CA 1
ATOM 3678 C C . ALA B 1 143 ? -17.156 -21.047 5.492 1 95.5 143 ALA B C 1
ATOM 3680 O O . ALA B 1 143 ? -18.141 -21.766 5.703 1 95.5 143 ALA B O 1
ATOM 3681 N N . SER B 1 144 ? -16.438 -21.156 4.449 1 94.56 144 SER B N 1
ATOM 3682 C CA . SER B 1 144 ? -16.844 -22.016 3.332 1 94.56 144 SER B CA 1
ATOM 3683 C C . SER B 1 144 ? -16.375 -23.453 3.537 1 94.56 144 SER B C 1
ATOM 3685 O O . SER B 1 144 ? -17.078 -24.391 3.158 1 94.56 144 SER B O 1
ATOM 3687 N N . PHE B 1 145 ? -15.148 -23.641 4.145 1 96.12 145 PHE B N 1
ATOM 3688 C CA . PHE B 1 145 ? -14.531 -24.953 4.062 1 96.12 145 PHE B CA 1
ATOM 3689 C C . PHE B 1 145 ? -14.141 -25.453 5.445 1 96.12 145 PHE B C 1
ATOM 3691 O O . PHE B 1 145 ? -13.82 -26.641 5.617 1 96.12 145 PHE B O 1
ATOM 3698 N N . GLY B 1 146 ? -14.148 -24.578 6.414 1 96.06 146 GLY B N 1
ATOM 3699 C CA . GLY B 1 146 ? -13.789 -24.969 7.77 1 96.06 146 GLY B CA 1
ATOM 3700 C C . GLY B 1 146 ? -12.305 -24.875 8.039 1 96.06 146 GLY B C 1
ATOM 3701 O O . GLY B 1 146 ? -11.531 -24.469 7.172 1 96.06 146 GLY B O 1
ATOM 3702 N N . ASP B 1 147 ? -11.844 -25.281 9.164 1 96.19 147 ASP B N 1
ATOM 3703 C CA . ASP B 1 147 ? -10.5 -25.047 9.68 1 96.19 147 ASP B CA 1
ATOM 3704 C C . ASP B 1 147 ? -9.5 -26.016 9.062 1 96.19 147 ASP B C 1
ATOM 3706 O O . ASP B 1 147 ? -8.289 -25.797 9.133 1 96.19 147 ASP B O 1
ATOM 3710 N N . ASP B 1 148 ? -9.977 -27.062 8.469 1 96.62 148 ASP B N 1
ATOM 3711 C CA . ASP B 1 148 ? -9.07 -28.078 7.926 1 96.62 148 ASP B CA 1
ATOM 3712 C C . ASP B 1 148 ? -8.688 -27.75 6.484 1 96.62 148 ASP B C 1
ATOM 3714 O O . ASP B 1 148 ? -7.848 -28.422 5.891 1 96.62 148 ASP B O 1
ATOM 3718 N N . TYR B 1 149 ? -9.344 -26.719 5.969 1 96.44 149 TYR B N 1
ATOM 3719 C CA . TYR B 1 149 ? -8.969 -26.266 4.633 1 96.44 149 TYR B CA 1
ATOM 3720 C C . TYR B 1 149 ? -7.488 -25.906 4.582 1 96.44 149 TYR B C 1
ATOM 3722 O O . TYR B 1 149 ? -6.969 -25.266 5.504 1 96.44 149 TYR B O 1
ATOM 3730 N N . TYR B 1 150 ? -6.777 -26.297 3.592 1 96.06 150 TYR B N 1
ATOM 3731 C CA . TYR B 1 150 ? -5.324 -26.203 3.57 1 96.06 150 TYR B CA 1
ATOM 3732 C C . TYR B 1 150 ? -4.875 -24.766 3.844 1 96.06 150 TYR B C 1
ATOM 3734 O O . TYR B 1 150 ? -3.893 -24.547 4.559 1 96.06 150 TYR B O 1
ATOM 3742 N N . PHE B 1 151 ? -5.582 -23.781 3.293 1 96.94 151 PHE B N 1
ATOM 3743 C CA . PHE B 1 151 ? -5.238 -22.375 3.461 1 96.94 151 PHE B CA 1
ATOM 3744 C C . PHE B 1 151 ? -5.172 -22.016 4.938 1 96.94 151 PHE B C 1
ATOM 3746 O O . PHE B 1 151 ? -4.234 -21.328 5.371 1 96.94 151 PHE B O 1
ATOM 3753 N N . LEU B 1 152 ? -6.082 -22.469 5.738 1 97.56 152 LEU B N 1
ATOM 3754 C CA . LEU B 1 152 ? -6.164 -22.188 7.168 1 97.56 152 LEU B CA 1
ATOM 3755 C C . LEU B 1 152 ? -5.113 -22.969 7.938 1 97.56 152 LEU B C 1
ATOM 3757 O O . LEU B 1 152 ? -4.582 -22.5 8.945 1 97.56 152 LEU B O 1
ATOM 3761 N N . ARG B 1 153 ? -4.746 -24.094 7.387 1 97.25 153 ARG B N 1
ATOM 3762 C CA . ARG B 1 153 ? -3.742 -24.938 8.031 1 97.25 153 ARG B CA 1
ATOM 3763 C C . ARG B 1 153 ? -2.348 -24.344 7.875 1 97.25 153 ARG B C 1
ATOM 3765 O O . ARG B 1 153 ? -1.417 -24.719 8.586 1 97.25 153 ARG B O 1
ATOM 3772 N N . PHE B 1 154 ? -2.213 -23.375 6.988 1 97.88 154 PHE B N 1
ATOM 3773 C CA . PHE B 1 154 ? -0.915 -22.766 6.723 1 97.88 154 PHE B CA 1
ATOM 3774 C C . PHE B 1 154 ? -0.736 -21.484 7.539 1 97.88 154 PHE B C 1
ATOM 3776 O O . PHE B 1 154 ? 0.315 -20.844 7.477 1 97.88 154 PHE B O 1
ATOM 3783 N N . GLN B 1 155 ? -1.664 -21.078 8.43 1 97.56 155 GLN B N 1
ATOM 3784 C CA . GLN B 1 155 ? -1.702 -19.734 9.016 1 97.56 155 GLN B CA 1
ATOM 3785 C C . GLN B 1 155 ? -0.759 -19.625 10.211 1 97.56 155 GLN B C 1
ATOM 3787 O O . GLN B 1 155 ? -0.087 -18.609 10.391 1 97.56 155 GLN B O 1
ATOM 3792 N N . GLU B 1 156 ? -0.641 -20.672 11.031 1 96.81 156 GLU B N 1
ATOM 3793 C CA . GLU B 1 156 ? 0.134 -20.625 12.266 1 96.81 156 GLU B CA 1
ATOM 3794 C C . GLU B 1 156 ? 1.608 -20.906 12.008 1 96.81 156 GLU B C 1
ATOM 3796 O O . GLU B 1 156 ? 1.962 -22.016 11.578 1 96.81 156 GLU B O 1
ATOM 3801 N N . PRO B 1 157 ? 2.488 -19.922 12.297 1 97.62 157 PRO B N 1
ATOM 3802 C CA . PRO B 1 157 ? 3.91 -20.172 12.055 1 97.62 157 PRO B CA 1
ATOM 3803 C C . PRO B 1 157 ? 4.426 -21.422 12.758 1 97.62 157 PRO B C 1
ATOM 3805 O O . PRO B 1 157 ? 4.184 -21.609 13.953 1 97.62 157 PRO B O 1
ATOM 3808 N N . GLY B 1 158 ? 5.102 -22.234 11.984 1 97.38 158 GLY B N 1
ATOM 3809 C CA . GLY B 1 158 ? 5.746 -23.406 12.547 1 97.38 158 GLY B CA 1
ATOM 3810 C C . GLY B 1 158 ? 4.902 -24.656 12.438 1 97.38 158 GLY B C 1
ATOM 3811 O O . GLY B 1 158 ? 5.434 -25.766 12.414 1 97.38 158 GLY B O 1
ATOM 3812 N N . GLU B 1 159 ? 3.604 -24.547 12.375 1 97.44 159 GLU B N 1
ATOM 3813 C CA . GLU B 1 159 ? 2.736 -25.734 12.391 1 97.44 159 GLU B CA 1
ATOM 3814 C C . GLU B 1 159 ? 2.84 -26.516 11.078 1 97.44 159 GLU B C 1
ATOM 3816 O O . GLU B 1 159 ? 3.141 -27.703 11.086 1 97.44 159 GLU B O 1
ATOM 3821 N N . ALA B 1 160 ? 2.574 -25.875 9.984 1 97.81 160 ALA B N 1
ATOM 3822 C CA . ALA B 1 160 ? 2.646 -26.547 8.695 1 97.81 160 ALA B CA 1
ATOM 3823 C C . ALA B 1 160 ? 4.066 -27.016 8.398 1 97.81 160 ALA B C 1
ATOM 3825 O O . ALA B 1 160 ? 4.266 -28.094 7.828 1 97.81 160 ALA B O 1
ATOM 3826 N N . GLU B 1 161 ? 5.035 -26.219 8.781 1 97.94 161 GLU B N 1
ATOM 3827 C CA . GLU B 1 161 ? 6.43 -26.609 8.586 1 97.94 161 GLU B CA 1
ATOM 3828 C C . GLU B 1 161 ? 6.727 -27.938 9.281 1 97.94 161 GLU B C 1
ATOM 3830 O O . GLU B 1 161 ? 7.367 -28.828 8.703 1 97.94 161 GLU B O 1
ATOM 3835 N N . GLU B 1 162 ? 6.316 -28.016 10.492 1 97.69 162 GLU B N 1
ATOM 3836 C CA . GLU B 1 162 ? 6.527 -29.25 11.25 1 97.69 162 GLU B CA 1
ATOM 3837 C C . GLU B 1 162 ? 5.82 -30.438 10.586 1 97.69 162 GLU B C 1
ATOM 3839 O O . GLU B 1 162 ? 6.371 -31.531 10.516 1 97.69 162 GLU B O 1
ATOM 3844 N N . ASP B 1 163 ? 4.672 -30.203 10.195 1 98.06 163 ASP B N 1
ATOM 3845 C CA . ASP B 1 163 ? 3.91 -31.234 9.5 1 98.06 163 ASP B CA 1
ATOM 3846 C C . ASP B 1 163 ? 4.617 -31.672 8.219 1 98.06 163 ASP B C 1
ATOM 3848 O O . ASP B 1 163 ? 4.777 -32.875 7.969 1 98.06 163 ASP B O 1
ATOM 3852 N N . PHE B 1 164 ? 5.039 -30.734 7.379 1 98 164 PHE B N 1
ATOM 3853 C CA . PHE B 1 164 ? 5.723 -31 6.121 1 98 164 PHE B CA 1
ATOM 3854 C C . PHE B 1 164 ? 6.996 -31.812 6.359 1 98 164 PHE B C 1
ATOM 3856 O O . PHE B 1 164 ? 7.367 -32.656 5.543 1 98 164 PHE B O 1
ATOM 3863 N N . ALA B 1 165 ? 7.66 -31.594 7.457 1 96.75 165 ALA B N 1
ATOM 3864 C CA . ALA B 1 165 ? 8.93 -32.219 7.781 1 96.75 165 ALA B CA 1
ATOM 3865 C C . ALA B 1 165 ? 8.75 -33.719 8.039 1 96.75 165 ALA B C 1
ATOM 3867 O O . ALA B 1 165 ? 9.727 -34.469 8.055 1 96.75 165 ALA B O 1
ATOM 3868 N N . CYS B 1 166 ? 7.555 -34.125 8.211 1 95.75 166 CYS B N 1
ATOM 3869 C CA . CYS B 1 166 ? 7.277 -35.531 8.508 1 95.75 166 CYS B CA 1
ATOM 3870 C C . CYS B 1 166 ? 7.266 -36.375 7.234 1 95.75 166 CYS B C 1
ATOM 3872 O O . CYS B 1 166 ? 7.195 -37.594 7.293 1 95.75 166 CYS B O 1
ATOM 3874 N N . VAL B 1 167 ? 7.301 -35.75 6.125 1 96.38 167 VAL B N 1
ATOM 3875 C CA . VAL B 1 167 ? 7.258 -36.406 4.828 1 96.38 167 VAL B CA 1
ATOM 3876 C C . VAL B 1 167 ? 8.5 -36.062 4.02 1 96.38 167 VAL B C 1
ATOM 3878 O O . VAL B 1 167 ? 8.961 -34.906 4.059 1 96.38 167 VAL B O 1
ATOM 3881 N N . ASP B 1 168 ? 9.062 -37.094 3.35 1 97 168 ASP B N 1
ATOM 3882 C CA . ASP B 1 168 ? 10.164 -36.781 2.445 1 97 168 ASP B CA 1
ATOM 3883 C C . ASP B 1 168 ? 9.789 -35.656 1.477 1 97 168 ASP B C 1
ATOM 3885 O O . ASP B 1 168 ? 8.688 -35.656 0.921 1 97 168 ASP B O 1
ATOM 3889 N N . THR B 1 169 ? 10.656 -34.719 1.263 1 98.06 169 THR B N 1
ATOM 3890 C CA . THR B 1 169 ? 10.328 -33.531 0.51 1 98.06 169 THR B CA 1
ATOM 3891 C C . THR B 1 169 ? 9.914 -33.875 -0.918 1 98.06 169 THR B C 1
ATOM 3893 O O . THR B 1 169 ? 9.023 -33.25 -1.485 1 98.06 169 THR B O 1
ATOM 3896 N N . ALA B 1 170 ? 10.633 -34.781 -1.538 1 97.75 170 ALA B N 1
ATOM 3897 C CA . ALA B 1 170 ? 10.25 -35.188 -2.891 1 97.75 170 ALA B CA 1
ATOM 3898 C C . ALA B 1 170 ? 8.836 -35.75 -2.914 1 97.75 170 ALA B C 1
ATOM 3900 O O . ALA B 1 170 ? 8.062 -35.469 -3.83 1 97.75 170 ALA B O 1
ATOM 3901 N N . ILE B 1 171 ? 8.477 -36.594 -1.945 1 97.25 171 ILE B N 1
ATOM 3902 C CA . ILE B 1 171 ? 7.137 -37.125 -1.834 1 97.25 171 ILE B CA 1
ATOM 3903 C C . ILE B 1 171 ? 6.129 -36.031 -1.598 1 97.25 171 ILE B C 1
ATOM 3905 O O . ILE B 1 171 ? 5.043 -36.031 -2.184 1 97.25 171 ILE B O 1
ATOM 3909 N N . LEU B 1 172 ? 6.488 -35.125 -0.709 1 97.56 172 LEU B N 1
ATOM 3910 C CA . LEU B 1 172 ? 5.629 -33.969 -0.45 1 97.56 172 LEU B CA 1
ATOM 3911 C C . LEU B 1 172 ? 5.359 -33.188 -1.734 1 97.56 172 LEU B C 1
ATOM 3913 O O . LEU B 1 172 ? 4.223 -32.781 -1.998 1 97.56 172 LEU B O 1
ATOM 3917 N N . MET B 1 173 ? 6.414 -32.938 -2.539 1 97.56 173 MET B N 1
ATOM 3918 C CA . MET B 1 173 ? 6.25 -32.25 -3.805 1 97.56 173 MET B CA 1
ATOM 3919 C C . MET B 1 173 ? 5.309 -33 -4.734 1 97.56 173 MET B C 1
ATOM 3921 O O . MET B 1 173 ? 4.473 -32.375 -5.406 1 97.56 173 MET B O 1
ATOM 3925 N N . LYS B 1 174 ? 5.453 -34.344 -4.777 1 97.12 174 LYS B N 1
ATOM 3926 C CA . LYS B 1 174 ? 4.547 -35.156 -5.574 1 97.12 174 LYS B CA 1
ATOM 3927 C C . LYS B 1 174 ? 3.102 -34.969 -5.125 1 97.12 174 LYS B C 1
ATOM 3929 O O . LYS B 1 174 ? 2.197 -34.844 -5.953 1 97.12 174 LYS B O 1
ATOM 3934 N N . LYS B 1 175 ? 2.893 -34.969 -3.811 1 95.81 175 LYS B N 1
ATOM 3935 C CA . LYS B 1 175 ? 1.558 -34.75 -3.266 1 95.81 175 LYS B CA 1
ATOM 3936 C C . LYS B 1 175 ? 1.013 -33.406 -3.686 1 95.81 175 LYS B C 1
ATOM 3938 O O . LYS B 1 175 ? -0.111 -33.281 -4.18 1 95.81 175 LYS B O 1
ATOM 3943 N N . PHE B 1 176 ? 1.751 -32.344 -3.566 1 96 176 PHE B N 1
ATOM 3944 C CA . PHE B 1 176 ? 1.305 -30.969 -3.82 1 96 176 PHE B CA 1
ATOM 3945 C C . PHE B 1 176 ? 0.998 -30.766 -5.301 1 96 176 PHE B C 1
ATOM 3947 O O . PHE B 1 176 ? 0.016 -30.109 -5.648 1 96 176 PHE B O 1
ATOM 3954 N N . PHE B 1 177 ? 1.782 -31.266 -6.164 1 95.81 177 PHE B N 1
ATOM 3955 C CA . PHE B 1 177 ? 1.565 -31.062 -7.594 1 95.81 177 PHE B CA 1
ATOM 3956 C C . PHE B 1 177 ? 0.39 -31.891 -8.086 1 95.81 177 PHE B C 1
ATOM 3958 O O . PHE B 1 177 ? -0.112 -31.672 -9.195 1 95.81 177 PHE B O 1
ATOM 3965 N N . SER B 1 178 ? -0.084 -32.844 -7.211 1 90.75 178 SER B N 1
ATOM 3966 C CA . SER B 1 178 ? -1.145 -33.75 -7.66 1 90.75 178 SER B CA 1
ATOM 3967 C C . SER B 1 178 ? -2.457 -33.438 -6.941 1 90.75 178 SER B C 1
ATOM 3969 O O . SER B 1 178 ? -3.52 -33.906 -7.367 1 90.75 178 SER B O 1
ATOM 3971 N N . ILE B 1 179 ? -2.496 -32.625 -5.902 1 86.25 179 ILE B N 1
ATOM 3972 C CA . ILE B 1 179 ? -3.654 -32.562 -5.023 1 86.25 179 ILE B CA 1
ATOM 3973 C C . ILE B 1 179 ? -4.531 -31.375 -5.441 1 86.25 179 ILE B C 1
ATOM 3975 O O . ILE B 1 179 ? -5.637 -31.203 -4.926 1 86.25 179 ILE B O 1
ATOM 3979 N N . PHE B 1 180 ? -4.105 -30.562 -6.395 1 85.12 180 PHE B N 1
ATOM 3980 C CA . PHE B 1 180 ? -4.832 -29.344 -6.738 1 85.12 180 PHE B CA 1
ATOM 3981 C C . PHE B 1 180 ? -5.789 -29.594 -7.898 1 85.12 180 PHE B C 1
ATOM 3983 O O . PHE B 1 180 ? -5.809 -28.828 -8.867 1 85.12 180 PHE B O 1
ATOM 3990 N N . GLY B 1 181 ? -6.652 -30.688 -7.762 1 87.88 181 GLY B N 1
ATOM 3991 C CA . GLY B 1 181 ? -7.816 -30.938 -8.594 1 87.88 181 GLY B CA 1
ATOM 3992 C C . GLY B 1 181 ? -9.039 -30.141 -8.18 1 87.88 181 GLY B C 1
ATOM 3993 O O . GLY B 1 181 ? -8.914 -29.109 -7.508 1 87.88 181 GLY B O 1
ATOM 3994 N N . PRO B 1 182 ? -10.203 -30.484 -8.617 1 92.94 182 PRO B N 1
ATOM 3995 C CA . PRO B 1 182 ? -11.398 -29.656 -8.414 1 92.94 182 PRO B CA 1
ATOM 3996 C C . PRO B 1 182 ? -11.891 -29.688 -6.965 1 92.94 182 PRO B C 1
ATOM 3998 O O . PRO B 1 182 ? -12.695 -28.844 -6.57 1 92.94 182 PRO B O 1
ATOM 4001 N N . ASN B 1 183 ? -11.406 -30.672 -6.191 1 91.62 183 ASN B N 1
ATOM 4002 C CA . ASN B 1 183 ? -11.852 -30.766 -4.805 1 91.62 183 ASN B CA 1
ATOM 4003 C C . ASN B 1 183 ? -10.898 -30.047 -3.857 1 91.62 183 ASN B C 1
ATOM 4005 O O . ASN B 1 183 ? -9.688 -30.062 -4.059 1 91.62 183 ASN B O 1
ATOM 4009 N N . PRO B 1 184 ? -11.453 -29.391 -2.867 1 89.5 184 PRO B N 1
ATOM 4010 C CA . PRO B 1 184 ? -10.602 -28.672 -1.926 1 89.5 184 PRO B CA 1
ATOM 4011 C C . PRO B 1 184 ? -9.727 -29.594 -1.091 1 89.5 184 PRO B C 1
ATOM 4013 O O . PRO B 1 184 ? -10.211 -30.578 -0.54 1 89.5 184 PRO B O 1
ATOM 4016 N N . PRO B 1 185 ? -8.469 -29.297 -1.042 1 91.56 185 PRO B N 1
ATOM 4017 C CA . PRO B 1 185 ? -7.605 -30.094 -0.17 1 91.56 185 PRO B CA 1
ATOM 4018 C C . PRO B 1 185 ? -7.898 -29.875 1.312 1 91.56 185 PRO B C 1
ATOM 4020 O O . PRO B 1 185 ? -7.93 -28.734 1.775 1 91.56 185 PRO B O 1
ATOM 4023 N N . MET B 1 186 ? -8.141 -30.938 1.999 1 94.88 186 MET B N 1
ATOM 4024 C CA . MET B 1 186 ? -8.375 -30.906 3.439 1 94.88 186 MET B CA 1
ATOM 4025 C C . MET B 1 186 ? -7.223 -31.562 4.191 1 94.88 186 MET B C 1
ATOM 4027 O O . MET B 1 186 ? -6.801 -32.656 3.844 1 94.88 186 MET B O 1
ATOM 4031 N N . ILE B 1 187 ? -6.684 -30.875 5.184 1 96.12 187 ILE B N 1
ATOM 4032 C CA . ILE B 1 187 ? -5.551 -31.359 5.965 1 96.12 187 ILE B CA 1
ATOM 4033 C C . ILE B 1 187 ? -5.906 -31.375 7.449 1 96.12 187 ILE B C 1
ATOM 4035 O O . ILE B 1 187 ? -5.504 -30.469 8.195 1 96.12 187 ILE B O 1
ATOM 4039 N N . PRO B 1 188 ? -6.562 -32.344 7.836 1 95.81 188 PRO B N 1
ATOM 4040 C CA . PRO B 1 188 ? -6.887 -32.406 9.266 1 95.81 188 PRO B CA 1
ATOM 4041 C C . PRO B 1 188 ? -5.645 -32.406 10.148 1 95.81 188 PRO B C 1
ATOM 4043 O O . PRO B 1 188 ? -4.625 -33 9.805 1 95.81 188 PRO B O 1
ATOM 4046 N N . LYS B 1 189 ? -5.746 -31.734 11.258 1 90.94 189 LYS B N 1
ATOM 4047 C CA . LYS B 1 189 ? -4.617 -31.547 12.156 1 90.94 189 LYS B CA 1
ATOM 4048 C C . LYS B 1 189 ? -4.062 -32.875 12.648 1 90.94 189 LYS B C 1
ATOM 4050 O O . LYS B 1 189 ? -2.854 -33.031 12.828 1 90.94 189 LYS B O 1
ATOM 4055 N N . GLU B 1 190 ? -4.902 -33.844 12.852 1 93.31 190 GLU B N 1
ATOM 4056 C CA . GLU B 1 190 ? -4.527 -35.125 13.43 1 93.31 190 GLU B CA 1
ATOM 4057 C C . GLU B 1 190 ? -3.682 -35.938 12.461 1 93.31 190 GLU B C 1
ATOM 4059 O O . GLU B 1 190 ? -2.818 -36.719 12.883 1 93.31 190 GLU B O 1
ATOM 4064 N N . VAL B 1 191 ? -3.9 -35.781 11.234 1 95.31 191 VAL B N 1
ATOM 4065 C CA . VAL B 1 191 ? -3.24 -36.625 10.234 1 95.31 191 VAL B CA 1
ATOM 4066 C C . VAL B 1 191 ? -2.176 -35.812 9.5 1 95.31 191 VAL B C 1
ATOM 4068 O O . VAL B 1 191 ? -1.085 -36.312 9.227 1 95.31 191 VAL B O 1
ATOM 4071 N N . GLY B 1 192 ? -2.508 -34.562 9.148 1 96.38 192 GLY B N 1
ATOM 4072 C CA . GLY B 1 192 ? -1.594 -33.688 8.43 1 96.38 192 GLY B CA 1
ATOM 4073 C C . GLY B 1 192 ? -1.429 -34.094 6.969 1 96.38 192 GLY B C 1
ATOM 4074 O O . GLY B 1 192 ? -2.316 -34.719 6.383 1 96.38 192 GLY B O 1
ATOM 4075 N N . VAL B 1 193 ? -0.307 -33.719 6.398 1 96 193 VAL B N 1
ATOM 4076 C CA . VAL B 1 193 ? -0.075 -33.906 4.969 1 96 193 VAL B CA 1
ATOM 4077 C C . VAL B 1 193 ? 0.147 -35.375 4.664 1 96 193 VAL B C 1
ATOM 4079 O O . VAL B 1 193 ? 0.08 -35.812 3.506 1 96 193 VAL B O 1
ATOM 4082 N N . ARG B 1 194 ? 0.476 -36.156 5.652 1 94.19 194 ARG B N 1
ATOM 4083 C CA . ARG B 1 194 ? 0.602 -37.594 5.461 1 94.19 194 ARG B CA 1
ATOM 4084 C C . ARG B 1 194 ? -0.703 -38.188 4.949 1 94.19 194 ARG B C 1
ATOM 4086 O O . ARG B 1 194 ? -0.695 -39.219 4.273 1 94.19 194 ARG B O 1
ATOM 4093 N N . GLY B 1 195 ? -1.791 -37.5 5.328 1 92.56 195 GLY B N 1
ATOM 4094 C CA . GLY B 1 195 ? -3.102 -37.969 4.91 1 92.56 195 GLY B CA 1
ATOM 4095 C C . GLY B 1 195 ? -3.41 -37.688 3.457 1 92.56 195 GLY B C 1
ATOM 4096 O O . GLY B 1 195 ? -4.34 -38.25 2.885 1 92.56 195 GLY B O 1
ATOM 4097 N N . LEU B 1 196 ? -2.705 -36.781 2.816 1 92.69 196 LEU B N 1
ATOM 4098 C CA . LEU B 1 196 ? -2.9 -36.469 1.401 1 92.69 196 LEU B CA 1
ATOM 4099 C C . LEU B 1 196 ? -2.412 -37.625 0.531 1 92.69 196 LEU B C 1
ATOM 4101 O O . LEU B 1 196 ? -1.381 -38.25 0.824 1 92.69 196 LEU B O 1
ATOM 4105 N N . PRO B 1 197 ? -3.098 -37.969 -0.49 1 90.12 197 PRO B N 1
ATOM 4106 C CA . PRO B 1 197 ? -2.688 -39.094 -1.345 1 90.12 197 PRO B CA 1
ATOM 4107 C C . PRO B 1 197 ? -1.382 -38.812 -2.086 1 90.12 197 PRO B C 1
ATOM 4109 O O . PRO B 1 197 ? -1.143 -37.688 -2.529 1 90.12 197 PRO B O 1
ATOM 4112 N N . THR B 1 198 ? -0.548 -39.812 -2.158 1 91.19 198 THR B N 1
ATOM 4113 C CA . THR B 1 198 ? 0.619 -39.812 -3.033 1 91.19 198 THR B CA 1
ATOM 4114 C C . THR B 1 198 ? 0.299 -40.469 -4.363 1 91.19 198 THR B C 1
ATOM 4116 O O . THR B 1 198 ? -0.172 -41.625 -4.391 1 91.19 198 THR B O 1
ATOM 4119 N N . PRO B 1 199 ? 0.521 -39.75 -5.402 1 91.56 199 PRO B N 1
ATOM 4120 C CA . PRO B 1 199 ? 0.18 -40.375 -6.68 1 91.56 199 PRO B CA 1
ATOM 4121 C C . PRO B 1 199 ? 1.044 -41.594 -6.992 1 91.56 199 PRO B C 1
ATOM 4123 O O . PRO B 1 199 ? 2.242 -41.594 -6.699 1 91.56 199 PRO B O 1
ATOM 4126 N N . ASP B 1 200 ? 0.442 -42.562 -7.516 1 90.38 200 ASP B N 1
ATOM 4127 C CA . ASP B 1 200 ? 1.156 -43.781 -7.895 1 90.38 200 ASP B CA 1
ATOM 4128 C C . ASP B 1 200 ? 2.129 -43.531 -9.039 1 90.38 200 ASP B C 1
ATOM 4130 O O . ASP B 1 200 ? 3.232 -44.062 -9.07 1 90.38 200 ASP B O 1
ATOM 4134 N N . ALA B 1 201 ? 1.626 -42.781 -9.953 1 93.56 201 ALA B N 1
ATOM 4135 C CA . ALA B 1 201 ? 2.422 -42.375 -11.102 1 93.56 201 ALA B CA 1
ATOM 4136 C C . ALA B 1 201 ? 2.316 -40.844 -11.328 1 93.56 201 ALA B C 1
ATOM 4138 O O . ALA B 1 201 ? 1.261 -40.25 -11.102 1 93.56 201 ALA B O 1
ATOM 4139 N N . LEU B 1 202 ? 3.436 -40.312 -11.688 1 95.5 202 LEU B N 1
ATOM 4140 C CA . LEU B 1 202 ? 3.428 -38.906 -12.008 1 95.5 202 LEU B CA 1
ATOM 4141 C C . LEU B 1 202 ? 2.641 -38.625 -13.281 1 95.5 202 LEU B C 1
ATOM 4143 O O . LEU B 1 202 ? 2.623 -39.469 -14.195 1 95.5 202 LEU B O 1
ATOM 4147 N N . PRO B 1 203 ? 1.944 -37.531 -13.25 1 93.38 203 PRO B N 1
ATOM 4148 C CA . PRO B 1 203 ? 1.341 -37.156 -14.539 1 93.38 203 PRO B CA 1
ATOM 4149 C C . PRO B 1 203 ? 2.375 -36.969 -15.641 1 93.38 203 PRO B C 1
ATOM 4151 O O . PRO B 1 203 ? 3.559 -36.75 -15.359 1 93.38 203 PRO B O 1
ATOM 4154 N N . SER B 1 204 ? 1.987 -37 -16.906 1 93.81 204 SER B N 1
ATOM 4155 C CA . SER B 1 204 ? 2.889 -37.031 -18.062 1 93.81 204 SER B CA 1
ATOM 4156 C C . SER B 1 204 ? 3.686 -35.719 -18.172 1 93.81 204 SER B C 1
ATOM 4158 O O . SER B 1 204 ? 4.781 -35.719 -18.734 1 93.81 204 SER B O 1
ATOM 4160 N N . TRP B 1 205 ? 3.17 -34.656 -17.609 1 95.5 205 TRP B N 1
ATOM 4161 C CA . TRP B 1 205 ? 3.818 -33.375 -17.766 1 95.5 205 TRP B CA 1
ATOM 4162 C C . TRP B 1 205 ? 4.898 -33.156 -16.719 1 95.5 205 TRP B C 1
ATOM 4164 O O . TRP B 1 205 ? 5.672 -32.188 -16.781 1 95.5 205 TRP B O 1
ATOM 4174 N N . LEU B 1 206 ? 4.973 -34.031 -15.664 1 96.44 206 LEU B N 1
ATOM 4175 C CA . LEU B 1 206 ? 5.875 -33.906 -14.531 1 96.44 206 LEU B CA 1
ATOM 4176 C C . LEU B 1 206 ? 6.824 -35.094 -14.438 1 96.44 206 LEU B C 1
ATOM 4178 O O . LEU B 1 206 ? 6.383 -36.219 -14.281 1 96.44 206 LEU B O 1
ATOM 4182 N N . SER B 1 207 ? 8.148 -34.844 -14.562 1 97.5 207 SER B N 1
ATOM 4183 C CA . SER B 1 207 ? 9.141 -35.906 -14.484 1 97.5 207 SER B CA 1
ATOM 4184 C C . SER B 1 207 ? 9.742 -36.031 -13.086 1 97.5 207 SER B C 1
ATOM 4186 O O . SER B 1 207 ? 9.594 -35.094 -12.273 1 97.5 207 SER B O 1
ATOM 4188 N N . GLU B 1 208 ? 10.406 -37.094 -12.891 1 97.56 208 GLU B N 1
ATOM 4189 C CA . GLU B 1 208 ? 11.141 -37.25 -11.641 1 97.56 208 GLU B CA 1
ATOM 4190 C C . GLU B 1 208 ? 12.234 -36.219 -11.508 1 97.56 208 GLU B C 1
ATOM 4192 O O . GLU B 1 208 ? 12.531 -35.75 -10.398 1 97.56 208 GLU B O 1
ATOM 4197 N N . GLU B 1 209 ? 12.805 -35.875 -12.609 1 97.88 209 GLU B N 1
ATOM 4198 C CA . GLU B 1 209 ? 13.82 -34.812 -12.602 1 97.88 209 GLU B CA 1
ATOM 4199 C C . GLU B 1 209 ? 13.227 -33.469 -12.164 1 97.88 209 GLU B C 1
ATOM 4201 O O . GLU B 1 209 ? 13.859 -32.719 -11.414 1 97.88 209 GLU B O 1
ATOM 4206 N N . ASP B 1 210 ? 12.047 -33.188 -12.672 1 98.06 210 ASP B N 1
ATOM 4207 C CA . ASP B 1 210 ? 11.352 -31.969 -12.234 1 98.06 210 ASP B CA 1
ATOM 4208 C C . ASP B 1 210 ? 11.117 -31.969 -10.727 1 98.06 210 ASP B C 1
ATOM 4210 O O . ASP B 1 210 ? 11.43 -31 -10.039 1 98.06 210 ASP B O 1
ATOM 4214 N N . ILE B 1 211 ? 10.578 -33.094 -10.227 1 98.19 211 ILE B N 1
ATOM 4215 C CA . ILE B 1 211 ? 10.289 -33.25 -8.805 1 98.19 211 ILE B CA 1
ATOM 4216 C C . ILE B 1 211 ? 11.562 -33.031 -7.992 1 98.19 211 ILE B C 1
ATOM 4218 O O . ILE B 1 211 ? 11.555 -32.312 -6.992 1 98.19 211 ILE B O 1
ATOM 4222 N N . ASN B 1 212 ? 12.594 -33.625 -8.445 1 98.19 212 ASN B N 1
ATOM 4223 C CA . ASN B 1 212 ? 13.859 -33.531 -7.723 1 98.19 212 ASN B CA 1
ATOM 4224 C C . ASN B 1 212 ? 14.383 -32.094 -7.699 1 98.19 212 ASN B C 1
ATOM 4226 O O . ASN B 1 212 ? 14.984 -31.672 -6.715 1 98.19 212 ASN B O 1
ATOM 4230 N N . TYR B 1 213 ? 14.188 -31.391 -8.758 1 98.19 213 TYR B N 1
ATOM 4231 C CA . TYR B 1 213 ? 14.609 -30 -8.789 1 98.19 213 TYR B CA 1
ATOM 4232 C C . TYR B 1 213 ? 13.883 -29.188 -7.715 1 98.19 213 TYR B C 1
ATOM 4234 O O . TYR B 1 213 ? 14.523 -28.5 -6.906 1 98.19 213 TYR B O 1
ATOM 4242 N N . TYR B 1 214 ? 12.602 -29.281 -7.68 1 98.5 214 TYR B N 1
ATOM 4243 C CA . TYR B 1 214 ? 11.82 -28.578 -6.668 1 98.5 214 TYR B CA 1
ATOM 4244 C C . TYR B 1 214 ? 12.219 -29.016 -5.266 1 98.5 214 TYR B C 1
ATOM 4246 O O . TYR B 1 214 ? 12.461 -28.188 -4.391 1 98.5 214 TYR B O 1
ATOM 4254 N N . ALA B 1 215 ? 12.273 -30.312 -5.109 1 98.56 215 ALA B N 1
ATOM 4255 C CA . ALA B 1 215 ? 12.555 -30.875 -3.791 1 98.56 215 ALA B CA 1
ATOM 4256 C C . ALA B 1 215 ? 13.906 -30.391 -3.266 1 98.56 215 ALA B C 1
ATOM 4258 O O . ALA B 1 215 ? 14.039 -30.078 -2.082 1 98.56 215 ALA B O 1
ATOM 4259 N N . THR B 1 216 ? 14.852 -30.359 -4.105 1 98.25 216 THR B N 1
ATOM 4260 C CA . THR B 1 216 ? 16.188 -29.938 -3.695 1 98.25 216 THR B CA 1
ATOM 4261 C C . THR B 1 216 ? 16.156 -28.484 -3.211 1 98.25 216 THR B C 1
ATOM 4263 O O . THR B 1 216 ? 16.75 -28.172 -2.176 1 98.25 216 THR B O 1
ATOM 4266 N N . LYS B 1 217 ? 15.477 -27.609 -3.906 1 98.25 217 LYS B N 1
ATOM 4267 C CA . LYS B 1 217 ? 15.398 -26.188 -3.535 1 98.25 217 LYS B CA 1
ATOM 4268 C C . LYS B 1 217 ? 14.633 -26.016 -2.229 1 98.25 217 LYS B C 1
ATOM 4270 O O . LYS B 1 217 ? 15.07 -25.281 -1.34 1 98.25 217 LYS B O 1
ATOM 4275 N N . PHE B 1 218 ? 13.562 -26.734 -2.047 1 98.19 218 PHE B N 1
ATOM 4276 C CA . PHE B 1 218 ? 12.742 -26.578 -0.849 1 98.19 218 PHE B CA 1
ATOM 4277 C C . PHE B 1 218 ? 13.398 -27.266 0.346 1 98.19 218 PHE B C 1
ATOM 4279 O O . PHE B 1 218 ? 13.148 -26.891 1.494 1 98.19 218 PHE B O 1
ATOM 4286 N N . LYS B 1 219 ? 14.188 -28.312 0.03 1 96.94 219 LYS B N 1
ATOM 4287 C CA . LYS B 1 219 ? 14.977 -28.891 1.114 1 96.94 219 LYS B CA 1
ATOM 4288 C C . LYS B 1 219 ? 15.977 -27.875 1.673 1 96.94 219 LYS B C 1
ATOM 4290 O O . LYS B 1 219 ? 16.25 -27.859 2.875 1 96.94 219 LYS B O 1
ATOM 4295 N N . GLN B 1 220 ? 16.469 -27.094 0.838 1 95 220 GLN B N 1
ATOM 4296 C CA . GLN B 1 220 ? 17.469 -26.094 1.217 1 95 220 GLN B CA 1
ATOM 4297 C C . GLN B 1 220 ? 16.828 -24.922 1.964 1 95 220 GLN B C 1
ATOM 4299 O O . GLN B 1 220 ? 17.344 -24.484 2.992 1 95 220 GLN B O 1
ATOM 4304 N N . THR B 1 221 ? 15.703 -24.391 1.578 1 93.75 221 THR B N 1
ATOM 4305 C CA . THR B 1 221 ? 15.164 -23.125 2.074 1 93.75 221 THR B CA 1
ATOM 4306 C C . THR B 1 221 ? 13.992 -23.375 3.021 1 93.75 221 THR B C 1
ATOM 4308 O O . THR B 1 221 ? 13.602 -22.484 3.783 1 93.75 221 THR B O 1
ATOM 4311 N N . GLY B 1 222 ? 13.453 -24.625 2.967 1 95.56 222 GLY B N 1
ATOM 4312 C CA . GLY B 1 222 ? 12.211 -24.891 3.68 1 95.56 222 GLY B CA 1
ATOM 4313 C C . GLY B 1 222 ? 10.992 -24.281 3.008 1 95.56 222 GLY B C 1
ATOM 4314 O O . GLY B 1 222 ? 11.086 -23.766 1.891 1 95.56 222 GLY B O 1
ATOM 4315 N N . PHE B 1 223 ? 9.883 -24.359 3.693 1 98.25 223 PHE B N 1
ATOM 4316 C CA . PHE B 1 223 ? 8.617 -23.938 3.09 1 98.25 223 PHE B CA 1
ATOM 4317 C C . PHE B 1 223 ? 8.117 -22.656 3.717 1 98.25 223 PHE B C 1
ATOM 4319 O O . PHE B 1 223 ? 7.133 -22.062 3.252 1 98.25 223 PHE B O 1
ATOM 4326 N N . THR B 1 224 ? 8.812 -22.141 4.742 1 98.38 224 THR B N 1
ATOM 4327 C CA . THR B 1 224 ? 8.344 -20.984 5.508 1 98.38 224 THR B CA 1
ATOM 4328 C C . THR B 1 224 ? 8.078 -19.797 4.594 1 98.38 224 THR B C 1
ATOM 4330 O O . THR B 1 224 ? 7.039 -19.141 4.707 1 98.38 224 THR B O 1
ATOM 4333 N N . GLY B 1 225 ? 8.969 -19.469 3.68 1 98.44 225 GLY B N 1
ATOM 4334 C CA . GLY B 1 225 ? 8.781 -18.359 2.752 1 98.44 225 GLY B CA 1
ATOM 4335 C C . GLY B 1 225 ? 7.492 -18.453 1.959 1 98.44 225 GLY B C 1
ATOM 4336 O O . GLY B 1 225 ? 6.703 -17.516 1.923 1 98.44 225 GLY B O 1
ATOM 4337 N N . GLY B 1 226 ? 7.285 -19.641 1.392 1 98.56 226 GLY B N 1
ATOM 4338 C CA . GLY B 1 226 ? 6.059 -19.859 0.643 1 98.56 226 GLY B CA 1
ATOM 4339 C C . GLY B 1 226 ? 4.809 -19.766 1.5 1 98.56 226 GLY B C 1
ATOM 4340 O O . GLY B 1 226 ? 3.811 -19.172 1.086 1 98.56 226 GLY B O 1
ATOM 4341 N N . LEU B 1 227 ? 4.879 -20.312 2.721 1 98.69 227 LEU B N 1
ATOM 4342 C CA . LEU B 1 227 ? 3.738 -20.328 3.629 1 98.69 227 LEU B CA 1
ATOM 4343 C C . LEU B 1 227 ? 3.404 -18.906 4.105 1 98.69 227 LEU B C 1
ATOM 4345 O O . LEU B 1 227 ? 2.246 -18.609 4.406 1 98.69 227 LEU B O 1
ATOM 4349 N N . ASN B 1 228 ? 4.379 -18.047 4.105 1 98.75 228 ASN B N 1
ATOM 4350 C CA . ASN B 1 228 ? 4.164 -16.688 4.566 1 98.75 228 ASN B CA 1
ATOM 4351 C C . ASN B 1 228 ? 3.27 -15.898 3.611 1 98.75 228 ASN B C 1
ATOM 4353 O O . ASN B 1 228 ? 2.646 -14.914 4.008 1 98.75 228 ASN B O 1
ATOM 4357 N N . TYR B 1 229 ? 3.145 -16.312 2.346 1 98.69 229 TYR B N 1
ATOM 4358 C CA . TYR B 1 229 ? 2.201 -15.703 1.414 1 98.69 229 TYR B CA 1
ATOM 4359 C C . TYR B 1 229 ? 0.764 -15.945 1.859 1 98.69 229 TYR B C 1
ATOM 4361 O O . TYR B 1 229 ? -0.124 -15.133 1.579 1 98.69 229 TYR B O 1
ATOM 4369 N N . TYR B 1 230 ? 0.54 -17.078 2.494 1 98.38 230 TYR B N 1
ATOM 4370 C CA . TYR B 1 230 ? -0.777 -17.375 3.045 1 98.38 230 TYR B CA 1
ATOM 4371 C C . TYR B 1 230 ? -1.012 -16.625 4.344 1 98.38 230 TYR B C 1
ATOM 4373 O O . TYR B 1 230 ? -2.102 -16.094 4.574 1 98.38 230 TYR B O 1
ATOM 4381 N N . ARG B 1 231 ? -0.009 -16.516 5.129 1 98.44 231 ARG B N 1
ATOM 4382 C CA . ARG B 1 231 ? -0.111 -15.992 6.48 1 98.44 231 ARG B CA 1
ATOM 4383 C C . ARG B 1 231 ? -0.347 -14.484 6.461 1 98.44 231 ARG B C 1
ATOM 4385 O O . ARG B 1 231 ? -0.899 -13.922 7.41 1 98.44 231 ARG B O 1
ATOM 4392 N N . VAL B 1 232 ? 0.051 -13.844 5.379 1 98.06 232 VAL B N 1
ATOM 4393 C CA . VAL B 1 232 ? 0.004 -12.383 5.348 1 98.06 232 VAL B CA 1
ATOM 4394 C C . VAL B 1 232 ? -1.323 -11.922 4.754 1 98.06 232 VAL B C 1
ATOM 4396 O O . VAL B 1 232 ? -1.543 -10.719 4.566 1 98.06 232 VAL B O 1
ATOM 4399 N N . SER B 1 233 ? -2.25 -12.789 4.539 1 96.75 233 SER B N 1
ATOM 4400 C CA . SER B 1 233 ? -3.488 -12.484 3.832 1 96.75 233 SER B CA 1
ATOM 4401 C C . SER B 1 233 ? -4.297 -11.422 4.57 1 96.75 233 SER B C 1
ATOM 4403 O O . SER B 1 233 ? -4.852 -10.508 3.949 1 96.75 233 SER B O 1
ATOM 4405 N N . HIS B 1 234 ? -4.363 -11.531 5.883 1 96.94 234 HIS B N 1
ATOM 4406 C CA . HIS B 1 234 ? -5.105 -10.539 6.648 1 96.94 234 HIS B CA 1
ATOM 4407 C C . HIS B 1 234 ? -4.449 -9.164 6.555 1 96.94 234 HIS B C 1
ATOM 4409 O O . HIS B 1 234 ? -5.137 -8.156 6.371 1 96.94 234 HIS B O 1
ATOM 4415 N N . LEU B 1 235 ? -3.176 -9.148 6.746 1 97.69 235 LEU B N 1
ATOM 4416 C CA . LEU B 1 235 ? -2.453 -7.887 6.676 1 97.69 235 LEU B CA 1
ATOM 4417 C C . LEU B 1 235 ? -2.596 -7.258 5.293 1 97.69 235 LEU B C 1
ATOM 4419 O O . LEU B 1 235 ? -2.789 -6.043 5.176 1 97.69 235 LEU B O 1
ATOM 4423 N N . ASN B 1 236 ? -2.475 -8.047 4.223 1 98.19 236 ASN B N 1
ATOM 4424 C CA . ASN B 1 236 ? -2.744 -7.547 2.877 1 98.19 236 ASN B CA 1
ATOM 4425 C C . ASN B 1 236 ? -4.137 -6.934 2.777 1 98.19 236 ASN B C 1
ATOM 4427 O O . ASN B 1 236 ? -4.301 -5.852 2.213 1 98.19 236 ASN B O 1
ATOM 4431 N N . TRP B 1 237 ? -5.082 -7.664 3.332 1 98 237 TRP B N 1
ATOM 4432 C CA . TRP B 1 237 ? -6.461 -7.188 3.322 1 98 237 TRP B CA 1
ATOM 4433 C C . TRP B 1 237 ? -6.578 -5.84 4.023 1 98 237 TRP B C 1
ATOM 4435 O O . TRP B 1 237 ? -7.207 -4.914 3.504 1 98 237 TRP B O 1
ATOM 4445 N N . GLU B 1 238 ? -5.969 -5.742 5.117 1 97.56 238 GLU B N 1
ATOM 4446 C CA . GLU B 1 238 ? -5.98 -4.504 5.887 1 97.56 238 GLU B CA 1
ATOM 4447 C C . GLU B 1 238 ? -5.324 -3.365 5.113 1 97.56 238 GLU B C 1
ATOM 4449 O O . GLU B 1 238 ? -5.898 -2.285 4.977 1 97.56 238 GLU B O 1
ATOM 4454 N N . LEU B 1 239 ? -4.203 -3.594 4.527 1 98.5 239 LEU B N 1
ATOM 4455 C CA . LEU B 1 239 ? -3.381 -2.539 3.947 1 98.5 239 LEU B CA 1
ATOM 4456 C C . LEU B 1 239 ? -3.883 -2.162 2.559 1 98.5 239 LEU B C 1
ATOM 4458 O O . LEU B 1 239 ? -3.551 -1.091 2.045 1 98.5 239 LEU B O 1
ATOM 4462 N N . THR B 1 240 ? -4.656 -2.961 1.922 1 98.62 240 THR B N 1
ATOM 4463 C CA . THR B 1 240 ? -5.152 -2.641 0.586 1 98.62 240 THR B CA 1
ATOM 4464 C C . THR B 1 240 ? -6.488 -1.908 0.664 1 98.62 240 THR B C 1
ATOM 4466 O O . THR B 1 240 ? -7.168 -1.741 -0.349 1 98.62 240 THR B O 1
ATOM 4469 N N . ALA B 1 241 ? -6.867 -1.445 1.809 1 98.5 241 ALA B N 1
ATOM 4470 C CA . ALA B 1 241 ? -8.125 -0.723 2.01 1 98.5 241 ALA B CA 1
ATOM 4471 C C . ALA B 1 241 ? -8.234 0.455 1.047 1 98.5 241 ALA B C 1
ATOM 4473 O O . ALA B 1 241 ? -9.32 0.74 0.531 1 98.5 241 ALA B O 1
ATOM 4474 N N . PRO B 1 242 ? -7.168 1.196 0.715 1 98.75 242 PRO B N 1
ATOM 4475 C CA . PRO B 1 242 ? -7.293 2.316 -0.221 1 98.75 242 PRO B CA 1
ATOM 4476 C C . PRO B 1 242 ? -7.828 1.89 -1.585 1 98.75 242 PRO B C 1
ATOM 4478 O O . PRO B 1 242 ? -8.383 2.713 -2.32 1 98.75 242 PRO B O 1
ATOM 4481 N N . TRP B 1 243 ? -7.727 0.666 -1.943 1 98.56 243 TRP B N 1
ATOM 4482 C CA . TRP B 1 243 ? -8.078 0.244 -3.297 1 98.56 243 TRP B CA 1
ATOM 4483 C C . TRP B 1 243 ? -9.453 -0.412 -3.326 1 98.56 243 TRP B C 1
ATOM 4485 O O . TRP B 1 243 ? -9.828 -1.031 -4.324 1 98.56 243 TRP B O 1
ATOM 4495 N N . THR B 1 244 ? -10.156 -0.306 -2.188 1 97.62 244 THR B N 1
ATOM 4496 C CA . THR B 1 244 ? -11.523 -0.802 -2.193 1 97.62 244 THR B CA 1
ATOM 4497 C C . THR B 1 244 ? -12.328 -0.172 -3.332 1 97.62 244 THR B C 1
ATOM 4499 O O . THR B 1 244 ? -12.352 1.052 -3.475 1 97.62 244 THR B O 1
ATOM 4502 N N . GLY B 1 245 ? -12.891 -1.08 -4.148 1 96.5 245 GLY B N 1
ATOM 4503 C CA . GLY B 1 245 ? -13.789 -0.628 -5.195 1 96.5 245 GLY B CA 1
ATOM 4504 C C . GLY B 1 245 ? -13.07 -0.23 -6.473 1 96.5 245 GLY B C 1
ATOM 4505 O O . GLY B 1 245 ? -13.711 0.107 -7.473 1 96.5 245 GLY B O 1
ATOM 4506 N N . LEU B 1 246 ? -11.742 -0.232 -6.445 1 98 246 LEU B N 1
ATOM 4507 C CA . LEU B 1 246 ? -11 0.199 -7.625 1 98 246 LEU B CA 1
ATOM 4508 C C . LEU B 1 246 ? -10.906 -0.926 -8.648 1 98 246 LEU B C 1
ATOM 4510 O O . LEU B 1 246 ? -10.461 -2.031 -8.328 1 98 246 LEU B O 1
ATOM 4514 N N . GLN B 1 247 ? -11.266 -0.699 -9.867 1 98.12 247 GLN B N 1
ATOM 4515 C CA . GLN B 1 247 ? -11.203 -1.657 -10.961 1 98.12 247 GLN B CA 1
ATOM 4516 C C . GLN B 1 247 ? -9.781 -1.797 -11.484 1 98.12 247 GLN B C 1
ATOM 4518 O O . GLN B 1 247 ? -8.938 -0.92 -11.266 1 98.12 247 GLN B O 1
ATOM 4523 N N . ILE B 1 248 ? -9.477 -2.928 -12.07 1 98.25 248 ILE B N 1
ATOM 4524 C CA . ILE B 1 248 ? -8.25 -3.115 -12.844 1 98.25 248 ILE B CA 1
ATOM 4525 C C . ILE B 1 248 ? -8.484 -2.711 -14.297 1 98.25 248 ILE B C 1
ATOM 4527 O O . ILE B 1 248 ? -9.32 -3.307 -14.984 1 98.25 248 ILE B O 1
ATOM 4531 N N . LYS B 1 249 ? -7.699 -1.758 -14.766 1 97.62 249 LYS B N 1
ATOM 4532 C CA . LYS B 1 249 ? -7.996 -1.229 -16.094 1 97.62 249 LYS B CA 1
ATOM 4533 C C . LYS B 1 249 ? -6.922 -1.641 -17.094 1 97.62 249 LYS B C 1
ATOM 4535 O O . LYS B 1 249 ? -7.023 -1.322 -18.281 1 97.62 249 LYS B O 1
ATOM 4540 N N . VAL B 1 250 ? -5.883 -2.35 -16.672 1 98.12 250 VAL B N 1
ATOM 4541 C CA . VAL B 1 250 ? -4.875 -2.914 -17.562 1 98.12 250 VAL B CA 1
ATOM 4542 C C . VAL B 1 250 ? -5.516 -3.967 -18.453 1 98.12 250 VAL B C 1
ATOM 4544 O O . VAL B 1 250 ? -6.32 -4.781 -18 1 98.12 250 VAL B O 1
ATOM 4547 N N . PRO B 1 251 ? -5.191 -3.924 -19.828 1 98.56 251 PRO B N 1
ATOM 4548 C CA . PRO B 1 251 ? -5.68 -5.035 -20.641 1 98.56 251 PRO B CA 1
ATOM 4549 C C . PRO B 1 251 ? -5.301 -6.398 -20.078 1 98.56 251 PRO B C 1
ATOM 4551 O O . PRO B 1 251 ? -4.148 -6.613 -19.688 1 98.56 251 PRO B O 1
ATOM 4554 N N . ALA B 1 252 ? -6.316 -7.316 -20.078 1 98.69 252 ALA B N 1
ATOM 4555 C CA . ALA B 1 252 ? -6.086 -8.531 -19.297 1 98.69 252 ALA B CA 1
ATOM 4556 C C . ALA B 1 252 ? -6.621 -9.758 -20.031 1 98.69 252 ALA B C 1
ATOM 4558 O O . ALA B 1 252 ? -7.609 -9.672 -20.766 1 98.69 252 ALA B O 1
ATOM 4559 N N . LYS B 1 253 ? -5.938 -10.828 -19.922 1 98.69 253 LYS B N 1
ATOM 4560 C CA . LYS B 1 253 ? -6.383 -12.18 -20.281 1 98.69 253 LYS B CA 1
ATOM 4561 C C . LYS B 1 253 ? -6.328 -13.109 -19.078 1 98.69 253 LYS B C 1
ATOM 4563 O O . LYS B 1 253 ? -5.414 -13.016 -18.25 1 98.69 253 LYS B O 1
ATOM 4568 N N . PHE B 1 254 ? -7.359 -13.969 -19 1 98.81 254 PHE B N 1
ATOM 4569 C CA . PHE B 1 254 ? -7.41 -14.938 -17.906 1 98.81 254 PHE B CA 1
ATOM 4570 C C . PHE B 1 254 ? -7.555 -16.359 -18.453 1 98.81 254 PHE B C 1
ATOM 4572 O O . PHE B 1 254 ? -8.344 -16.594 -19.375 1 98.81 254 PHE B O 1
ATOM 4579 N N . ILE B 1 255 ? -6.688 -17.266 -17.938 1 98.88 255 ILE B N 1
ATOM 4580 C CA . ILE B 1 255 ? -6.711 -18.656 -18.359 1 98.88 255 ILE B CA 1
ATOM 4581 C C . ILE B 1 255 ? -6.812 -19.562 -17.125 1 98.88 255 ILE B C 1
ATOM 4583 O O . ILE B 1 255 ? -6.082 -19.375 -16.156 1 98.88 255 ILE B O 1
ATOM 4587 N N . VAL B 1 256 ? -7.707 -20.562 -17.156 1 98.69 256 VAL B N 1
ATOM 4588 C CA . VAL B 1 256 ? -7.867 -21.469 -16.016 1 98.69 256 VAL B CA 1
ATOM 4589 C C . VAL B 1 256 ? -8.281 -22.844 -16.5 1 98.69 256 VAL B C 1
ATOM 4591 O O . VAL B 1 256 ? -8.875 -22.984 -17.562 1 98.69 256 VAL B O 1
ATOM 4594 N N . GLY B 1 257 ? -7.824 -23.859 -15.812 1 98.31 257 GLY B N 1
ATOM 4595 C CA . GLY B 1 257 ? -8.352 -25.188 -16.062 1 98.31 257 GLY B CA 1
ATOM 4596 C C . GLY B 1 257 ? -9.68 -25.453 -15.375 1 98.31 257 GLY B C 1
ATOM 4597 O O . GLY B 1 257 ? -9.906 -24.984 -14.258 1 98.31 257 GLY B O 1
ATOM 4598 N N . ASP B 1 258 ? -10.539 -26.234 -16 1 97.81 258 ASP B N 1
ATOM 4599 C CA . ASP B 1 258 ? -11.859 -26.484 -15.43 1 97.81 258 ASP B CA 1
ATOM 4600 C C . ASP B 1 258 ? -11.766 -27.438 -14.234 1 97.81 258 ASP B C 1
ATOM 4602 O O . ASP B 1 258 ? -12.719 -27.562 -13.469 1 97.81 258 ASP B O 1
ATOM 4606 N N . GLN B 1 259 ? -10.609 -28.109 -14.086 1 97.19 259 GLN B N 1
ATOM 4607 C CA . GLN B 1 259 ? -10.406 -28.984 -12.938 1 97.19 259 GLN B CA 1
ATOM 4608 C C . GLN B 1 259 ? -9.57 -28.297 -11.859 1 97.19 259 GLN B C 1
ATOM 4610 O O . GLN B 1 259 ? -9.141 -28.938 -10.898 1 97.19 259 GLN B O 1
ATOM 4615 N N . ASP B 1 260 ? -9.344 -27.016 -12.031 1 97.69 260 ASP B N 1
ATOM 4616 C CA . ASP B 1 260 ? -8.555 -26.234 -11.094 1 97.69 260 ASP B CA 1
ATOM 4617 C C . ASP B 1 260 ? -9.312 -26.031 -9.773 1 97.69 260 ASP B C 1
ATOM 4619 O O . ASP B 1 260 ? -10.508 -25.75 -9.781 1 97.69 260 ASP B O 1
ATOM 4623 N N . ILE B 1 261 ? -8.664 -26.109 -8.688 1 96.06 261 ILE B N 1
ATOM 4624 C CA . ILE B 1 261 ? -9.258 -25.984 -7.363 1 96.06 261 ILE B CA 1
ATOM 4625 C C . ILE B 1 261 ? -9.906 -24.609 -7.223 1 96.06 261 ILE B C 1
ATOM 4627 O O . ILE B 1 261 ? -10.992 -24.484 -6.652 1 96.06 261 ILE B O 1
ATOM 4631 N N . VAL B 1 262 ? -9.258 -23.516 -7.699 1 96.56 262 VAL B N 1
ATOM 4632 C CA . VAL B 1 262 ? -9.766 -22.156 -7.559 1 96.56 262 VAL B CA 1
ATOM 4633 C C . VAL B 1 262 ? -11.039 -21.984 -8.383 1 96.56 262 VAL B C 1
ATOM 4635 O O . VAL B 1 262 ? -12.023 -21.422 -7.902 1 96.56 262 VAL B O 1
ATOM 4638 N N . TYR B 1 263 ? -11.016 -22.516 -9.57 1 97.44 263 TYR B N 1
ATOM 4639 C CA . TYR B 1 263 ? -12.172 -22.453 -10.453 1 97.44 263 TYR B CA 1
ATOM 4640 C C . TYR B 1 263 ? -13.375 -23.141 -9.82 1 97.44 263 TYR B C 1
ATOM 4642 O O . TYR B 1 263 ? -14.523 -22.766 -10.094 1 97.44 263 TYR B O 1
ATOM 4650 N N . ASN B 1 264 ? -13.125 -24.062 -8.977 1 96.62 264 ASN B N 1
ATOM 4651 C CA . ASN B 1 264 ? -14.203 -24.891 -8.422 1 96.62 264 ASN B CA 1
ATOM 4652 C C . ASN B 1 264 ? -14.586 -24.438 -7.016 1 96.62 264 ASN B C 1
ATOM 4654 O O . ASN B 1 264 ? -15.406 -25.078 -6.359 1 96.62 264 ASN B O 1
ATOM 4658 N N . ILE B 1 265 ? -13.961 -23.391 -6.504 1 95.31 265 ILE B N 1
ATOM 4659 C CA . ILE B 1 265 ? -14.453 -22.766 -5.285 1 95.31 265 ILE B CA 1
ATOM 4660 C C . ILE B 1 265 ? -15.867 -22.234 -5.508 1 95.31 265 ILE B C 1
ATOM 4662 O O . ILE B 1 265 ? -16.156 -21.641 -6.551 1 95.31 265 ILE B O 1
ATOM 4666 N N . PRO B 1 266 ? -16.75 -22.406 -4.559 1 94.38 266 PRO B N 1
ATOM 4667 C CA . PRO B 1 266 ? -18.125 -21.938 -4.715 1 94.38 266 PRO B CA 1
ATOM 4668 C C . PRO B 1 266 ? -18.203 -20.453 -5.098 1 94.38 266 PRO B C 1
ATOM 4670 O O . PRO B 1 266 ? -17.578 -19.625 -4.449 1 94.38 266 PRO B O 1
ATOM 4673 N N . GLY B 1 267 ? -18.859 -20.141 -6.227 1 94.69 267 GLY B N 1
ATOM 4674 C CA . GLY B 1 267 ? -19.094 -18.766 -6.637 1 94.69 267 GLY B CA 1
ATOM 4675 C C . GLY B 1 267 ? -18.109 -18.266 -7.676 1 94.69 267 GLY B C 1
ATOM 4676 O O . GLY B 1 267 ? -18.359 -17.266 -8.344 1 94.69 267 GLY B O 1
ATOM 4677 N N . VAL B 1 268 ? -17 -18.922 -7.844 1 96.69 268 VAL B N 1
ATOM 4678 C CA . VAL B 1 268 ? -15.945 -18.422 -8.711 1 96.69 268 VAL B CA 1
ATOM 4679 C C . VAL B 1 268 ? -16.344 -18.594 -10.172 1 96.69 268 VAL B C 1
ATOM 4681 O O . VAL B 1 268 ? -16.125 -17.703 -10.992 1 96.69 268 VAL B O 1
ATOM 4684 N N . LYS B 1 269 ? -16.938 -19.75 -10.469 1 96.62 269 LYS B N 1
ATOM 4685 C CA . LYS B 1 269 ? -17.391 -19.969 -11.844 1 96.62 269 LYS B CA 1
ATOM 4686 C C . LYS B 1 269 ? -18.406 -18.891 -12.258 1 96.62 269 LYS B C 1
ATOM 4688 O O . LYS B 1 269 ? -18.312 -18.344 -13.352 1 96.62 269 LYS B O 1
ATOM 4693 N N . GLU B 1 270 ? -19.297 -18.656 -11.383 1 96.75 270 GLU B N 1
ATOM 4694 C CA . GLU B 1 270 ? -20.312 -17.641 -11.633 1 96.75 270 GLU B CA 1
ATOM 4695 C C . GLU B 1 270 ? -19.688 -16.25 -11.766 1 96.75 270 GLU B C 1
ATOM 4697 O O . GLU B 1 270 ? -20.094 -15.461 -12.609 1 96.75 270 GLU B O 1
ATOM 4702 N N . TYR B 1 271 ? -18.75 -15.961 -10.961 1 97.31 271 TYR B N 1
ATOM 4703 C CA . TYR B 1 271 ? -18.031 -14.688 -11.023 1 97.31 271 TYR B CA 1
ATOM 4704 C C . TYR B 1 271 ? -17.328 -14.523 -12.367 1 97.31 271 TYR B C 1
ATOM 4706 O O . TYR B 1 271 ? -17.422 -13.469 -12.992 1 97.31 271 TYR B O 1
ATOM 4714 N N . ILE B 1 272 ? -16.641 -15.586 -12.781 1 97.06 272 ILE B N 1
ATOM 4715 C CA . ILE B 1 272 ? -15.852 -15.547 -14.008 1 97.06 272 ILE B CA 1
ATOM 4716 C C . ILE B 1 272 ? -16.766 -15.438 -15.219 1 97.06 272 ILE B C 1
ATOM 4718 O O . ILE B 1 272 ? -16.516 -14.641 -16.125 1 97.06 272 ILE B O 1
ATOM 4722 N N . SER B 1 273 ? -17.875 -16.156 -15.219 1 93.69 273 SER B N 1
ATOM 4723 C CA . SER B 1 273 ? -18.719 -16.25 -16.406 1 93.69 273 SER B CA 1
ATOM 4724 C C . SER B 1 273 ? -19.922 -15.336 -16.328 1 93.69 273 SER B C 1
ATOM 4726 O O . SER B 1 273 ? -20.547 -15.023 -17.344 1 93.69 273 SER B O 1
ATOM 4728 N N . GLY B 1 274 ? -20.312 -14.898 -15.141 1 92.25 274 GLY B N 1
ATOM 4729 C CA . GLY B 1 274 ? -21.562 -14.18 -14.938 1 92.25 274 GLY B CA 1
ATOM 4730 C C . GLY B 1 274 ? -21.406 -12.68 -15.039 1 92.25 274 GLY B C 1
ATOM 4731 O O . GLY B 1 274 ? -22.297 -11.93 -14.648 1 92.25 274 GLY B O 1
ATOM 4732 N N . GLY B 1 275 ? -20.266 -12.172 -15.422 1 92.88 275 GLY B N 1
ATOM 4733 C CA . GLY B 1 275 ? -20.109 -10.742 -15.656 1 92.88 275 GLY B CA 1
ATOM 4734 C C . GLY B 1 275 ? -19.375 -10.023 -14.539 1 92.88 275 GLY B C 1
ATOM 4735 O O . GLY B 1 275 ? -18.906 -8.898 -14.719 1 92.88 275 GLY B O 1
ATOM 4736 N N . GLY B 1 276 ? -19.344 -10.633 -13.312 1 96.5 276 GLY B N 1
ATOM 4737 C CA . GLY B 1 276 ? -18.641 -10.016 -12.203 1 96.5 276 GLY B CA 1
ATOM 4738 C C . GLY B 1 276 ? -17.188 -9.711 -12.508 1 96.5 276 GLY B C 1
ATOM 4739 O O . GLY B 1 276 ? -16.703 -8.609 -12.234 1 96.5 276 GLY B O 1
ATOM 4740 N N . PHE B 1 277 ? -16.547 -10.719 -13.086 1 98 277 PHE B N 1
ATOM 4741 C CA . PHE B 1 277 ? -15.141 -10.547 -13.438 1 98 277 PHE B CA 1
ATOM 4742 C C . PHE B 1 277 ? -14.969 -9.422 -14.445 1 98 277 PHE B C 1
ATOM 4744 O O . PHE B 1 277 ? -14.102 -8.562 -14.281 1 98 277 PHE B O 1
ATOM 4751 N N . LYS B 1 278 ? -15.766 -9.281 -15.398 1 96.81 278 LYS B N 1
ATOM 4752 C CA . LYS B 1 278 ? -15.711 -8.227 -16.406 1 96.81 278 LYS B CA 1
ATOM 4753 C C . LYS B 1 278 ? -16.016 -6.863 -15.797 1 96.81 278 LYS B C 1
ATOM 4755 O O . LYS B 1 278 ? -15.461 -5.848 -16.219 1 96.81 278 LYS B O 1
ATOM 4760 N N . ARG B 1 279 ? -16.891 -6.863 -14.875 1 97.5 279 ARG B N 1
ATOM 4761 C CA . ARG B 1 279 ? -17.219 -5.625 -14.172 1 97.5 279 ARG B CA 1
ATOM 4762 C C . ARG B 1 279 ? -15.992 -5.082 -13.445 1 97.5 279 ARG B C 1
ATOM 4764 O O . ARG B 1 279 ? -15.695 -3.887 -13.523 1 97.5 279 ARG B O 1
ATOM 4771 N N . ASP B 1 280 ? -15.289 -5.914 -12.727 1 98.12 280 ASP B N 1
ATOM 4772 C CA . ASP B 1 280 ? -14.156 -5.516 -11.891 1 98.12 280 ASP B CA 1
ATOM 4773 C C . ASP B 1 280 ? -12.898 -5.301 -12.734 1 98.12 280 ASP B C 1
ATOM 4775 O O . ASP B 1 280 ? -12.008 -4.543 -12.352 1 98.12 280 ASP B O 1
ATOM 4779 N N . VAL B 1 281 ? -12.758 -5.98 -13.828 1 98.5 281 VAL B N 1
ATOM 4780 C CA . VAL B 1 281 ? -11.688 -5.84 -14.812 1 98.5 281 VAL B CA 1
ATOM 4781 C C . VAL B 1 281 ? -12.281 -5.523 -16.188 1 98.5 281 VAL B C 1
ATOM 4783 O O . VAL B 1 281 ? -12.359 -6.398 -17.047 1 98.5 281 VAL B O 1
ATOM 4786 N N . PRO B 1 282 ? -12.578 -4.273 -16.422 1 97.94 282 PRO B N 1
ATOM 4787 C CA . PRO B 1 282 ? -1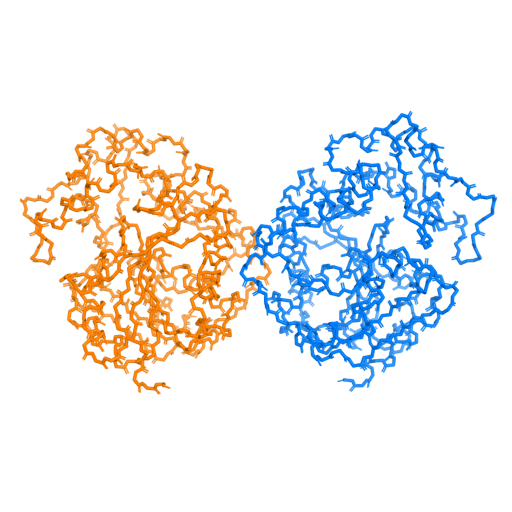3.352 -3.914 -17.609 1 97.94 282 PRO B CA 1
ATOM 4788 C C . PRO B 1 282 ? -12.594 -4.176 -18.906 1 97.94 282 PRO B C 1
ATOM 4790 O O . PRO B 1 282 ? -13.211 -4.355 -19.969 1 97.94 282 PRO B O 1
ATOM 4793 N N . CYS B 1 283 ? -11.289 -4.234 -18.859 1 97.25 283 CYS B N 1
ATOM 4794 C CA . CYS B 1 283 ? -10.484 -4.473 -20.047 1 97.25 283 CYS B CA 1
ATOM 4795 C C . CYS B 1 283 ? -10.094 -5.938 -20.156 1 97.25 283 CYS B C 1
ATOM 4797 O O . CYS B 1 283 ? -9.094 -6.27 -20.797 1 97.25 283 CYS B O 1
ATOM 4799 N N . LEU B 1 284 ? -10.789 -6.777 -19.453 1 97 284 LEU B N 1
ATOM 4800 C CA . LEU B 1 284 ? -10.648 -8.219 -19.625 1 97 284 LEU B CA 1
ATOM 4801 C C . LEU B 1 284 ? -11.117 -8.648 -21.016 1 97 284 LEU B C 1
ATOM 4803 O O . LEU B 1 284 ? -12.312 -8.562 -21.312 1 97 284 LEU B O 1
ATOM 4807 N N . GLU B 1 285 ? -10.258 -8.961 -21.859 1 90.75 285 GLU B N 1
ATOM 4808 C CA . GLU B 1 285 ? -10.586 -9.203 -23.266 1 90.75 285 GLU B CA 1
ATOM 4809 C C . GLU B 1 285 ? -10.875 -10.68 -23.516 1 90.75 285 GLU B C 1
ATOM 4811 O O . GLU B 1 285 ? -11.625 -11.023 -24.438 1 90.75 285 GLU B O 1
ATOM 4816 N N . ASP B 1 286 ? -10.18 -11.531 -22.75 1 88.06 286 ASP B N 1
ATOM 4817 C CA . ASP B 1 286 ? -10.266 -12.953 -23.062 1 88.06 286 ASP B CA 1
ATOM 4818 C C . ASP B 1 286 ? -10.258 -13.797 -21.797 1 88.06 286 ASP B C 1
ATOM 4820 O O . ASP B 1 286 ? -9.484 -13.539 -20.875 1 88.06 286 ASP B O 1
ATOM 4824 N N . VAL B 1 287 ? -11.18 -14.719 -21.734 1 96.38 287 VAL B N 1
ATOM 4825 C CA . VAL B 1 287 ? -11.227 -15.727 -20.672 1 96.38 287 VAL B CA 1
ATOM 4826 C C . VAL B 1 287 ? -11.234 -17.125 -21.297 1 96.38 287 VAL B C 1
ATOM 4828 O O . VAL B 1 287 ? -12.094 -17.438 -22.109 1 96.38 287 VAL B O 1
ATOM 4831 N N . VAL B 1 288 ? -10.219 -17.906 -20.938 1 98.31 288 VAL B N 1
ATOM 4832 C CA . VAL B 1 288 ? -10.102 -19.266 -21.469 1 98.31 288 VAL B CA 1
ATOM 4833 C C . VAL B 1 288 ? -10.242 -20.281 -20.344 1 98.31 288 VAL B C 1
ATOM 4835 O O . VAL B 1 288 ? -9.523 -20.219 -19.344 1 98.31 288 VAL B O 1
ATOM 4838 N N . VAL B 1 289 ? -11.195 -21.172 -20.484 1 98.19 289 VAL B N 1
ATOM 4839 C CA . VAL B 1 289 ? -11.32 -22.312 -19.578 1 98.19 289 VAL B CA 1
ATOM 4840 C C . VAL B 1 289 ? -10.875 -23.594 -20.281 1 98.19 289 VAL B C 1
ATOM 4842 O O . VAL B 1 289 ? -11.516 -24.031 -21.25 1 98.19 289 VAL B O 1
ATOM 4845 N N . MET B 1 290 ? -9.797 -24.141 -19.859 1 98.38 290 MET B N 1
ATOM 4846 C CA . MET B 1 290 ? -9.219 -25.328 -20.484 1 98.38 290 MET B CA 1
ATOM 4847 C C . MET B 1 290 ? -9.852 -26.609 -19.922 1 98.38 290 MET B C 1
ATOM 4849 O O . MET B 1 290 ? -9.82 -26.828 -18.703 1 98.38 290 MET B O 1
ATOM 4853 N N . GLU B 1 291 ? -10.336 -27.5 -20.781 1 97.88 291 GLU B N 1
ATOM 4854 C CA . GLU B 1 291 ? -11.039 -28.703 -20.375 1 97.88 291 GLU B CA 1
ATOM 4855 C C . GLU B 1 291 ? -10.07 -29.781 -19.906 1 97.88 291 GLU B C 1
ATOM 4857 O O . GLU B 1 291 ? -9.078 -30.078 -20.594 1 97.88 291 GLU B O 1
ATOM 4862 N N . GLY B 1 292 ? -10.312 -30.312 -18.75 1 96.88 292 GLY B N 1
ATOM 4863 C CA . GLY B 1 292 ? -9.57 -31.453 -18.234 1 96.88 292 GLY B CA 1
ATOM 4864 C C . GLY B 1 292 ? -8.234 -31.062 -17.625 1 96.88 292 GLY B C 1
ATOM 4865 O O . GLY B 1 292 ? -7.375 -31.906 -17.391 1 96.88 292 GLY B O 1
ATOM 4866 N N . VAL B 1 293 ? -8.055 -29.781 -17.453 1 97.62 293 VAL B N 1
ATOM 4867 C CA . VAL B 1 293 ? -6.766 -29.281 -16.969 1 97.62 293 VAL B CA 1
ATOM 4868 C C . VAL B 1 293 ? -6.895 -28.812 -15.531 1 97.62 293 VAL B C 1
ATOM 4870 O O . VAL B 1 293 ? -7.887 -28.172 -15.164 1 97.62 293 VAL B O 1
ATOM 4873 N N . SER B 1 294 ? -5.941 -29.094 -14.703 1 96.75 294 SER B N 1
ATOM 4874 C CA . SER B 1 294 ? -5.988 -28.766 -13.281 1 96.75 294 SER B CA 1
ATOM 4875 C C . SER B 1 294 ? -5.262 -27.469 -12.984 1 96.75 294 SER B C 1
ATOM 4877 O O . SER B 1 294 ? -5.383 -26.484 -13.734 1 96.75 294 SER B O 1
ATOM 4879 N N . HIS B 1 295 ? -4.527 -27.312 -11.898 1 97.69 295 HIS B N 1
ATOM 4880 C CA . HIS B 1 295 ? -4.09 -26.031 -11.344 1 97.69 295 HIS B CA 1
ATOM 4881 C C . HIS B 1 295 ? -2.779 -25.578 -11.969 1 97.69 295 HIS B C 1
ATOM 4883 O O . HIS B 1 295 ? -2.59 -24.391 -12.227 1 97.69 295 HIS B O 1
ATOM 4889 N N . PHE B 1 296 ? -1.866 -26.469 -12.266 1 98.31 296 PHE B N 1
ATOM 4890 C CA . PHE B 1 296 ? -0.545 -26.094 -12.75 1 98.31 296 PHE B CA 1
ATOM 4891 C C . PHE B 1 296 ? -0.52 -26.047 -14.273 1 98.31 296 PHE B C 1
ATOM 4893 O O . PHE B 1 296 ? 0.351 -26.641 -14.898 1 98.31 296 PHE B O 1
ATOM 4900 N N . ILE B 1 297 ? -1.333 -25.203 -14.836 1 98.25 297 ILE B N 1
ATOM 4901 C CA . ILE B 1 297 ? -1.699 -25.219 -16.25 1 98.25 297 ILE B CA 1
ATOM 4902 C C . ILE B 1 297 ? -0.517 -24.75 -17.094 1 98.25 297 ILE B C 1
ATOM 4904 O O . ILE B 1 297 ? -0.359 -25.188 -18.234 1 98.25 297 ILE B O 1
ATOM 4908 N N . ASN B 1 298 ? 0.381 -23.891 -16.547 1 98.38 298 ASN B N 1
ATOM 4909 C CA . ASN B 1 298 ? 1.564 -23.453 -17.281 1 98.38 298 ASN B CA 1
ATOM 4910 C C . ASN B 1 298 ? 2.531 -24.609 -17.531 1 98.38 298 ASN B C 1
ATOM 4912 O O . ASN B 1 298 ? 3.34 -24.547 -18.453 1 98.38 298 ASN B O 1
ATOM 4916 N N . GLN B 1 299 ? 2.432 -25.656 -16.688 1 98.31 299 GLN B N 1
ATOM 4917 C CA . GLN B 1 299 ? 3.273 -26.844 -16.844 1 98.31 299 GLN B CA 1
ATOM 4918 C C . GLN B 1 299 ? 2.498 -28 -17.469 1 98.31 299 GLN B C 1
ATOM 4920 O O . GLN B 1 299 ? 3.012 -28.688 -18.359 1 98.31 299 GLN B O 1
ATOM 4925 N N . GLU B 1 300 ? 1.269 -28.141 -17.094 1 97.81 300 GLU B N 1
ATOM 4926 C CA . GLU B 1 300 ? 0.423 -29.25 -17.547 1 97.81 300 GLU B CA 1
ATOM 4927 C C . GLU B 1 300 ? 0.117 -29.125 -19.047 1 97.81 300 GLU B C 1
ATOM 4929 O O . GLU B 1 300 ? 0.111 -30.125 -19.766 1 97.81 300 GLU B O 1
ATOM 4934 N N . LYS B 1 301 ? -0.194 -28 -19.484 1 98.38 301 LYS B N 1
ATOM 4935 C CA . LYS B 1 301 ? -0.459 -27.703 -20.875 1 98.38 301 LYS B CA 1
ATOM 4936 C C . LYS B 1 301 ? 0.46 -26.594 -21.391 1 98.38 301 LYS B C 1
ATOM 4938 O O . LYS B 1 301 ? -0.008 -25.578 -21.922 1 98.38 301 LYS B O 1
ATOM 4943 N N . ALA B 1 302 ? 1.725 -26.891 -21.312 1 98.44 302 ALA B N 1
ATOM 4944 C CA . ALA B 1 302 ? 2.77 -25.906 -21.547 1 98.44 302 ALA B CA 1
ATOM 4945 C C . ALA B 1 302 ? 2.639 -25.297 -22.953 1 98.44 302 ALA B C 1
ATOM 4947 O O . ALA B 1 302 ? 2.668 -24.062 -23.094 1 98.44 302 ALA B O 1
ATOM 4948 N N . ASP B 1 303 ? 2.475 -26.109 -23.969 1 98.19 303 ASP B N 1
ATOM 4949 C CA . ASP B 1 303 ? 2.404 -25.609 -25.344 1 98.19 303 ASP B CA 1
ATOM 4950 C C . ASP B 1 303 ? 1.175 -24.734 -25.547 1 98.19 303 ASP B C 1
ATOM 4952 O O . ASP B 1 303 ? 1.272 -23.641 -26.109 1 98.19 303 ASP B O 1
ATOM 4956 N N . GLU B 1 304 ? 0.064 -25.219 -25.109 1 98.56 304 GLU B N 1
ATOM 4957 C CA . GLU B 1 304 ? -1.184 -24.484 -25.281 1 98.56 304 GLU B CA 1
ATOM 4958 C C . GLU B 1 304 ? -1.154 -23.156 -24.531 1 98.56 304 GLU B C 1
ATOM 4960 O O . GLU B 1 304 ? -1.552 -22.125 -25.078 1 98.56 304 GLU B O 1
ATOM 4965 N N . VAL B 1 305 ? -0.708 -23.172 -23.312 1 98.81 305 VAL B N 1
ATOM 4966 C CA . VAL B 1 305 ? -0.636 -21.953 -22.5 1 98.81 305 VAL B CA 1
ATOM 4967 C C . VAL B 1 305 ? 0.353 -20.969 -23.125 1 98.81 305 VAL B C 1
ATOM 4969 O O . VAL B 1 305 ? 0.082 -19.766 -23.203 1 98.81 305 VAL B O 1
ATOM 4972 N N . SER B 1 306 ? 1.499 -21.469 -23.578 1 98.75 306 SER B N 1
ATOM 4973 C CA . SER B 1 306 ? 2.469 -20.609 -24.25 1 98.75 306 SER B CA 1
ATOM 4974 C C . SER B 1 306 ? 1.85 -19.922 -25.469 1 98.75 306 SER B C 1
ATOM 4976 O O . SER B 1 306 ? 2.066 -18.734 -25.688 1 98.75 306 SER B O 1
ATOM 4978 N N . ALA B 1 307 ? 1.101 -20.688 -26.188 1 98.62 307 ALA B N 1
ATOM 4979 C CA . ALA B 1 307 ? 0.442 -20.141 -27.359 1 98.62 307 ALA B CA 1
ATOM 4980 C C . ALA B 1 307 ? -0.566 -19.062 -26.984 1 98.62 307 ALA B C 1
ATOM 4982 O O . ALA B 1 307 ? -0.644 -18.016 -27.625 1 98.62 307 ALA B O 1
ATOM 4983 N N . HIS B 1 308 ? -1.378 -19.312 -25.953 1 98.5 308 HIS B N 1
ATOM 4984 C CA . HIS B 1 308 ? -2.346 -18.328 -25.484 1 98.5 308 HIS B CA 1
ATOM 4985 C C . HIS B 1 308 ? -1.656 -17.031 -25.062 1 98.5 308 HIS B C 1
ATOM 4987 O O . HIS B 1 308 ? -2.139 -15.938 -25.375 1 98.5 308 HIS B O 1
ATOM 4993 N N . ILE B 1 309 ? -0.537 -17.156 -24.328 1 98.69 309 ILE B N 1
ATOM 4994 C CA . ILE B 1 309 ? 0.212 -15.984 -23.875 1 98.69 309 ILE B CA 1
ATOM 4995 C C . ILE B 1 309 ? 0.722 -15.195 -25.078 1 98.69 309 ILE B C 1
ATOM 4997 O O . ILE B 1 309 ? 0.502 -13.984 -25.172 1 98.69 309 ILE B O 1
ATOM 5001 N N . TYR B 1 310 ? 1.324 -15.891 -26.016 1 98.5 310 TYR B N 1
ATOM 5002 C CA . TYR B 1 310 ? 1.905 -15.258 -27.188 1 98.5 310 TYR B CA 1
ATOM 5003 C C . TYR B 1 310 ? 0.835 -14.547 -28.016 1 98.5 310 TYR B C 1
ATOM 5005 O O . TYR B 1 310 ? 1.014 -13.398 -28.406 1 98.5 310 TYR B O 1
ATOM 5013 N N . GLU B 1 311 ? -0.25 -15.234 -28.266 1 98 311 GLU B N 1
ATOM 5014 C CA . GLU B 1 311 ? -1.312 -14.688 -29.094 1 98 311 GLU B CA 1
ATOM 5015 C C . GLU B 1 311 ? -1.881 -13.406 -28.5 1 98 311 GLU B C 1
ATOM 5017 O O . GLU B 1 311 ? -2.182 -12.453 -29.219 1 98 311 GLU B O 1
ATOM 5022 N N . PHE B 1 312 ? -2.051 -13.375 -27.25 1 98.31 312 PHE B N 1
ATOM 5023 C CA . PHE B 1 312 ? -2.59 -12.188 -26.609 1 98.31 312 PHE B CA 1
ATOM 5024 C C . PHE B 1 312 ? -1.59 -11.039 -26.672 1 98.31 312 PHE B C 1
ATOM 5026 O O . PHE B 1 312 ? -1.958 -9.898 -26.969 1 98.31 312 PHE B O 1
ATOM 5033 N N . MET B 1 313 ? -0.316 -11.344 -26.312 1 97.62 313 MET B N 1
ATOM 5034 C CA . MET B 1 313 ? 0.728 -10.32 -26.328 1 97.62 313 MET B CA 1
ATOM 5035 C C . MET B 1 313 ? 0.875 -9.711 -27.719 1 97.62 313 MET B C 1
ATOM 5037 O O . MET B 1 313 ? 1.128 -8.516 -27.844 1 97.62 313 MET B O 1
ATOM 5041 N N . ASN B 1 314 ? 0.706 -10.508 -28.719 1 95.44 314 ASN B N 1
ATOM 5042 C CA . ASN B 1 314 ? 0.923 -10.086 -30.109 1 95.44 314 ASN B CA 1
ATOM 5043 C C . ASN B 1 314 ? -0.137 -9.078 -30.547 1 95.44 314 ASN B C 1
ATOM 5045 O O . ASN B 1 314 ? 0.027 -8.414 -31.578 1 95.44 314 ASN B O 1
ATOM 5049 N N . LYS B 1 315 ? -1.193 -8.898 -29.859 1 94.5 315 LYS B N 1
ATOM 5050 C CA . LYS B 1 315 ? -2.234 -7.918 -30.156 1 94.5 315 LYS B CA 1
ATOM 5051 C C . LYS B 1 315 ? -1.8 -6.516 -29.734 1 94.5 315 LYS B C 1
ATOM 5053 O O . LYS B 1 315 ? -2.434 -5.527 -30.109 1 94.5 315 LYS B O 1
ATOM 5058 N N . PHE B 1 316 ? -0.855 -6.445 -29.031 1 92.38 316 PHE B N 1
ATOM 5059 C CA . PHE B 1 316 ? -0.467 -5.172 -28.422 1 92.38 316 PHE B CA 1
ATOM 5060 C C . PHE B 1 316 ? 0.949 -4.789 -28.844 1 92.38 316 PHE B C 1
ATOM 5062 O O . PHE B 1 316 ? 1.307 -3.609 -28.828 1 92.38 316 PHE B O 1
#

Sequence (632 aa):
MEKIEHTTVTTNGINMHVASIGTCPVVLFLHGFPELWYSWRHQLLYLSSLGYRCIASDLRGYGDTDAPLSPASYTAFHIVGDLIALLDKLGIEQVFLVGHDWGAMIAWYFCWFRPDRIKVVINLSVPFFPRNPTLDLAEGFRASFGDDYYFLRFQEPGEAEEDFACVDTAILMKKFFSIFGPNPPMIPKEVGVRGLPTPDALPSWLSEEDINYYATKFKQTGFTGGLNYYRVSHLNWELTAPWTGLQIKVPAKFIVGDQDIVYNIPGVKEYISGGGFKRDVPCLEDVVVMEGVSHFINQEKADEVSAHIYEFMNKFMEKIEHTTVTTNGINMHVASIGTCPVVLFLHGFPELWYSWRHQLLYLSSLGYRCIASDLRGYGDTDAPLSPASYTAFHIVGDLIALLDKLGIEQVFLVGHDWGAMIAWYFCWFRPDRIKVVINLSVPFFPRNPTLDLAEGFRASFGDDYYFLRFQEPGEAEEDFACVDTAILMKKFFSIFGPNPPMIPKEVGVRGLPTPDALPSWLSEEDINYYATKFKQTGFTGGLNYYRVSHLNWELTAPWTGLQIKVPAKFIVGDQDIVYNIPGVKEYISGGGFKRDVPCLEDVVVMEGVSHFINQEKADEVSAHIYEFMNKF

Secondary structure (DSSP, 8-state):
-TT-EEEEEEETTEEEEEEEE--SSEEEEE--TT--GGGGHHHHHHHHHTT-EEEEE--TTSTTS---S-GGGGSHHHHHHHHHHHHHHTT---EEEEEETHHHHHHHHHHHH-GGGEEEEEEES-------TT--HHHHHHHHH-TTBHHHHTSSTTHHHHHHTTS-HHHHHHHHHHH-SSSPPB--TTTGGGGSPPPSS--TT--HHHHHHHHHHHHHH-SHHHHHHHHTHHHHHHHTGGGTTPPP-S-EEEEEETT-TTTTSTTHHHHHHSSHHHHHSTTEEEEEEETT--S-HHHHTHHHHHHHHHHHHTT-/-TT-EEEEEEETTEEEEEEEE--SSEEEEE--TT--GGGGHHHHHHHHHTT-EEEEE--TTSTTS---S-GGGGSHHHHHHHHHHHHHHTT---EEEEEETHHHHHHHHHHHH-GGGEEEEEEES-------TT--HHHHHHHHH-TTBHHHHTSSTTHHHHHHTTS-HHHHHHHHHHS-SSSPPB--TTTGGGGSPPPSS--TT--HHHHHHHHHHHHHH-SHHHHHHHHTHHHHHHHTGGGTTPPP-S-EEEEEETT-TTTTSTTHHHHHHSSHHHHHSTTEEEEEEETT--S-HHHHTHHHHHHHHHHHHTT-

Foldseek 3Di:
DVQWDWDWDDFPHKTKIKTKHADDDEAEEAEAPPDALVLLVLLRVVVRVVHHIYMYIGFACFFPIDHDQDLQCQALCNRLRRVVRVCVVVVQQAHAYEYAHLRLVSVLVNLVPCVRRYQAYEYEAAADDFQDLVDFPLRVCCVQPNCQFVLNQLQDPPQLLVLCVVDQLLQLLQLVVPVFFQDTDGADSVCGCVPGDRDPDHDPLADSVNSVVSSVRCVVSPCSRNSSSSNCRVVNSVVCVVCHPPARAGQYEYEYECGGNNCNRPPNVCCLPVCVSCVRHVNHDYYYYHYPDYRSCCRVVVPVVSVVSVVVVVVD/DVQWDWDWDDFPHKIKIKTKHADDDEAEEAEAPPDALVLLVLLRVVVRVVHHIYMYIGFACFFPIDHDQDLQCQALCNRLRRVVRVCVVVVQQAHAYEYAHLRLVSVLVNLVPCVRRYQAYEYEAAADDFQDLVDFDLRVCCVQPNCQQVLNQLQDPPLLLVLCVVDQLLQLLQLVVPVFFQDTDGADSVCGCVPGDGDPDHDPLDDSVNSVVSSVRCVVSPCSRNSSSSNCRVVNSVVCVVCHPPARAGQYEYEYECGGNNCNRPPNVCCLPVCVSCVRHVNHDYYYYHYPDYRSCCRNVVPVVSVVSVVVVVVD

Solvent-accessible surface area (backbone atoms only — not comparable to full-atom values): 32974 Å² total; per-residue (Å²): 119,87,73,54,43,75,48,77,47,79,32,95,92,35,45,31,26,35,38,33,31,64,76,52,62,44,35,40,42,32,49,29,82,94,51,37,35,69,58,42,52,60,45,40,55,54,43,25,76,74,44,22,12,25,36,25,33,22,52,80,21,27,59,78,10,46,52,70,83,56,36,85,69,43,29,62,39,41,54,41,14,39,50,44,44,47,31,57,75,68,70,48,71,54,26,37,36,35,15,29,46,54,13,11,54,47,46,53,50,35,45,67,70,42,45,85,39,42,68,34,39,40,27,29,46,39,77,86,74,78,67,50,94,87,51,45,68,68,59,50,46,37,74,73,61,34,70,32,24,47,71,57,45,39,47,52,87,64,52,42,59,56,47,54,68,76,40,60,53,48,57,47,50,48,23,59,77,62,50,42,33,47,56,82,53,68,34,46,85,90,60,26,66,79,66,52,69,66,68,91,63,73,58,93,67,51,50,70,67,56,44,46,54,52,23,53,38,39,69,71,64,44,57,62,28,59,38,16,56,58,44,19,44,60,58,40,51,56,48,48,37,49,50,52,86,61,63,40,72,57,42,30,36,40,38,32,22,66,26,8,32,58,47,50,37,91,63,39,51,52,32,64,72,66,47,53,40,43,65,45,24,67,35,52,76,45,79,45,74,39,82,88,29,34,52,60,41,60,49,65,38,31,69,62,44,40,47,55,52,50,59,58,58,70,75,107,119,86,74,54,43,74,47,76,46,78,31,94,92,35,44,32,25,36,39,32,30,64,76,52,63,44,34,41,43,33,47,28,82,94,50,36,34,69,58,42,51,58,44,38,54,54,45,26,74,74,45,23,12,25,36,24,32,21,52,80,21,26,61,78,10,45,51,72,84,58,38,84,69,43,28,63,39,42,54,41,14,39,50,45,44,48,31,55,76,68,71,48,73,54,26,37,37,36,15,28,47,55,13,11,53,47,45,52,50,35,46,66,70,41,43,85,38,42,67,34,39,40,28,29,47,36,79,85,73,79,68,50,95,86,49,47,68,68,60,51,45,36,74,75,62,35,70,32,24,46,72,58,46,39,46,51,87,64,53,42,57,56,46,53,67,76,41,61,53,49,58,47,51,48,23,59,78,63,50,42,33,47,57,81,54,68,34,47,83,91,60,27,65,79,66,51,68,67,67,91,65,71,58,93,66,51,50,70,67,57,43,47,52,52,23,53,40,38,68,71,64,46,56,61,28,57,38,18,56,57,43,19,44,59,59,38,51,56,49,48,36,48,51,53,86,61,62,42,74,58,41,28,36,40,39,32,20,67,26,8,31,60,47,51,38,90,63,39,51,52,31,63,73,66,45,50,41,45,67,45,23,67,35,51,77,45,78,45,74,39,83,87,29,36,52,61,40,60,49,64,39,30,68,62,45,39,48,54,53,51,58,57,57,71,75,108

Nearest PDB structures (foldseek):
  8jy1-assembly1_A  TM=9.758E-01  e=2.504E-49  Mangifera indica
  8hm5-assembly1_A  TM=9.098E-01  e=3.287E-34  Caballeronia sordidicola
  6unw-assembly1_A  TM=9.129E-01  e=5.956E-32  Streptomyces sp. CBMAI 2042
  5akk-assembly1_A  TM=9.014E-01  e=8.178E-32  Homo sapiens
  7a7g-assembly1_A  TM=8.839E-01  e=2.403E-31  Homo sapiens

pLDDT: mean 96.72, std 3.54, range [60.56, 98.94]

InterPro domains:
  IPR000073 Alpha/beta hydrolase fold-1 [PF00561] (25-297)
  IPR000639 Epoxide hydrolase-like [PR00412] (31-49)
  IPR000639 Epoxide hydrolase-like [PR00412] (51-66)
  IPR000639 Epoxide hydrolase-like [PR00412] (97-110)
  IPR000639 Epoxide hydrolase-like [PR00412] (111-124)
  IPR000639 Epoxide hydrolase-like [PR00412] (250-266)
  IPR000639 Epoxide hydrolase-like [PR00412] (290-312)
  IPR029058 Alpha/Beta hydrolase fold [G3DSA:3.40.50.1820] (1-316)
  IPR029058 Alpha/Beta hydrolase fold [SSF53474] (2-315)

Radius of gyration: 26.64 Å; Cα contacts (8 Å, |Δi|>4): 1278; chains: 2; bounding box: 46×81×64 Å